Protein AF-A0A1E5QTH3-F1 (afdb_monomer_lite)

Structure (mmCIF, N/CA/C/O backbone):
data_AF-A0A1E5QTH3-F1
#
_entry.id   AF-A0A1E5QTH3-F1
#
loop_
_atom_site.group_PDB
_atom_site.id
_atom_site.type_symbol
_atom_site.label_atom_id
_atom_site.label_alt_id
_atom_site.label_comp_id
_atom_site.label_asym_id
_atom_site.label_entity_id
_atom_site.label_seq_id
_atom_site.pdbx_PDB_ins_code
_atom_site.Cartn_x
_atom_site.Cartn_y
_atom_site.Cartn_z
_atom_site.occupancy
_atom_site.B_iso_or_equiv
_atom_site.auth_seq_id
_atom_site.auth_comp_id
_atom_site.auth_asym_id
_atom_site.auth_atom_id
_atom_site.pdbx_PDB_model_num
ATOM 1 N N . MET A 1 1 ? -31.406 -38.837 65.470 1.00 31.28 1 MET A N 1
ATOM 2 C CA . MET A 1 1 ? -32.585 -37.960 65.345 1.00 31.28 1 MET A CA 1
ATOM 3 C C . MET A 1 1 ? -33.799 -38.792 65.700 1.00 31.28 1 MET A C 1
ATOM 5 O O . MET A 1 1 ? -34.184 -39.660 64.931 1.00 31.28 1 MET A O 1
ATOM 9 N N . THR A 1 2 ? -34.312 -38.630 66.911 1.00 27.44 2 THR A N 1
ATOM 10 C CA . THR A 1 2 ? -35.551 -39.267 67.354 1.00 27.44 2 THR A CA 1
ATOM 11 C C . THR A 1 2 ? -36.710 -38.405 66.863 1.00 27.44 2 THR A C 1
ATOM 13 O O . THR A 1 2 ? -36.859 -37.267 67.297 1.00 27.44 2 THR A O 1
ATOM 16 N N . ASN A 1 3 ? -37.480 -38.938 65.912 1.00 33.25 3 ASN A N 1
ATOM 17 C CA . ASN A 1 3 ? -38.768 -38.402 65.479 1.00 33.25 3 ASN A CA 1
ATOM 18 C C . ASN A 1 3 ? -39.695 -38.320 66.700 1.00 33.25 3 ASN A C 1
ATOM 20 O O . ASN A 1 3 ? -40.272 -39.334 67.092 1.00 33.25 3 ASN A O 1
ATOM 24 N N . LEU A 1 4 ? -39.849 -37.136 67.300 1.00 34.53 4 LEU A N 1
ATOM 25 C CA . LEU A 1 4 ? -41.013 -36.879 68.140 1.00 34.53 4 LEU A CA 1
ATOM 26 C C . LEU A 1 4 ? -42.199 -36.684 67.201 1.00 34.53 4 LEU A C 1
ATOM 28 O O . LEU A 1 4 ? -42.437 -35.611 66.653 1.00 34.53 4 LEU A O 1
ATOM 32 N N . SER A 1 5 ? -42.895 -37.798 66.990 1.00 36.53 5 SER A N 1
ATOM 33 C CA . SER A 1 5 ? -44.302 -37.847 66.623 1.00 36.53 5 SER A CA 1
ATOM 34 C C . SER A 1 5 ? -45.043 -36.668 67.250 1.00 36.53 5 SER A C 1
ATOM 36 O O . SER A 1 5 ? -44.881 -36.418 68.444 1.00 36.53 5 SER A O 1
ATOM 38 N N . MET A 1 6 ? -45.879 -35.979 66.465 1.00 50.25 6 MET A N 1
ATOM 39 C CA . MET A 1 6 ? -46.991 -35.212 67.017 1.00 50.25 6 MET A CA 1
ATOM 40 C C . MET A 1 6 ? -47.708 -36.136 68.000 1.00 50.25 6 MET A C 1
ATOM 42 O O . MET A 1 6 ? -48.485 -36.992 67.575 1.00 50.25 6 MET A O 1
ATOM 46 N N . GLU A 1 7 ? -47.453 -36.009 69.298 1.00 51.16 7 GLU A N 1
ATOM 47 C CA . GLU A 1 7 ? -48.316 -36.605 70.307 1.00 51.16 7 GLU A CA 1
ATOM 48 C C . GLU A 1 7 ? -49.602 -35.781 70.290 1.00 51.16 7 GLU A C 1
ATOM 50 O O . GLU A 1 7 ? -49.878 -34.940 71.142 1.00 51.16 7 GLU A O 1
ATOM 55 N N . LYS A 1 8 ? -50.383 -35.972 69.221 1.00 65.50 8 LYS A N 1
ATOM 56 C CA . LYS A 1 8 ? -51.795 -35.647 69.219 1.00 65.50 8 LYS A CA 1
ATOM 57 C C . LYS A 1 8 ? -52.348 -36.437 70.385 1.00 65.50 8 LYS A C 1
ATOM 59 O O . LYS A 1 8 ? -52.282 -37.663 70.372 1.00 65.50 8 LYS A O 1
ATOM 64 N N . PHE A 1 9 ? -52.830 -35.714 71.387 1.00 78.25 9 PHE A N 1
ATOM 65 C CA . PHE A 1 9 ? -53.532 -36.310 72.505 1.00 78.25 9 PHE A CA 1
ATOM 66 C C . PHE A 1 9 ? -54.542 -37.325 71.959 1.00 78.25 9 PHE A C 1
ATOM 68 O O . PHE A 1 9 ? -55.343 -36.989 71.078 1.00 78.25 9 PHE A O 1
ATOM 75 N N . ASP A 1 10 ? -54.446 -38.573 72.411 1.00 84.62 10 ASP A N 1
ATOM 76 C CA . ASP A 1 10 ? -55.298 -39.638 71.904 1.00 84.62 10 ASP A CA 1
ATOM 77 C C . ASP A 1 10 ? -56.702 -39.510 72.501 1.00 84.62 10 ASP A C 1
ATOM 79 O O . ASP A 1 10 ? -57.019 -40.033 73.567 1.00 84.62 10 ASP A O 1
ATOM 83 N N . TYR A 1 11 ? -57.561 -38.787 71.785 1.00 87.00 11 TYR A N 1
ATOM 84 C CA . TYR A 1 11 ? -58.962 -38.611 72.157 1.00 87.00 11 TYR A CA 1
ATOM 85 C C . TYR A 1 11 ? -59.784 -39.903 72.040 1.00 87.00 11 TYR A C 1
ATOM 87 O O . TYR A 1 11 ? -60.920 -39.910 72.502 1.00 87.00 11 TYR A O 1
ATOM 95 N N . SER A 1 12 ? -59.265 -40.969 71.409 1.00 85.94 12 SER A N 1
ATOM 96 C CA . SER A 1 12 ? -59.998 -42.235 71.255 1.00 85.94 12 SER A CA 1
ATOM 97 C C . SER A 1 12 ? -60.068 -43.050 72.549 1.00 85.94 12 SER A C 1
ATOM 99 O O . SER A 1 12 ? -60.956 -43.885 72.698 1.00 85.94 12 SER A O 1
ATOM 101 N N . ALA A 1 13 ? -59.185 -42.756 73.509 1.00 86.81 13 ALA A N 1
ATOM 102 C CA . ALA A 1 13 ? -59.174 -43.360 74.837 1.00 86.81 13 ALA A CA 1
ATOM 103 C C . ALA A 1 13 ? -60.203 -42.745 75.810 1.00 86.81 13 ALA A C 1
ATOM 105 O O . ALA A 1 13 ? -60.344 -43.222 76.936 1.00 86.81 13 ALA A O 1
ATOM 106 N N . LEU A 1 14 ? -60.904 -41.682 75.402 1.00 89.06 14 LEU A N 1
ATOM 107 C CA . LEU A 1 14 ? -61.924 -40.998 76.197 1.00 89.06 14 LEU A CA 1
ATOM 108 C C . LEU A 1 14 ? -63.331 -41.388 75.729 1.00 89.06 14 LEU A C 1
ATOM 110 O O . LEU A 1 14 ? -63.544 -41.702 74.557 1.00 89.06 14 LEU A O 1
ATOM 114 N N . ASP A 1 15 ? -64.321 -41.306 76.620 1.00 93.31 15 ASP A N 1
ATOM 115 C CA . ASP A 1 15 ? -65.718 -41.378 76.195 1.00 93.31 15 ASP A CA 1
ATOM 116 C C . ASP A 1 15 ? -66.067 -40.186 75.284 1.00 93.31 15 ASP A C 1
ATOM 118 O O . ASP A 1 15 ? -65.434 -39.127 75.327 1.00 93.31 15 ASP A O 1
ATOM 122 N N . THR A 1 16 ? -67.091 -40.347 74.445 1.00 87.44 16 THR A N 1
ATOM 123 C CA . THR A 1 16 ? -67.456 -39.355 73.423 1.00 87.44 16 THR A CA 1
ATOM 124 C C . THR A 1 16 ? -67.743 -37.967 74.005 1.00 87.44 16 THR A C 1
ATOM 126 O O . THR A 1 16 ? -67.386 -36.968 73.379 1.00 87.44 16 THR A O 1
ATOM 129 N N . SER A 1 17 ? -68.339 -37.890 75.201 1.00 91.25 17 SER A N 1
ATOM 130 C CA . SER A 1 17 ? -68.656 -36.615 75.852 1.00 91.25 17 SER A CA 1
ATOM 131 C C . SER A 1 17 ? -67.378 -35.907 76.303 1.00 91.25 17 SER A C 1
ATOM 133 O O . SER A 1 17 ? -67.181 -34.729 76.001 1.00 91.25 17 SER A O 1
ATOM 135 N N . THR A 1 18 ? -66.471 -36.630 76.964 1.00 90.12 18 THR A N 1
ATOM 136 C CA . THR A 1 18 ? -65.185 -36.082 77.422 1.00 90.12 18 THR A CA 1
ATOM 137 C C . THR A 1 18 ? -64.271 -35.722 76.249 1.00 90.12 18 THR A C 1
ATOM 139 O O . THR A 1 18 ? -63.614 -34.680 76.269 1.00 90.12 18 THR A O 1
ATOM 142 N N . ALA A 1 19 ? -64.264 -36.527 75.183 1.00 87.81 19 ALA A N 1
ATOM 143 C CA . ALA A 1 19 ? -63.504 -36.242 73.969 1.00 87.81 19 ALA A CA 1
ATOM 144 C C . ALA A 1 19 ? -63.993 -34.971 73.250 1.00 87.81 19 ALA A C 1
ATOM 146 O O . ALA A 1 19 ? -63.160 -34.194 72.777 1.00 87.81 19 ALA A O 1
ATOM 147 N N . SER A 1 20 ? -65.313 -34.744 73.165 1.00 87.19 20 SER A N 1
ATOM 148 C CA . SER A 1 20 ? -65.871 -33.516 72.570 1.00 87.19 20 SER A CA 1
ATOM 149 C C . SER A 1 20 ? -65.505 -32.292 73.404 1.00 87.19 20 SER A C 1
ATOM 151 O O . SER A 1 20 ? -64.921 -31.347 72.876 1.00 87.19 20 SER A O 1
ATOM 153 N N . LEU A 1 21 ? -65.726 -32.361 74.722 1.00 91.69 21 LEU A N 1
ATOM 154 C CA . LEU A 1 21 ? -65.398 -31.282 75.654 1.00 91.69 21 LEU A CA 1
ATOM 155 C C . LEU A 1 21 ? -63.915 -30.899 75.594 1.00 91.69 21 LEU A C 1
ATOM 157 O O . LEU A 1 21 ? -63.582 -29.716 75.534 1.00 91.69 21 LEU A O 1
ATOM 161 N N . ALA A 1 22 ? -63.016 -31.885 75.591 1.00 87.00 22 ALA A N 1
ATOM 162 C CA . ALA A 1 22 ? -61.579 -31.645 75.527 1.00 87.00 22 ALA A CA 1
ATOM 163 C C . ALA A 1 22 ? -61.157 -30.997 74.195 1.00 87.00 22 ALA A C 1
ATOM 165 O O . ALA A 1 22 ? -60.318 -30.097 74.197 1.00 87.00 22 ALA A O 1
ATOM 166 N N . LYS A 1 23 ? -61.756 -31.400 73.063 1.00 85.19 23 LYS A N 1
ATOM 167 C CA . LYS A 1 23 ? -61.490 -30.784 71.749 1.00 85.19 23 LYS A CA 1
ATOM 168 C C . LYS A 1 23 ? -62.007 -29.350 71.671 1.00 85.19 23 LYS A C 1
ATOM 170 O O . LYS A 1 23 ? -61.266 -28.476 71.226 1.00 85.19 23 LYS A O 1
ATOM 175 N N . GLU A 1 24 ? -63.239 -29.106 72.110 1.00 87.00 24 GLU A N 1
ATOM 176 C CA . GLU A 1 24 ? -63.838 -27.765 72.141 1.00 87.00 24 GLU A CA 1
ATOM 177 C C . GLU A 1 24 ? -63.041 -26.833 73.059 1.00 87.00 24 GLU A C 1
ATOM 179 O O . GLU A 1 24 ? -62.643 -25.747 72.639 1.00 87.00 24 GLU A O 1
ATOM 184 N N . SER A 1 25 ? -62.683 -27.311 74.254 1.00 86.75 25 SER A N 1
ATOM 185 C CA . SER A 1 25 ? -61.840 -26.567 75.196 1.00 86.75 25 SER A CA 1
ATOM 186 C C . SER A 1 25 ? -60.460 -26.272 74.607 1.00 86.75 25 SER A C 1
ATOM 188 O O . SER A 1 25 ? -59.949 -25.169 74.764 1.00 86.75 25 SER A O 1
ATOM 190 N N . ALA A 1 26 ? -59.844 -27.216 73.889 1.00 83.50 26 ALA A N 1
ATOM 191 C CA . ALA A 1 26 ? -58.550 -26.992 73.247 1.00 83.50 26 ALA A CA 1
ATOM 192 C C . ALA A 1 26 ? -58.620 -25.936 72.129 1.00 83.50 26 ALA A C 1
ATOM 194 O O . ALA A 1 26 ? -57.677 -25.160 71.967 1.00 83.50 26 ALA A O 1
ATOM 195 N N . ILE A 1 27 ? -59.716 -25.886 71.365 1.00 83.94 27 ILE A N 1
ATOM 196 C CA . ILE A 1 27 ? -59.953 -24.832 70.366 1.00 83.94 27 ILE A CA 1
ATOM 197 C C . ILE A 1 27 ? -60.116 -23.481 71.066 1.00 83.94 27 ILE A C 1
ATOM 199 O O . ILE A 1 27 ? -59.467 -22.510 70.677 1.00 83.94 27 ILE A O 1
ATOM 203 N N . GLU A 1 28 ? -60.930 -23.425 72.120 1.00 86.62 28 GLU A N 1
ATOM 204 C CA . GLU A 1 28 ? -61.186 -22.193 72.863 1.00 86.62 28 GLU A CA 1
ATOM 205 C C . GLU A 1 28 ? -59.917 -21.651 73.536 1.00 86.62 28 GLU A C 1
ATOM 207 O O . GLU A 1 28 ? -59.620 -20.460 73.443 1.00 86.62 28 GLU A O 1
ATOM 212 N N . ILE A 1 29 ? -59.122 -22.523 74.162 1.00 84.31 29 ILE A N 1
ATOM 213 C CA . ILE A 1 29 ? -57.848 -22.154 74.790 1.00 84.31 29 ILE A CA 1
ATOM 214 C C . ILE A 1 29 ? -56.885 -21.584 73.742 1.00 84.31 29 ILE A C 1
ATOM 216 O O . ILE A 1 29 ? -56.314 -20.522 73.973 1.00 84.31 29 ILE A O 1
ATOM 220 N N . LYS A 1 30 ? -56.764 -22.207 72.563 1.00 79.56 30 LYS A N 1
ATOM 221 C CA . LYS A 1 30 ? -55.919 -21.688 71.471 1.00 79.56 30 LYS A CA 1
ATOM 222 C C . LYS A 1 30 ? -56.407 -20.346 70.930 1.00 79.56 30 LYS A C 1
ATOM 224 O O . LYS A 1 30 ? -55.594 -19.472 70.640 1.00 79.56 30 LYS A O 1
ATOM 229 N N . ALA A 1 31 ? -57.721 -20.159 70.809 1.00 82.50 31 ALA A N 1
ATOM 230 C CA . ALA A 1 31 ? -58.296 -18.879 70.402 1.00 82.50 31 ALA A CA 1
ATOM 231 C C . ALA A 1 31 ? -57.985 -17.777 71.428 1.00 82.50 31 ALA A C 1
ATOM 233 O O . ALA A 1 31 ? -57.596 -16.673 71.054 1.00 82.50 31 ALA A O 1
ATOM 234 N N . ARG A 1 32 ? -58.073 -18.093 72.727 1.00 84.69 32 ARG A N 1
ATOM 235 C CA . ARG A 1 32 ? -57.692 -17.176 73.811 1.00 84.69 32 ARG A CA 1
ATOM 236 C C . ARG A 1 32 ? -56.193 -16.872 73.800 1.00 84.69 32 ARG A C 1
ATOM 238 O O . ARG A 1 32 ? -55.822 -15.719 73.973 1.00 84.69 32 ARG A O 1
ATOM 245 N N . GLU A 1 33 ? -55.333 -17.859 73.550 1.00 81.25 33 GLU A N 1
ATOM 246 C CA . GLU A 1 33 ? -53.888 -17.639 73.391 1.00 81.25 33 GLU A CA 1
ATOM 247 C C . GLU A 1 33 ? -53.565 -16.713 72.216 1.00 81.25 33 GLU A C 1
ATOM 249 O O . GLU A 1 33 ? -52.688 -15.856 72.338 1.00 81.25 33 GLU A O 1
ATOM 254 N N . LYS A 1 34 ? -54.299 -16.848 71.105 1.00 82.75 34 LYS A N 1
ATOM 255 C CA . LYS A 1 34 ? -54.180 -15.948 69.957 1.00 82.75 34 LYS A CA 1
ATOM 256 C C . LYS A 1 34 ? -54.582 -14.517 70.319 1.00 82.75 34 LYS A C 1
ATOM 258 O O . LYS A 1 34 ? -53.812 -13.580 70.111 1.00 82.75 34 LYS A O 1
ATOM 263 N N . ALA A 1 35 ? -55.732 -14.378 70.973 1.00 85.19 35 ALA A N 1
ATOM 264 C CA . ALA A 1 35 ? -56.240 -13.090 71.420 1.00 85.19 35 ALA A CA 1
ATOM 265 C C . ALA A 1 35 ? -55.264 -12.368 72.367 1.00 85.19 35 ALA A C 1
ATOM 267 O O . ALA A 1 35 ? -55.241 -11.144 72.397 1.00 85.19 35 ALA A O 1
ATOM 268 N N . ILE A 1 36 ? -54.431 -13.081 73.139 1.00 87.56 36 ILE A N 1
ATOM 269 C CA . ILE A 1 36 ? -53.435 -12.441 74.016 1.00 87.56 36 ILE A CA 1
ATOM 270 C C . ILE A 1 36 ? -52.452 -11.586 73.211 1.00 87.56 36 ILE A C 1
ATOM 272 O O . ILE A 1 36 ? -52.224 -10.432 73.570 1.00 87.56 36 ILE A O 1
ATOM 276 N N . TRP A 1 37 ? -51.851 -12.123 72.147 1.00 85.94 37 TRP A N 1
ATOM 277 C CA . TRP A 1 37 ? -50.864 -11.359 71.383 1.00 85.94 37 TRP A CA 1
ATOM 278 C C . TRP A 1 37 ? -51.519 -10.324 70.462 1.00 85.94 37 TRP A C 1
ATOM 280 O O . TRP A 1 37 ? -50.952 -9.244 70.300 1.00 85.94 37 TRP A O 1
ATOM 290 N N . GLU A 1 38 ? -52.722 -10.596 69.940 1.00 87.75 38 GLU A N 1
ATOM 291 C CA . GLU A 1 38 ? -53.527 -9.616 69.190 1.00 87.75 38 GLU A CA 1
ATOM 292 C C . GLU A 1 38 ? -53.844 -8.400 70.077 1.00 87.75 38 GLU A C 1
ATOM 294 O O . GLU A 1 38 ? -53.524 -7.271 69.713 1.00 87.75 38 GLU A O 1
ATOM 299 N N . ASN A 1 39 ? -54.311 -8.628 71.310 1.00 91.88 39 ASN A N 1
ATOM 300 C CA . ASN A 1 39 ? -54.551 -7.562 72.287 1.00 91.88 39 ASN A CA 1
ATOM 301 C C . ASN A 1 39 ? -53.275 -6.778 72.630 1.00 91.88 39 ASN A C 1
ATOM 303 O O . ASN A 1 39 ? -53.324 -5.568 72.825 1.00 91.88 39 ASN A O 1
ATOM 307 N N . ILE A 1 40 ? -52.112 -7.435 72.714 1.00 92.44 40 ILE A N 1
ATOM 308 C CA . ILE A 1 40 ? -50.836 -6.737 72.948 1.00 92.44 40 ILE A CA 1
ATOM 309 C C . ILE A 1 40 ? -50.523 -5.773 71.791 1.00 92.44 40 ILE A C 1
ATOM 311 O O . ILE A 1 40 ? -50.064 -4.655 72.039 1.00 92.44 40 ILE A O 1
ATOM 315 N N . ILE A 1 41 ? -50.778 -6.179 70.545 1.00 90.75 41 ILE A N 1
ATOM 316 C CA . ILE A 1 41 ? -50.608 -5.319 69.365 1.00 90.75 41 ILE A CA 1
ATOM 317 C C . ILE A 1 41 ? -51.616 -4.164 69.399 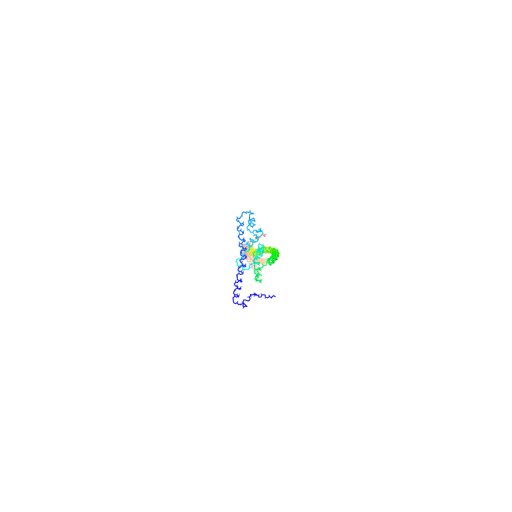1.00 90.75 41 ILE A C 1
ATOM 319 O O . ILE A 1 41 ? -51.214 -3.010 69.269 1.00 90.75 41 ILE A O 1
ATOM 323 N N . GLU A 1 42 ? -52.893 -4.442 69.667 1.00 93.19 42 GLU A N 1
ATOM 324 C CA . GLU A 1 42 ? -53.953 -3.425 69.741 1.00 93.19 42 GLU A CA 1
ATOM 325 C C . GLU A 1 42 ? -53.715 -2.389 70.847 1.00 93.19 42 GLU A C 1
ATOM 327 O O . GLU A 1 42 ? -53.884 -1.185 70.628 1.00 93.19 42 GLU A O 1
ATOM 332 N N . ILE A 1 43 ? -53.247 -2.827 72.022 1.00 94.69 43 ILE A N 1
ATOM 333 C CA . ILE A 1 43 ? -52.799 -1.929 73.093 1.00 94.69 43 ILE A CA 1
ATOM 334 C C . ILE A 1 43 ? -51.658 -1.052 72.573 1.00 94.69 43 ILE A C 1
ATOM 336 O O . ILE A 1 43 ? -51.666 0.159 72.778 1.00 94.69 43 ILE A O 1
ATOM 340 N N . GLY A 1 44 ? -50.681 -1.635 71.873 1.00 95.06 44 GLY A N 1
ATOM 341 C CA . GLY A 1 44 ? -49.583 -0.889 71.261 1.00 95.06 44 GLY A CA 1
ATOM 342 C C . GLY A 1 44 ? -50.053 0.171 70.261 1.00 95.06 44 GLY A C 1
ATOM 343 O O . GLY A 1 44 ? -49.569 1.301 70.325 1.00 95.06 44 GLY A O 1
ATOM 344 N N . ASN A 1 45 ? -51.025 -0.150 69.408 1.00 94.56 45 ASN A N 1
ATOM 345 C CA . ASN A 1 45 ? -51.628 0.786 68.455 1.00 94.56 45 ASN A CA 1
ATOM 346 C C . ASN A 1 45 ? -52.379 1.922 69.145 1.00 94.56 45 ASN A C 1
ATOM 348 O O . ASN A 1 45 ? -52.111 3.090 68.869 1.00 94.56 45 ASN A O 1
ATOM 352 N N . SER A 1 46 ? -53.217 1.599 70.128 1.00 95.94 46 SER A N 1
ATOM 353 C CA . SER A 1 46 ? -53.930 2.601 70.930 1.00 95.94 46 SER A CA 1
ATOM 354 C C . SER A 1 46 ? -52.950 3.547 71.637 1.00 95.94 46 SER A C 1
ATOM 356 O O . SER A 1 46 ? -53.137 4.763 71.679 1.00 95.94 46 SER A O 1
ATOM 358 N N . LEU A 1 47 ? -51.840 3.005 72.154 1.00 95.69 47 LEU A N 1
ATOM 359 C CA . LEU A 1 47 ? -50.771 3.801 72.754 1.00 95.69 47 LEU A CA 1
ATOM 360 C C . LEU A 1 47 ? -50.062 4.698 71.730 1.00 95.69 47 LEU A C 1
ATOM 362 O O . LEU A 1 47 ? -49.672 5.809 72.087 1.00 95.69 47 LEU A O 1
ATOM 366 N N . ILE A 1 48 ? -49.877 4.248 70.484 1.00 95.19 48 ILE A N 1
ATOM 367 C CA . ILE A 1 48 ? -49.318 5.065 69.393 1.00 95.19 48 ILE A CA 1
ATOM 368 C C . ILE A 1 48 ? -50.257 6.230 69.071 1.00 95.19 48 ILE A C 1
ATOM 370 O O . ILE A 1 48 ? -49.796 7.369 69.007 1.00 95.19 48 ILE A O 1
ATOM 374 N N . GLU A 1 49 ? -51.553 5.965 68.919 1.00 96.00 49 GLU A N 1
ATOM 375 C CA . GLU A 1 49 ? -52.567 6.980 68.618 1.00 96.00 49 GLU A CA 1
ATOM 376 C C . GLU A 1 49 ? -52.626 8.059 69.702 1.00 96.00 49 GLU A C 1
ATOM 378 O O . GLU A 1 49 ? -52.466 9.246 69.408 1.00 96.00 49 GLU A O 1
ATOM 383 N N . VAL A 1 50 ? -52.752 7.659 70.972 1.00 95.31 50 VAL A N 1
ATOM 384 C CA . VAL A 1 50 ? -52.798 8.610 72.092 1.00 95.31 50 VAL A CA 1
ATOM 385 C C . VAL A 1 50 ? -51.481 9.373 72.229 1.00 95.31 50 VAL A C 1
ATOM 387 O O . VAL A 1 50 ? -51.486 10.584 72.453 1.00 95.31 50 VAL A O 1
ATOM 390 N N . LYS A 1 51 ? -50.332 8.708 72.046 1.00 94.38 51 LYS A N 1
ATOM 391 C CA . LYS A 1 51 ? -49.022 9.376 72.072 1.00 94.38 51 LYS A CA 1
ATOM 392 C C . LYS A 1 51 ? -48.904 10.464 71.007 1.00 94.38 51 LYS A C 1
ATOM 394 O O . LYS A 1 51 ? -48.264 11.478 71.271 1.00 94.38 51 LYS A O 1
ATOM 399 N N . ASN A 1 52 ? -49.488 10.247 69.831 1.00 94.12 52 ASN A N 1
ATOM 400 C CA . ASN A 1 52 ? -49.477 11.211 68.734 1.00 94.12 52 ASN A CA 1
ATOM 401 C C . ASN A 1 52 ? -50.469 12.366 68.957 1.00 94.12 52 ASN A C 1
ATOM 403 O O . ASN A 1 52 ? -50.228 13.467 68.469 1.00 94.12 52 ASN A O 1
ATOM 407 N N . ALA A 1 53 ? -51.561 12.131 69.691 1.00 94.69 53 ALA A N 1
ATOM 408 C CA . ALA A 1 53 ? -52.569 13.146 70.005 1.00 94.69 53 ALA A CA 1
ATOM 409 C C . ALA A 1 53 ? -52.170 14.075 71.169 1.00 94.69 53 ALA A C 1
ATOM 411 O O . ALA A 1 53 ? -52.646 15.207 71.256 1.00 94.69 53 ALA A O 1
ATOM 412 N N . LEU A 1 54 ? -51.313 13.608 72.079 1.00 94.06 54 LEU A N 1
ATOM 413 C CA . LEU A 1 54 ? -50.901 14.361 73.263 1.00 94.06 54 LEU A CA 1
ATOM 414 C C . LEU A 1 54 ? -49.732 15.332 72.986 1.00 94.06 54 LEU A C 1
ATOM 416 O O . LEU A 1 54 ? -48.813 14.998 72.235 1.00 94.06 54 LEU A O 1
ATOM 420 N N . PRO A 1 55 ? -49.685 16.510 73.648 1.00 91.69 55 PRO A N 1
ATOM 421 C CA . PRO A 1 55 ? -48.540 17.417 73.571 1.00 91.69 55 PRO A CA 1
ATOM 422 C C . PRO A 1 55 ? -47.229 16.759 74.017 1.00 91.69 55 PRO A C 1
ATOM 424 O O . PRO A 1 55 ? -47.207 15.897 74.906 1.00 91.69 55 PRO A O 1
ATOM 427 N N . TYR A 1 56 ? -46.111 17.214 73.447 1.00 86.12 56 TYR A N 1
ATOM 428 C CA . TYR A 1 56 ? -44.785 16.676 73.753 1.00 86.12 56 TYR A CA 1
ATOM 429 C C . TYR A 1 56 ? -44.501 16.657 75.266 1.00 86.12 56 TYR A C 1
ATOM 431 O O . TYR A 1 56 ? -44.767 17.619 75.982 1.00 86.12 56 TYR A O 1
ATOM 439 N N . GLY A 1 57 ? -43.968 15.537 75.762 1.00 87.19 57 GLY A N 1
ATOM 440 C CA . GLY A 1 57 ? -43.620 15.351 77.176 1.00 87.19 57 GLY A CA 1
ATOM 441 C C . GLY A 1 57 ? -44.776 14.948 78.102 1.00 87.19 57 GLY A C 1
ATOM 442 O O . GLY A 1 57 ? -44.511 14.491 79.210 1.00 87.19 57 GLY A O 1
ATOM 443 N N . THR A 1 58 ? -46.039 15.028 77.666 1.00 93.31 58 THR A N 1
ATOM 444 C CA . THR A 1 58 ? -47.197 14.707 78.532 1.00 93.31 58 THR A CA 1
ATOM 445 C C . THR A 1 58 ? -47.578 13.223 78.544 1.00 93.31 58 THR A C 1
ATOM 447 O O . THR A 1 58 ? -48.162 12.744 79.516 1.00 93.31 58 THR A O 1
ATOM 450 N N . PHE A 1 59 ? -47.182 12.466 77.514 1.00 93.81 59 PHE A N 1
ATOM 451 C CA . PHE A 1 59 ? -47.506 11.041 77.373 1.00 93.81 59 PHE A CA 1
ATOM 452 C C . PHE A 1 59 ? -47.035 10.190 78.562 1.00 93.81 59 PHE A C 1
ATOM 454 O O . PHE A 1 59 ? -47.755 9.316 79.029 1.00 93.81 59 PHE A O 1
ATOM 461 N N . GLU A 1 60 ? -45.839 10.450 79.091 1.00 91.81 60 GLU A N 1
ATOM 462 C CA . GLU A 1 60 ? -45.303 9.678 80.219 1.00 91.81 60 GLU A CA 1
ATOM 463 C C . GLU A 1 60 ? -46.111 9.890 81.508 1.00 91.81 60 GLU A C 1
ATOM 465 O O . GLU A 1 60 ? -46.410 8.926 82.217 1.00 91.81 60 GLU A O 1
ATOM 470 N N . SER A 1 61 ? -46.525 11.132 81.771 1.00 92.75 61 SER A N 1
ATOM 471 C CA . SER A 1 61 ? -47.405 11.469 82.893 1.00 92.75 61 SER A CA 1
ATOM 472 C C . SER A 1 61 ? -48.776 10.806 82.750 1.00 92.75 61 SER A C 1
ATOM 474 O O . SER A 1 61 ? -49.293 10.267 83.727 1.00 92.75 61 SER A O 1
ATOM 476 N N . TRP A 1 62 ? -49.328 10.784 81.533 1.00 95.31 62 TRP A N 1
ATOM 477 C CA . TRP A 1 62 ? -50.602 10.129 81.230 1.00 95.31 62 TRP A CA 1
ATOM 478 C C . TRP A 1 62 ? -50.545 8.613 81.472 1.00 95.31 62 TRP A C 1
ATOM 480 O O . TRP A 1 62 ? -51.363 8.077 82.215 1.00 95.31 62 TRP A O 1
ATOM 490 N N . ILE A 1 63 ? -49.514 7.929 80.962 1.00 95.62 63 ILE A N 1
ATOM 491 C CA . ILE A 1 63 ? -49.326 6.482 81.172 1.00 95.62 63 ILE A CA 1
ATOM 492 C C . ILE A 1 63 ? -49.232 6.121 82.658 1.00 95.62 63 ILE A C 1
ATOM 494 O O . ILE A 1 63 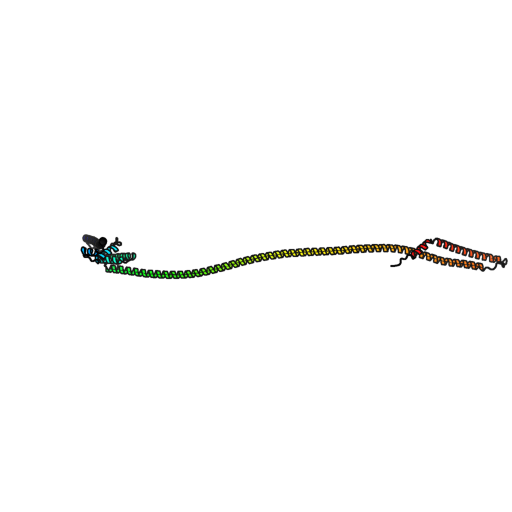? -49.802 5.120 83.102 1.00 95.62 63 ILE A O 1
ATOM 498 N N . LYS A 1 64 ? -48.507 6.933 83.435 1.00 92.62 64 LYS A N 1
ATOM 499 C CA . LYS A 1 64 ? -48.346 6.714 84.874 1.00 92.62 64 LYS A CA 1
ATOM 500 C C . LYS A 1 64 ? -49.655 6.943 85.639 1.00 92.62 64 LYS A C 1
ATOM 502 O O . LYS A 1 64 ? -49.898 6.227 86.608 1.00 92.62 64 LYS A O 1
ATOM 507 N N . SER A 1 65 ? -50.467 7.911 85.207 1.00 94.56 65 SER A N 1
ATOM 508 C CA . SER A 1 65 ? -51.785 8.216 85.780 1.00 94.56 65 SER A CA 1
ATOM 509 C C . SER A 1 65 ? -52.785 7.085 85.536 1.00 94.56 65 SER A C 1
ATOM 511 O O . SER A 1 65 ? -53.314 6.523 86.491 1.00 94.56 65 SER A O 1
ATOM 513 N N . GLU A 1 66 ? -52.989 6.712 84.270 1.00 95.50 66 GLU A N 1
ATOM 514 C CA . GLU A 1 66 ? -54.072 5.802 83.871 1.00 95.50 66 GLU A CA 1
ATOM 515 C C . GLU A 1 66 ? -53.764 4.334 84.184 1.00 95.50 66 GLU A C 1
ATOM 517 O O . GLU A 1 66 ? -54.602 3.605 84.710 1.00 95.50 66 GLU A O 1
ATOM 522 N N . PHE A 1 67 ? -52.538 3.888 83.895 1.00 93.12 67 PHE A N 1
ATOM 523 C CA . PHE A 1 67 ? -52.196 2.460 83.926 1.00 93.12 67 PHE A CA 1
ATOM 524 C C . PHE A 1 67 ? -51.205 2.094 85.030 1.00 93.12 67 PHE A C 1
ATOM 526 O O . PHE A 1 67 ? -50.924 0.914 85.243 1.00 93.12 67 PHE A O 1
ATOM 533 N N . LYS A 1 68 ? -50.633 3.092 85.723 1.00 92.94 68 LYS A N 1
ATOM 534 C CA . LYS A 1 68 ? -49.518 2.915 86.676 1.00 92.94 68 LYS A CA 1
ATOM 535 C C . LYS A 1 68 ? -48.313 2.197 86.054 1.00 92.94 68 LYS A C 1
ATOM 537 O O . LYS A 1 68 ? -47.519 1.564 86.751 1.00 92.94 68 LYS A O 1
ATOM 542 N N . TRP A 1 69 ? -48.169 2.285 84.735 1.00 93.94 69 TRP A N 1
ATOM 543 C CA . TRP A 1 69 ? -47.071 1.675 84.000 1.00 93.94 69 TRP A CA 1
ATOM 544 C C . TRP A 1 69 ? -45.853 2.587 83.971 1.00 93.94 69 TRP A C 1
ATOM 546 O O . TRP A 1 69 ? -45.943 3.812 84.050 1.00 93.94 69 TRP A O 1
ATOM 556 N N . SER A 1 70 ? -44.686 1.970 83.806 1.00 91.31 70 SER A N 1
ATOM 557 C CA . SER A 1 70 ? -43.488 2.713 83.439 1.00 91.31 70 SER A CA 1
ATOM 558 C C . SER A 1 70 ? -43.536 3.095 81.956 1.00 91.31 70 SER A C 1
ATOM 560 O O . SER A 1 70 ? -44.128 2.386 81.133 1.00 91.31 70 SER A O 1
ATOM 562 N N . LYS A 1 71 ? -42.816 4.157 81.583 1.00 90.69 71 LYS A N 1
ATOM 563 C CA . LYS A 1 71 ? -42.544 4.490 80.176 1.00 90.69 71 LYS A CA 1
ATOM 564 C C . LYS A 1 71 ? -41.979 3.298 79.398 1.00 90.69 71 LYS A C 1
ATOM 566 O O . LYS A 1 71 ? -42.321 3.104 78.233 1.00 90.69 71 LYS A O 1
ATOM 571 N N . MET A 1 72 ? -41.122 2.503 80.044 1.00 92.00 72 MET A N 1
ATOM 572 C CA . MET A 1 72 ? -40.520 1.308 79.455 1.00 92.00 72 MET A CA 1
ATOM 573 C C . MET A 1 72 ? -41.597 0.299 79.051 1.00 92.00 72 MET A C 1
ATOM 575 O O . MET A 1 72 ? -41.595 -0.163 77.917 1.00 92.00 72 MET A O 1
ATOM 579 N N . THR A 1 73 ? -42.555 0.017 79.937 1.00 93.56 73 THR A N 1
ATOM 580 C CA . THR A 1 73 ? -43.670 -0.902 79.669 1.00 93.56 73 THR A CA 1
ATOM 581 C C . THR A 1 73 ? -44.492 -0.443 78.463 1.00 93.56 73 THR A C 1
ATOM 583 O O . THR A 1 73 ? -44.657 -1.214 77.521 1.00 93.56 73 THR A O 1
ATOM 586 N N . ALA A 1 74 ? -44.921 0.825 78.427 1.00 94.00 74 ALA A N 1
ATOM 587 C CA . ALA A 1 74 ? -45.648 1.378 77.278 1.00 94.00 74 ALA A CA 1
ATOM 588 C C . ALA A 1 74 ? -44.821 1.328 75.979 1.00 94.00 74 ALA A C 1
ATOM 590 O O . ALA A 1 74 ? -45.343 1.031 74.908 1.00 94.00 74 ALA A O 1
ATOM 591 N N . SER A 1 75 ? -43.508 1.555 76.070 1.00 93.38 75 SER A N 1
ATOM 592 C CA . SER A 1 75 ? -42.608 1.476 74.914 1.00 93.38 75 SER A CA 1
ATOM 593 C C . SER A 1 75 ? -42.484 0.054 74.359 1.00 93.38 75 SER A C 1
ATOM 595 O O . SER A 1 75 ? -42.336 -0.093 73.147 1.00 93.38 75 SER A O 1
ATOM 597 N N . LYS A 1 76 ? -42.579 -0.990 75.199 1.00 94.88 76 LYS A N 1
ATOM 598 C CA . LYS A 1 76 ? -42.592 -2.387 74.733 1.00 94.88 76 LYS A CA 1
ATOM 599 C C . LYS A 1 76 ? -43.822 -2.678 73.877 1.00 94.88 76 LYS A C 1
ATOM 601 O O . LYS A 1 76 ? -43.655 -3.173 72.768 1.00 94.88 76 LYS A O 1
ATOM 606 N N . TYR A 1 77 ? -45.015 -2.303 74.347 1.00 94.88 77 TYR A N 1
ATOM 607 C CA . TYR A 1 77 ? -46.264 -2.438 73.583 1.00 94.88 77 TYR A CA 1
ATOM 608 C C . TYR A 1 77 ? -46.194 -1.702 72.239 1.00 94.88 77 TYR A C 1
ATOM 610 O O . TYR A 1 77 ? -46.443 -2.294 71.194 1.00 94.88 77 TYR A O 1
ATOM 618 N N . ILE A 1 78 ? -45.756 -0.437 72.249 1.00 94.31 78 ILE A N 1
ATOM 619 C CA . ILE A 1 78 ? -45.585 0.364 71.026 1.00 94.31 78 ILE A CA 1
ATOM 620 C C . ILE A 1 78 ? -44.609 -0.303 70.046 1.00 94.31 78 ILE A C 1
ATOM 622 O O . ILE A 1 78 ? -44.852 -0.316 68.842 1.00 94.31 78 ILE A O 1
ATOM 626 N N . LYS A 1 79 ? -43.483 -0.837 70.536 1.00 93.00 79 LYS A N 1
ATOM 627 C CA . LYS A 1 79 ? -42.486 -1.489 69.677 1.00 93.00 79 LYS A CA 1
ATOM 628 C C . LYS A 1 79 ? -43.017 -2.786 69.068 1.00 93.00 79 LYS A C 1
ATOM 630 O O . LYS A 1 79 ? -42.751 -3.049 67.902 1.00 93.00 79 LYS A O 1
ATOM 635 N N . VAL A 1 80 ? -43.765 -3.571 69.844 1.00 92.44 80 VAL A N 1
ATOM 636 C CA . VAL A 1 80 ? -44.422 -4.791 69.359 1.00 92.44 80 VAL A CA 1
ATOM 637 C C . VAL A 1 80 ? -45.385 -4.464 68.226 1.00 92.44 80 VAL A C 1
ATOM 639 O O . VAL A 1 80 ? -45.253 -5.055 67.160 1.00 92.44 80 VAL A O 1
ATOM 642 N N . ALA A 1 81 ? -46.267 -3.481 68.411 1.00 91.81 81 ALA A N 1
ATOM 643 C CA . ALA A 1 81 ? -47.190 -3.064 67.362 1.00 91.81 81 ALA A CA 1
ATOM 644 C C . ALA A 1 81 ? -46.449 -2.644 66.083 1.00 91.81 81 ALA A C 1
ATOM 646 O O . ALA A 1 81 ? -46.685 -3.204 65.021 1.00 91.81 81 ALA A O 1
ATOM 647 N N . LYS A 1 82 ? -45.446 -1.765 66.192 1.00 90.75 82 LYS A N 1
ATOM 648 C CA . LYS A 1 82 ? -44.706 -1.268 65.019 1.00 90.75 82 LYS A CA 1
ATOM 649 C C . LYS A 1 82 ? -43.984 -2.344 64.207 1.00 90.75 82 LYS A C 1
ATOM 651 O O . LYS A 1 82 ? -43.950 -2.253 62.986 1.00 90.75 82 LYS A O 1
ATOM 656 N N . GLU A 1 83 ? -43.344 -3.301 64.873 1.00 88.50 83 GLU A N 1
ATOM 657 C CA . GLU A 1 83 ? -42.427 -4.241 64.210 1.00 88.50 83 GLU A CA 1
ATOM 658 C C . GLU A 1 83 ? -43.096 -5.570 63.830 1.00 88.50 83 GLU A C 1
ATOM 660 O O . GLU A 1 83 ? -42.631 -6.243 62.910 1.00 88.50 83 GLU A O 1
ATOM 665 N N . ILE A 1 84 ? -44.165 -5.967 64.533 1.00 84.19 84 ILE A N 1
ATOM 666 C CA . ILE A 1 84 ? -44.828 -7.270 64.355 1.00 84.19 84 ILE A CA 1
ATOM 667 C C . ILE A 1 84 ? -46.109 -7.138 63.523 1.00 84.19 84 ILE A C 1
ATOM 669 O O . ILE A 1 84 ? -46.339 -7.959 62.638 1.00 84.19 84 ILE A O 1
ATOM 673 N N . GLU A 1 85 ? -46.920 -6.099 63.733 1.00 77.81 85 GLU A N 1
ATOM 674 C CA . GLU A 1 85 ? -48.199 -5.925 63.024 1.00 77.81 85 GLU A CA 1
ATOM 675 C C . GLU A 1 85 ? -48.083 -5.965 61.486 1.00 77.81 85 GLU A C 1
ATOM 677 O O . GLU A 1 85 ? -48.872 -6.674 60.856 1.00 77.81 85 GLU A O 1
ATOM 682 N N . PRO A 1 86 ? -47.100 -5.301 60.839 1.00 65.44 86 PRO A N 1
ATOM 683 C CA . PRO A 1 86 ? -47.046 -5.260 59.377 1.00 65.44 86 PRO A CA 1
ATOM 684 C C . PRO A 1 86 ? -46.701 -6.610 58.733 1.00 65.44 86 PRO A C 1
ATOM 686 O O . PRO A 1 86 ? -46.875 -6.766 57.528 1.00 65.44 86 PRO A O 1
ATOM 689 N N . LYS A 1 87 ? -46.174 -7.566 59.509 1.00 66.12 87 LYS A N 1
ATOM 690 C CA . LYS A 1 87 ? -45.480 -8.759 58.996 1.00 66.12 87 LYS A CA 1
ATOM 691 C C . LYS A 1 87 ? -46.145 -10.079 59.375 1.00 66.12 87 LYS A C 1
ATOM 693 O O . LYS A 1 87 ? -45.689 -11.126 58.933 1.00 66.12 87 LYS A O 1
ATOM 698 N N . VAL A 1 88 ? -47.189 -10.046 60.210 1.00 64.81 88 VAL A N 1
ATOM 699 C CA . VAL A 1 88 ? -47.725 -11.254 60.860 1.00 64.81 88 VAL A CA 1
ATOM 700 C C . VAL A 1 88 ? -49.241 -11.418 60.692 1.00 64.81 88 VAL A C 1
ATOM 702 O O . VAL A 1 88 ? -49.865 -12.199 61.400 1.00 64.81 88 VAL A O 1
ATOM 705 N N . LYS A 1 89 ? -49.852 -10.745 59.705 1.00 57.25 89 LYS A N 1
ATOM 706 C CA . LYS A 1 89 ? -51.299 -10.864 59.427 1.00 57.25 89 LYS A CA 1
ATOM 707 C C . LYS A 1 89 ? -51.791 -12.311 59.254 1.00 57.25 89 LYS A C 1
ATOM 709 O O . LYS A 1 89 ? -52.943 -12.575 59.582 1.00 57.25 89 LYS A O 1
ATOM 714 N N . ASP A 1 90 ? -50.909 -13.229 58.849 1.00 57.69 90 ASP A N 1
ATOM 715 C CA . ASP A 1 90 ? -51.252 -14.627 58.565 1.00 57.69 90 ASP A CA 1
ATOM 716 C C . ASP A 1 90 ? -50.558 -15.672 59.469 1.00 57.69 90 ASP A C 1
ATOM 718 O O . ASP A 1 90 ? -50.845 -16.863 59.337 1.00 57.69 90 ASP A O 1
ATOM 722 N N . SER A 1 91 ? -49.670 -15.290 60.405 1.00 60.66 91 SER A N 1
ATOM 723 C CA . SER A 1 91 ? -49.010 -16.298 61.262 1.00 60.66 91 SER A CA 1
ATOM 724 C C . SER A 1 91 ? -49.899 -16.689 62.439 1.00 60.66 91 SER A C 1
ATOM 726 O O . SER A 1 91 ? -50.389 -15.855 63.201 1.00 60.66 91 SER A O 1
ATOM 728 N N . LEU A 1 92 ? -50.082 -17.995 62.613 1.00 57.50 92 LEU A N 1
ATOM 729 C CA . LEU A 1 92 ? -50.973 -18.568 63.622 1.00 57.50 92 LEU A CA 1
ATOM 730 C C . LEU A 1 92 ? -50.296 -18.760 64.990 1.00 57.50 92 LEU A C 1
ATOM 732 O O . LEU A 1 92 ? -50.979 -19.107 65.953 1.00 57.50 92 LEU A O 1
ATOM 736 N N . LEU A 1 93 ? -48.973 -18.568 65.093 1.00 69.56 93 LEU A N 1
ATOM 737 C CA . LEU A 1 93 ? -48.180 -19.038 66.236 1.00 69.56 93 LEU A CA 1
ATOM 738 C C . LEU A 1 93 ? -47.128 -18.020 66.692 1.00 69.56 93 LEU A C 1
ATOM 740 O O . LEU A 1 93 ? -45.922 -18.227 66.552 1.00 69.56 93 LEU A O 1
ATOM 744 N N . LEU A 1 94 ? -47.597 -16.928 67.295 1.00 78.00 94 LEU A N 1
ATOM 745 C CA . LEU A 1 94 ? -46.741 -15.963 67.977 1.00 78.00 94 LEU A CA 1
ATOM 746 C C . LEU A 1 94 ? -46.566 -16.277 69.474 1.00 78.00 94 LEU A C 1
ATOM 748 O O . LEU A 1 94 ? -47.414 -16.928 70.090 1.00 78.00 94 LEU A O 1
ATOM 752 N N . PRO A 1 95 ? -45.479 -15.786 70.099 1.00 81.62 95 PRO A N 1
ATOM 753 C CA . PRO A 1 95 ? -45.329 -15.838 71.546 1.00 81.62 95 PRO A CA 1
ATOM 754 C C . PRO A 1 95 ? -46.491 -15.139 72.267 1.00 81.62 95 PRO A C 1
ATOM 756 O O . PRO A 1 95 ? -46.870 -14.026 71.921 1.00 81.62 95 PRO A O 1
ATOM 759 N N . ASN A 1 96 ? -47.008 -15.751 73.330 1.00 82.06 96 ASN A N 1
ATOM 760 C CA . ASN A 1 96 ? -48.163 -15.260 74.094 1.00 82.06 96 ASN A CA 1
ATOM 761 C C . ASN A 1 96 ? -47.782 -14.375 75.301 1.00 82.06 96 ASN A C 1
ATOM 763 O O . ASN A 1 96 ? -48.565 -14.216 76.233 1.00 82.06 96 ASN A O 1
ATOM 767 N N . SER A 1 97 ? -46.570 -13.809 75.323 1.00 87.81 97 SER A N 1
ATOM 768 C CA . SER A 1 97 ? -46.119 -12.912 76.396 1.00 87.81 97 SER A CA 1
ATOM 769 C C . SER A 1 97 ? -45.495 -11.638 75.840 1.00 87.81 97 SER A C 1
ATOM 771 O O . SER A 1 97 ? -44.752 -11.676 74.856 1.00 87.81 97 SER A O 1
ATOM 773 N N . LEU A 1 98 ? -45.748 -10.514 76.519 1.00 88.94 98 LEU A N 1
ATOM 774 C CA . LEU A 1 98 ? -45.225 -9.198 76.139 1.00 88.94 98 LEU A CA 1
ATOM 775 C C . LEU A 1 98 ? -43.698 -9.193 76.011 1.00 88.94 98 LEU A C 1
ATOM 777 O O . LEU A 1 98 ? -43.174 -8.619 75.065 1.00 88.94 98 LEU A O 1
ATOM 781 N N . GLU A 1 99 ? -42.978 -9.840 76.931 1.00 90.44 99 GLU A N 1
ATOM 782 C CA . GLU A 1 99 ? -41.508 -9.877 76.904 1.00 90.44 99 GLU A CA 1
ATOM 783 C C . GLU A 1 99 ? -40.968 -10.653 75.699 1.00 90.44 99 GLU A C 1
ATOM 785 O O . GLU A 1 99 ? -40.027 -10.213 75.039 1.00 90.44 99 GLU A O 1
ATOM 790 N N . SER A 1 100 ? -41.607 -11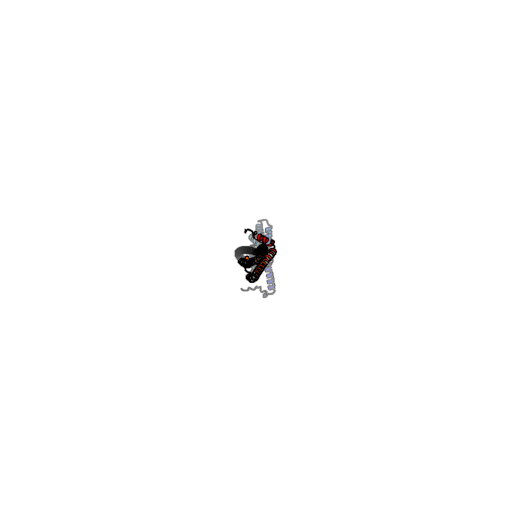.771 75.353 1.00 89.00 100 SER A N 1
ATOM 791 C CA . SER A 1 100 ? -41.201 -12.597 74.214 1.00 89.00 100 SER A CA 1
ATOM 792 C C . SER A 1 100 ? -41.517 -11.907 72.882 1.00 89.00 100 SER A C 1
ATOM 794 O O . SER A 1 100 ? -40.668 -11.878 71.990 1.00 89.00 100 SER A O 1
ATOM 796 N N . LEU A 1 101 ? -42.685 -11.264 72.768 1.00 89.25 101 LEU A N 1
ATOM 797 C CA . LEU A 1 101 ? -43.038 -10.433 71.611 1.00 89.25 101 LEU A CA 1
ATOM 798 C C . LEU A 1 101 ? -42.117 -9.221 71.486 1.00 89.25 101 LEU A C 1
ATOM 800 O O . LEU A 1 101 ? -41.622 -8.925 70.404 1.00 89.25 101 LEU A O 1
ATOM 804 N N . TYR A 1 102 ? -41.821 -8.540 72.592 1.00 91.62 102 TYR A N 1
ATOM 805 C CA . TYR A 1 102 ? -40.886 -7.420 72.594 1.00 91.62 102 TYR A CA 1
ATOM 806 C C . TYR A 1 102 ? -39.480 -7.850 72.167 1.00 91.62 102 TYR A 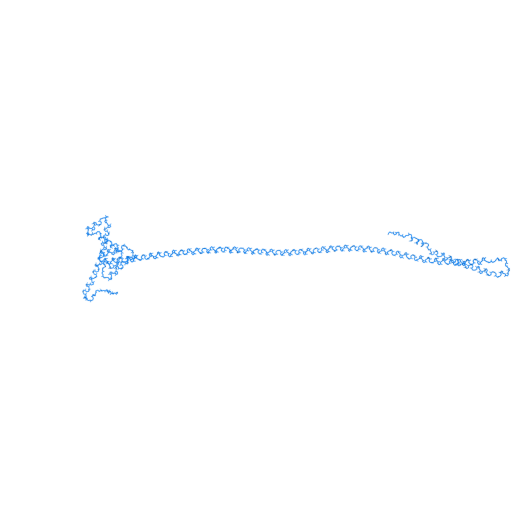C 1
ATOM 808 O O . TYR A 1 102 ? -38.793 -7.110 71.453 1.00 91.62 102 TYR A O 1
ATOM 816 N N . ARG A 1 103 ? -39.038 -9.045 72.575 1.00 90.69 103 ARG A N 1
ATOM 817 C CA . ARG A 1 103 ? -37.757 -9.607 72.143 1.00 90.69 103 ARG A CA 1
ATOM 818 C C . ARG A 1 103 ? -37.741 -9.876 70.646 1.00 90.69 103 ARG A C 1
ATOM 820 O O . ARG A 1 103 ? -36.764 -9.501 70.000 1.00 90.69 103 ARG A O 1
ATOM 827 N N . LEU A 1 104 ? -38.812 -10.460 70.112 1.00 89.50 104 LEU A N 1
ATOM 828 C CA . LEU A 1 104 ? -38.979 -10.690 68.679 1.00 89.50 104 LEU A CA 1
ATOM 829 C C . LEU A 1 104 ? -38.950 -9.363 67.911 1.00 89.50 104 LEU A C 1
ATOM 831 O O . LEU A 1 104 ? -38.084 -9.171 67.065 1.00 89.50 104 LEU A O 1
ATOM 835 N N . ALA A 1 105 ? -39.789 -8.402 68.302 1.00 90.31 105 ALA A N 1
ATOM 836 C CA . ALA A 1 105 ? -39.826 -7.053 67.736 1.00 90.31 105 ALA A CA 1
ATOM 837 C C . ALA A 1 105 ? -38.454 -6.361 67.778 1.00 90.31 105 ALA A C 1
ATOM 839 O O . ALA A 1 105 ? -38.028 -5.706 66.831 1.00 90.31 105 ALA A O 1
ATOM 840 N N . SER A 1 106 ? -37.715 -6.529 68.876 1.00 89.69 106 SER A N 1
ATOM 841 C CA . SER A 1 106 ? -36.367 -5.974 69.013 1.00 89.69 106 SER A CA 1
ATOM 842 C C . SER A 1 106 ? -35.339 -6.635 68.104 1.00 89.69 106 SER A C 1
ATOM 844 O O . SER A 1 106 ? -34.397 -5.957 67.702 1.00 89.69 106 SER A O 1
ATOM 846 N N . GLY A 1 107 ? -35.508 -7.921 67.798 1.00 86.06 107 GLY A N 1
ATOM 847 C CA . GLY A 1 107 ? -34.705 -8.614 66.799 1.00 86.06 107 GLY A CA 1
ATOM 848 C C . GLY A 1 107 ? -34.994 -8.130 65.384 1.00 86.06 107 GLY A C 1
ATOM 849 O O . GLY A 1 107 ? -34.060 -7.902 64.631 1.00 86.06 107 GLY A O 1
ATOM 850 N N . LEU A 1 108 ? -36.267 -7.894 65.060 1.00 86.56 108 LEU A N 1
ATOM 851 C CA . LEU A 1 108 ? -36.690 -7.468 63.724 1.00 86.56 108 LEU A CA 1
ATOM 852 C C . LEU A 1 108 ? -36.275 -6.028 63.392 1.00 86.56 108 LEU A C 1
ATOM 854 O O . LEU A 1 108 ? -35.858 -5.757 62.273 1.00 86.56 108 LEU A O 1
ATOM 858 N N . SER A 1 109 ? -36.336 -5.118 64.365 1.00 85.00 109 SER A N 1
ATOM 859 C CA . SER A 1 109 ? -36.079 -3.680 64.172 1.00 85.00 109 SER A CA 1
ATOM 860 C C . SER A 1 109 ? -34.672 -3.351 63.633 1.00 85.00 109 SER A C 1
ATOM 862 O O . SER A 1 109 ? -34.491 -2.362 62.931 1.00 85.00 109 SER A O 1
ATOM 864 N N . ASN A 1 110 ? -33.671 -4.191 63.925 1.00 76.06 110 ASN A N 1
ATOM 865 C CA . ASN A 1 110 ? -32.259 -3.961 63.577 1.00 76.06 110 ASN A CA 1
ATOM 866 C C . ASN A 1 110 ? -31.740 -4.889 62.465 1.00 76.06 110 ASN A C 1
ATOM 868 O O . ASN A 1 110 ? -30.532 -5.123 62.376 1.00 76.06 110 ASN A O 1
ATOM 872 N N . SER A 1 111 ? -32.645 -5.459 61.677 1.00 83.69 111 SER A N 1
ATOM 873 C CA . SER A 1 111 ? -32.336 -6.426 60.627 1.00 83.69 111 SER A CA 1
ATOM 874 C C . SER A 1 111 ? -32.813 -5.916 59.270 1.00 83.69 111 SER A C 1
ATOM 876 O O . SER A 1 111 ? -33.711 -5.079 59.198 1.00 83.69 111 SER A O 1
ATOM 878 N N . ASP A 1 112 ? -32.208 -6.397 58.190 1.00 86.12 112 ASP A N 1
ATOM 879 C CA . ASP A 1 112 ? -32.709 -6.237 56.826 1.00 86.12 112 ASP A CA 1
ATOM 880 C C . ASP A 1 112 ? -33.903 -7.180 56.574 1.00 86.12 112 ASP A C 1
ATOM 882 O O . ASP A 1 112 ? -34.274 -7.983 57.433 1.00 86.12 112 ASP A O 1
ATOM 886 N N . GLU A 1 113 ? -34.555 -7.053 55.421 1.00 83.81 113 GLU A N 1
ATOM 887 C CA . GLU A 1 113 ? -35.805 -7.767 55.154 1.00 83.81 113 GLU A CA 1
ATOM 888 C C . GLU A 1 113 ? -35.618 -9.293 55.054 1.00 83.81 113 GLU A C 1
ATOM 890 O O . GLU A 1 113 ? -36.451 -10.025 55.590 1.00 83.81 113 GLU A O 1
ATOM 895 N N . GLU A 1 114 ? -34.496 -9.771 54.500 1.00 84.75 114 GLU A N 1
ATOM 896 C CA . GLU A 1 114 ? -34.177 -11.205 54.412 1.00 84.75 114 GLU A CA 1
ATOM 897 C C . GLU A 1 114 ? -33.947 -11.786 55.814 1.00 84.75 114 GLU A C 1
ATOM 899 O O . GLU A 1 114 ? -34.546 -12.795 56.196 1.00 84.75 114 GLU A O 1
ATOM 904 N N . THR A 1 115 ? -33.146 -11.105 56.639 1.00 86.69 115 THR A N 1
ATOM 905 C CA . THR A 1 115 ? -32.907 -11.524 58.028 1.00 86.69 115 THR A CA 1
ATOM 906 C C . THR A 1 115 ? -34.198 -11.528 58.854 1.00 86.69 115 THR A C 1
ATOM 908 O O . THR A 1 115 ? -34.408 -12.425 59.675 1.00 86.69 115 THR A O 1
ATOM 911 N N . LYS A 1 116 ? -35.098 -10.556 58.647 1.00 86.38 116 LYS A N 1
ATOM 912 C CA . LYS A 1 116 ? -36.404 -10.518 59.330 1.00 86.38 116 LYS A CA 1
ATOM 913 C C . LYS A 1 116 ? -37.263 -11.730 58.977 1.00 86.38 116 LYS A C 1
ATOM 915 O O . LYS A 1 116 ? -37.840 -12.333 59.882 1.00 86.38 116 LYS A O 1
ATOM 920 N N . GLU A 1 117 ? -37.337 -12.094 57.701 1.00 85.06 117 GLU A N 1
ATOM 921 C CA . GLU A 1 117 ? -38.098 -13.257 57.239 1.00 85.06 117 GLU A CA 1
ATOM 922 C C . GLU A 1 117 ? -37.524 -14.563 57.804 1.00 85.06 117 GLU A C 1
ATOM 924 O O . GLU A 1 117 ? -38.266 -15.392 58.334 1.00 85.06 117 GLU A O 1
ATOM 929 N N . GLN A 1 118 ? -36.196 -14.708 57.812 1.00 86.31 118 GLN A N 1
ATOM 930 C CA . GLN A 1 118 ? -35.529 -15.864 58.418 1.00 86.31 118 GLN A CA 1
ATOM 931 C C . GLN A 1 118 ? -35.798 -15.966 59.926 1.00 86.31 118 GLN A C 1
ATOM 933 O O . GLN A 1 118 ? -36.054 -17.062 60.432 1.00 86.31 118 GLN A O 1
ATOM 938 N N . ILE A 1 119 ? -35.781 -14.842 60.656 1.00 88.06 119 ILE A N 1
ATOM 939 C CA . ILE A 1 119 ? -36.123 -14.811 62.086 1.00 88.06 119 ILE A CA 1
ATOM 940 C C . ILE A 1 119 ? -37.571 -15.257 62.299 1.00 88.06 119 ILE A C 1
ATOM 942 O O . ILE A 1 119 ? -37.810 -16.110 63.155 1.00 88.06 119 ILE A O 1
ATOM 946 N N . LEU A 1 120 ? -38.523 -14.714 61.533 1.00 86.56 120 LEU A N 1
ATOM 947 C CA . LEU A 1 120 ? -39.943 -15.061 61.644 1.00 86.56 120 LEU A CA 1
ATOM 948 C C . LEU A 1 120 ? -40.188 -16.539 61.321 1.00 86.56 120 LEU A C 1
ATOM 950 O O . LEU A 1 120 ? -40.764 -17.248 62.144 1.00 86.56 120 LEU A O 1
ATOM 954 N N . SER A 1 121 ? -39.661 -17.026 60.196 1.00 86.25 121 SER A N 1
ATOM 955 C CA . SER A 1 121 ? -39.764 -18.428 59.779 1.00 86.25 121 SER A CA 1
ATOM 956 C C . SER A 1 121 ? -39.177 -19.379 60.826 1.00 86.25 121 SER A C 1
ATOM 958 O O . SER A 1 121 ? -39.793 -20.383 61.188 1.00 86.25 121 SER A O 1
ATOM 960 N N . LYS A 1 122 ? -38.011 -19.042 61.395 1.00 86.25 122 LYS A N 1
ATOM 961 C CA . LYS A 1 122 ? -37.360 -19.882 62.408 1.00 86.25 122 LYS A CA 1
ATOM 962 C C . LYS A 1 122 ? -38.086 -19.866 63.751 1.00 86.25 122 LYS A C 1
ATOM 964 O O . LYS A 1 122 ? -38.095 -20.877 64.456 1.00 86.25 122 LYS A O 1
ATOM 969 N N . VAL A 1 123 ? -38.669 -18.729 64.123 1.00 85.94 123 VAL A N 1
ATOM 970 C CA . VAL A 1 123 ? -39.522 -18.606 65.311 1.00 85.94 123 VAL A CA 1
ATOM 971 C C . VAL A 1 123 ? -40.790 -19.429 65.128 1.00 85.94 123 VAL A C 1
ATOM 973 O O . VAL A 1 123 ? -41.137 -20.186 66.032 1.00 85.94 123 VAL A O 1
ATOM 976 N N . GLU A 1 124 ? -41.435 -19.361 63.967 1.00 84.00 124 GLU A N 1
ATOM 977 C CA . GLU A 1 124 ? -42.628 -20.148 63.658 1.00 84.00 124 GLU A CA 1
ATOM 978 C C . GLU A 1 124 ? -42.329 -21.653 63.658 1.00 84.00 124 GLU A C 1
ATOM 980 O O . GLU A 1 124 ? -42.984 -22.404 64.383 1.00 84.00 124 GLU A O 1
ATOM 985 N N . SER A 1 125 ? -41.281 -22.094 62.954 1.00 84.12 125 SER A N 1
ATOM 986 C CA . SER A 1 125 ? -40.908 -23.513 62.885 1.00 84.12 125 SER A CA 1
ATOM 987 C C . SER A 1 125 ? -40.586 -24.079 64.271 1.00 84.12 125 SER A C 1
ATOM 989 O O . SER A 1 125 ? -41.072 -25.142 64.649 1.00 84.12 125 SER A O 1
ATOM 991 N N . LYS A 1 126 ? -39.815 -23.342 65.083 1.00 83.62 126 LYS A N 1
ATOM 992 C CA . LYS A 1 126 ? -39.445 -23.781 66.435 1.00 83.62 126 LYS A CA 1
ATOM 993 C C . LYS A 1 126 ? -40.640 -23.738 67.394 1.00 83.62 126 LYS A C 1
ATOM 995 O O . LYS A 1 126 ? -40.706 -24.546 68.317 1.00 83.62 126 LYS A O 1
ATOM 1000 N N . THR A 1 127 ? -41.596 -22.831 67.182 1.00 82.12 127 THR A N 1
ATOM 1001 C CA . THR A 1 127 ? -42.862 -22.805 67.936 1.00 82.12 127 THR A CA 1
ATOM 1002 C C . THR A 1 127 ? -43.723 -24.024 67.597 1.00 82.12 127 THR A C 1
ATOM 1004 O O . THR A 1 127 ? -44.258 -24.659 68.506 1.00 82.12 127 THR A O 1
ATOM 1007 N N . GLN A 1 128 ? -43.796 -24.405 66.316 1.00 79.00 128 GLN A N 1
ATOM 1008 C CA . GLN A 1 128 ? -44.487 -25.616 65.859 1.00 79.00 128 GLN A CA 1
ATOM 1009 C C . GLN A 1 128 ? -43.845 -26.892 66.420 1.00 79.00 128 GLN A C 1
ATOM 1011 O O . GLN A 1 128 ? -44.550 -27.728 66.979 1.00 79.00 128 GLN A O 1
ATOM 1016 N N . GLU A 1 129 ? -42.515 -27.017 66.345 1.00 80.44 129 GLU A N 1
ATOM 1017 C CA . GLU A 1 129 ? -41.762 -28.160 66.889 1.00 80.44 129 GLU A CA 1
ATOM 1018 C C . GLU A 1 129 ? -41.975 -28.336 68.399 1.00 80.44 129 GLU A C 1
ATOM 1020 O O . GLU A 1 129 ? -42.102 -29.453 68.897 1.00 80.44 129 GLU A O 1
ATOM 1025 N N . LYS A 1 130 ? -42.009 -27.227 69.146 1.00 80.06 130 LYS A N 1
ATOM 1026 C CA . LYS A 1 130 ? -42.133 -27.245 70.609 1.00 80.06 130 LYS A CA 1
ATOM 1027 C C . LYS A 1 130 ? -43.579 -27.421 71.087 1.00 80.06 130 LYS A C 1
ATOM 1029 O O . LYS A 1 130 ? -43.790 -27.747 72.255 1.00 80.06 130 LYS A O 1
ATOM 1034 N N . GLY A 1 131 ? -44.563 -27.136 70.231 1.00 71.75 131 GLY A N 1
ATOM 1035 C CA . GLY A 1 131 ? -45.994 -27.187 70.554 1.00 71.75 131 GLY A CA 1
ATOM 1036 C C . GLY A 1 131 ? -46.457 -26.167 71.603 1.00 71.75 131 GLY A C 1
ATOM 1037 O O . GLY A 1 131 ? -47.585 -26.255 72.081 1.00 71.75 131 GLY A O 1
ATOM 1038 N N . LYS A 1 132 ? -45.599 -25.214 71.987 1.00 77.25 132 LYS A N 1
ATOM 1039 C CA . LYS A 1 132 ? -45.895 -24.129 72.932 1.00 77.25 132 LYS A CA 1
ATOM 1040 C C . LYS A 1 132 ? -45.128 -22.868 72.558 1.00 77.25 132 LYS A C 1
ATOM 1042 O O . LYS A 1 132 ? -44.061 -22.956 71.948 1.00 77.25 132 LYS A O 1
ATOM 1047 N N . ALA A 1 133 ? -45.638 -21.716 72.993 1.00 79.38 133 ALA A N 1
ATOM 1048 C CA . ALA A 1 133 ? -45.001 -20.420 72.782 1.00 79.38 133 ALA A CA 1
ATOM 1049 C C . ALA A 1 133 ? -43.520 -20.422 73.216 1.00 79.38 133 ALA A C 1
ATOM 1051 O O . ALA A 1 133 ? -43.146 -20.971 74.263 1.00 79.38 133 ALA A O 1
ATOM 1052 N N . LEU A 1 134 ? -42.667 -19.805 72.395 1.00 84.31 134 LEU A N 1
ATOM 1053 C CA . LEU A 1 134 ? -41.253 -19.639 72.713 1.00 84.31 134 LEU A CA 1
ATOM 1054 C C . LEU A 1 134 ? -41.056 -18.620 73.832 1.00 84.31 134 LEU A C 1
ATOM 1056 O O . LEU A 1 134 ? -41.765 -17.622 73.939 1.00 84.31 134 LEU A O 1
ATOM 1060 N N . THR A 1 135 ? -40.046 -18.885 74.652 1.00 86.69 135 THR A N 1
ATOM 1061 C CA . THR A 1 135 ? -39.600 -17.984 75.713 1.00 86.69 135 THR A CA 1
ATOM 1062 C C . THR A 1 135 ? -38.697 -16.887 75.155 1.00 86.69 135 THR A C 1
ATOM 1064 O O . THR A 1 135 ? -38.049 -17.052 74.119 1.00 86.69 135 THR A O 1
ATOM 1067 N N . GLU A 1 136 ? -38.568 -15.788 75.899 1.00 87.06 136 GLU A N 1
ATOM 1068 C CA . GLU A 1 136 ? -37.667 -14.678 75.569 1.00 87.06 136 GLU A CA 1
ATOM 1069 C C . GLU A 1 136 ? -36.230 -15.147 75.271 1.00 87.06 136 GLU A C 1
ATOM 1071 O O . GLU A 1 136 ? -35.598 -14.691 74.315 1.00 87.06 136 GLU A O 1
ATOM 1076 N N . LYS A 1 137 ? -35.717 -16.100 76.064 1.00 87.19 137 LYS A N 1
ATOM 1077 C CA . LYS A 1 137 ? -34.363 -16.646 75.906 1.00 87.19 137 LYS A CA 1
ATOM 1078 C C . LYS A 1 137 ? -34.196 -17.373 74.570 1.00 87.19 137 LYS A C 1
ATOM 1080 O O . LYS A 1 137 ? -33.198 -17.171 73.888 1.00 87.19 137 LYS A O 1
ATOM 1085 N N . GLU A 1 138 ? -35.184 -18.166 74.170 1.00 86.88 138 GLU A N 1
ATOM 1086 C CA . GLU A 1 138 ? -35.134 -18.916 72.911 1.00 86.88 138 GLU A CA 1
ATOM 1087 C C . GLU A 1 138 ? -35.215 -17.994 71.695 1.00 86.88 138 GLU A C 1
ATOM 1089 O O . GLU A 1 138 ? -34.500 -18.211 70.720 1.00 86.88 138 GLU A O 1
ATOM 1094 N N . ILE A 1 139 ? -36.046 -16.951 71.762 1.00 87.06 139 ILE A N 1
ATOM 1095 C CA . ILE A 1 139 ? -36.138 -15.937 70.705 1.00 87.06 139 ILE A CA 1
ATOM 1096 C C . ILE A 1 139 ? -34.814 -15.177 70.603 1.00 87.06 139 ILE A C 1
ATOM 1098 O O . ILE A 1 139 ? -34.292 -14.986 69.509 1.00 87.06 139 ILE A O 1
ATOM 1102 N N . LYS A 1 140 ? -34.213 -14.810 71.743 1.00 88.62 140 LYS A N 1
ATOM 1103 C CA . LYS A 1 140 ? -32.892 -14.175 71.791 1.00 88.62 140 LYS A CA 1
ATOM 1104 C C . LYS A 1 140 ? -31.813 -15.020 71.114 1.00 88.62 140 LYS A C 1
ATOM 1106 O O . LYS A 1 140 ? -31.009 -14.462 70.372 1.00 88.62 140 LYS A O 1
ATOM 1111 N N . GLU A 1 141 ? -31.787 -16.323 71.376 1.00 89.75 141 GLU A N 1
ATOM 1112 C CA . GLU A 1 141 ? -30.831 -17.252 70.765 1.00 89.75 141 GLU A CA 1
ATOM 1113 C C . GLU A 1 141 ? -31.029 -17.360 69.247 1.00 89.75 141 GLU A C 1
ATOM 1115 O O . GLU A 1 141 ? -30.049 -17.311 68.506 1.00 89.75 141 GLU A O 1
ATOM 1120 N N . ILE A 1 142 ? -32.280 -17.443 68.776 1.00 88.50 142 ILE A N 1
ATOM 1121 C CA . ILE A 1 142 ? -32.601 -17.494 67.340 1.00 88.50 142 ILE A CA 1
ATOM 1122 C C . ILE A 1 142 ? -32.131 -16.219 66.638 1.00 88.50 142 ILE A C 1
ATOM 1124 O O . ILE A 1 142 ? -31.388 -16.296 65.663 1.00 88.50 142 ILE A O 1
ATOM 1128 N N . THR A 1 143 ? -32.514 -15.050 67.158 1.00 87.94 143 THR A N 1
ATOM 1129 C CA . THR A 1 143 ? -32.133 -13.760 66.574 1.00 87.94 143 THR A CA 1
ATOM 1130 C C . THR A 1 143 ? -30.616 -13.575 66.550 1.00 87.94 143 THR A C 1
ATOM 1132 O O . THR A 1 143 ? -30.075 -13.130 65.543 1.00 87.94 143 THR A O 1
ATOM 1135 N N . ALA A 1 144 ? -29.919 -13.913 67.640 1.00 88.56 144 ALA A N 1
ATOM 1136 C CA . ALA A 1 144 ? -28.467 -13.763 67.713 1.00 88.56 144 ALA A CA 1
ATOM 1137 C C . ALA A 1 144 ? -27.747 -14.671 66.708 1.00 88.56 144 ALA A C 1
ATOM 1139 O O . ALA A 1 144 ? -26.814 -14.223 66.046 1.00 88.56 144 ALA A O 1
ATOM 1140 N N . LYS A 1 145 ? -28.205 -15.921 66.565 1.00 89.94 145 LYS A N 1
ATOM 1141 C CA . LYS A 1 145 ? -27.620 -16.879 65.628 1.00 89.94 145 LYS A CA 1
ATOM 1142 C C . LYS A 1 145 ? -27.776 -16.419 64.178 1.00 89.94 145 LYS A C 1
ATOM 1144 O O . LYS A 1 145 ? -26.769 -16.297 63.489 1.00 89.94 145 LYS A O 1
ATOM 1149 N N . ILE A 1 146 ? -29.001 -16.107 63.750 1.00 90.19 146 ILE A N 1
ATOM 1150 C CA . ILE A 1 146 ? -29.274 -15.686 62.364 1.00 90.19 146 ILE A CA 1
ATOM 1151 C C . ILE A 1 146 ? -28.480 -14.423 62.029 1.00 90.19 146 ILE A C 1
ATOM 1153 O O . ILE A 1 146 ? -27.839 -14.351 60.987 1.00 90.19 146 ILE A O 1
ATOM 1157 N N . LYS A 1 147 ? -28.440 -13.454 62.951 1.00 87.81 147 LYS A N 1
ATOM 1158 C CA . LYS A 1 147 ? -27.657 -12.234 62.755 1.00 87.81 147 LYS A CA 1
ATOM 1159 C C . LYS A 1 147 ? -26.162 -12.525 62.580 1.00 87.81 147 LYS A C 1
ATOM 1161 O O . LYS A 1 147 ? -25.554 -11.989 61.663 1.00 87.81 147 LYS A O 1
ATOM 1166 N N . SER A 1 148 ? -25.585 -13.398 63.409 1.00 88.38 148 SER A N 1
ATOM 1167 C CA . SER A 1 148 ? -24.171 -13.773 63.274 1.00 88.38 148 SER A CA 1
ATOM 1168 C C . SER A 1 148 ? -23.868 -14.515 61.967 1.00 88.38 148 SER A C 1
ATOM 1170 O O . SER A 1 148 ? -22.811 -14.312 61.378 1.00 88.38 148 SER A O 1
ATOM 1172 N N . GLU A 1 149 ? -24.799 -15.347 61.486 1.00 88.75 149 GLU A N 1
ATOM 1173 C CA . GLU A 1 149 ? -24.668 -16.055 60.206 1.00 88.75 149 GLU A CA 1
ATOM 1174 C C . GLU A 1 149 ? -24.736 -15.079 59.024 1.00 88.75 149 GLU A C 1
ATOM 1176 O O . GLU A 1 149 ? -23.946 -15.190 58.087 1.00 88.75 149 GLU A O 1
ATOM 1181 N N . TYR A 1 150 ? -25.630 -14.091 59.090 1.00 85.44 150 TYR A N 1
ATOM 1182 C CA . TYR A 1 150 ? -25.752 -13.045 58.079 1.00 85.44 150 TYR A CA 1
ATOM 1183 C C . TYR A 1 150 ? -24.505 -12.148 58.022 1.00 85.44 150 TYR A C 1
ATOM 1185 O O . TYR A 1 150 ? -23.954 -11.925 56.946 1.00 85.44 150 TYR A O 1
ATOM 1193 N N . GLU A 1 151 ? -23.995 -11.709 59.177 1.00 87.19 151 GLU A N 1
ATOM 1194 C CA . GLU A 1 151 ? -22.753 -10.925 59.274 1.00 87.19 151 GLU A CA 1
ATOM 1195 C C . GLU A 1 151 ? -21.542 -11.704 58.732 1.00 87.19 151 GLU A C 1
ATOM 1197 O O . GLU A 1 151 ? -20.741 -11.159 57.971 1.00 87.19 151 GLU A O 1
ATOM 1202 N N . ALA A 1 152 ? -21.434 -13.000 59.048 1.00 87.69 152 ALA A N 1
ATOM 1203 C CA . ALA A 1 152 ? -20.382 -13.854 58.499 1.00 87.69 152 ALA A CA 1
ATOM 1204 C C . ALA A 1 152 ? -20.494 -14.001 56.972 1.00 87.69 152 ALA A C 1
ATOM 1206 O O . ALA A 1 152 ? -19.484 -13.969 56.269 1.00 87.69 152 ALA A O 1
ATOM 1207 N N . ARG A 1 153 ? -21.718 -14.132 56.444 1.00 88.81 153 ARG A N 1
ATOM 1208 C CA . ARG A 1 153 ? -21.963 -14.227 55.000 1.00 88.81 153 ARG A CA 1
ATOM 1209 C C . ARG A 1 153 ? -21.584 -12.941 54.270 1.00 88.81 153 ARG A C 1
ATOM 1211 O O . ARG A 1 153 ? -20.967 -13.036 53.213 1.00 88.81 153 ARG A O 1
ATOM 1218 N N . ILE A 1 154 ? -21.904 -11.771 54.829 1.00 87.19 154 ILE A N 1
ATOM 1219 C CA . ILE A 1 154 ? -21.490 -10.475 54.269 1.00 87.19 154 ILE A CA 1
ATOM 1220 C C . ILE A 1 154 ? -19.968 -10.399 54.182 1.00 87.19 154 ILE A C 1
ATOM 1222 O O . ILE A 1 154 ? -19.446 -10.143 53.104 1.00 87.19 154 ILE A O 1
ATOM 1226 N N . SER A 1 155 ? -19.257 -10.708 55.268 1.00 90.00 155 SER A N 1
ATOM 1227 C CA . SER A 1 155 ? -17.791 -10.638 55.281 1.00 90.00 155 SER A CA 1
ATOM 1228 C C . SER A 1 155 ? -17.144 -11.557 54.233 1.00 90.00 155 SER A C 1
ATOM 1230 O O . SER A 1 155 ? -16.168 -11.174 53.590 1.00 90.00 155 SER A O 1
ATOM 1232 N N . ILE A 1 156 ? -17.705 -12.753 54.009 1.00 90.31 156 ILE A N 1
ATOM 1233 C CA . ILE A 1 156 ? -17.242 -13.659 52.946 1.00 90.31 156 ILE A CA 1
ATOM 1234 C C . ILE A 1 156 ? -17.489 -13.053 51.560 1.00 90.31 156 ILE A C 1
ATOM 1236 O O . ILE A 1 156 ? -16.603 -13.105 50.708 1.00 90.31 156 ILE A O 1
ATOM 1240 N N . LEU A 1 157 ? -18.680 -12.495 51.325 1.00 89.69 157 LEU A N 1
ATOM 1241 C CA . LEU A 1 157 ? -19.039 -11.888 50.041 1.00 89.69 157 LEU A CA 1
ATOM 1242 C C . LEU A 1 157 ? -18.182 -10.656 49.732 1.00 89.69 157 LEU A C 1
ATOM 1244 O O . LEU A 1 157 ? -17.746 -10.499 48.595 1.00 89.69 157 LEU A O 1
ATOM 1248 N N . GLU A 1 158 ? -17.896 -9.822 50.732 1.00 89.25 158 GLU A N 1
ATOM 1249 C CA . GLU A 1 158 ? -16.991 -8.675 50.603 1.00 89.25 158 GLU A CA 1
ATOM 1250 C C . GLU A 1 158 ? -15.579 -9.128 50.211 1.00 89.25 158 GLU A C 1
ATOM 1252 O O . GLU A 1 158 ? -15.014 -8.604 49.253 1.00 89.25 158 GLU A O 1
ATOM 1257 N N . GLY A 1 159 ? -15.045 -10.171 50.859 1.00 89.25 159 GLY A N 1
ATOM 1258 C CA . GLY A 1 159 ? -13.743 -10.736 50.489 1.00 89.25 159 GLY A CA 1
ATOM 1259 C C . GLY A 1 159 ? -13.714 -11.334 49.075 1.00 89.25 159 GLY A C 1
ATOM 1260 O O . GLY A 1 159 ? -12.726 -11.188 48.356 1.00 89.25 159 GLY A O 1
ATOM 1261 N N . GLN A 1 160 ? -14.802 -11.979 48.638 1.00 89.88 160 GLN A N 1
ATOM 1262 C CA . GLN A 1 160 ? -14.926 -12.488 47.265 1.00 89.88 160 GLN A CA 1
ATOM 1263 C C . GLN A 1 160 ? -14.986 -11.358 46.233 1.00 89.88 160 GLN A C 1
ATOM 12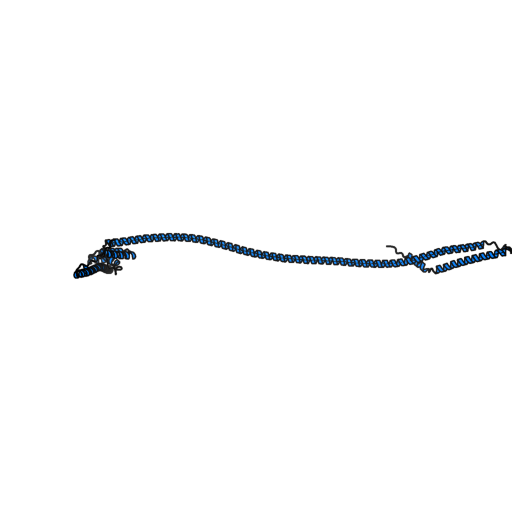65 O O . GLN A 1 160 ? -14.404 -11.485 45.151 1.00 89.88 160 GLN A O 1
ATOM 1270 N N . LEU A 1 161 ? -15.680 -10.264 46.552 1.00 89.69 161 LEU A N 1
ATOM 1271 C CA . LEU A 1 161 ? -15.770 -9.093 45.688 1.00 89.69 161 LEU A CA 1
ATOM 1272 C C . LEU A 1 161 ? -14.391 -8.447 45.510 1.00 89.69 161 LEU A C 1
ATOM 1274 O O . LEU A 1 161 ? -13.963 -8.262 44.374 1.00 89.69 161 LEU A O 1
ATOM 1278 N N . GLU A 1 162 ? -13.668 -8.214 46.607 1.00 89.19 162 GLU A N 1
ATOM 1279 C CA . GLU A 1 162 ? -12.316 -7.640 46.583 1.00 89.19 162 GLU A CA 1
ATOM 1280 C C . GLU A 1 162 ? -11.345 -8.511 45.768 1.00 89.19 162 GLU A C 1
ATOM 1282 O O . GLU A 1 162 ? -10.605 -8.016 44.917 1.00 89.19 162 GLU A O 1
ATOM 1287 N N . GLN A 1 163 ? -11.395 -9.836 45.945 1.00 85.88 163 GLN A N 1
ATOM 1288 C CA . GLN A 1 163 ? -10.580 -10.751 45.146 1.00 85.88 163 GLN A CA 1
ATOM 1289 C C . GLN A 1 163 ? -10.924 -10.674 43.648 1.00 85.88 163 GLN A C 1
ATOM 1291 O O . GLN A 1 163 ? -10.028 -10.691 42.802 1.00 85.88 163 GLN A O 1
ATOM 1296 N N . THR A 1 164 ? -12.210 -10.556 43.312 1.00 88.94 164 THR A N 1
ATOM 1297 C CA . THR A 1 164 ? -12.665 -10.439 41.920 1.00 88.94 164 THR A CA 1
ATOM 1298 C C . THR A 1 164 ? -12.201 -9.123 41.288 1.00 88.94 164 THR A C 1
ATOM 1300 O O . THR A 1 164 ? -11.776 -9.121 40.131 1.00 88.94 164 THR A O 1
ATOM 1303 N N . GLU A 1 165 ? -12.226 -8.019 42.038 1.00 89.25 165 GLU A N 1
ATOM 1304 C CA . GLU A 1 165 ? -11.708 -6.720 41.593 1.00 89.25 165 GLU A CA 1
ATOM 1305 C C . GLU A 1 165 ? -10.203 -6.792 41.300 1.00 89.25 165 GLU A C 1
ATOM 1307 O O . GLU A 1 165 ? -9.781 -6.446 40.194 1.00 89.25 165 GLU A O 1
ATOM 1312 N N . ILE A 1 166 ? -9.407 -7.367 42.209 1.00 89.81 166 ILE A N 1
ATOM 1313 C CA . ILE A 1 166 ? -7.958 -7.561 42.016 1.00 89.81 166 ILE A CA 1
ATOM 1314 C C . ILE A 1 166 ? -7.667 -8.417 40.772 1.00 89.81 166 ILE A C 1
ATOM 1316 O O . ILE A 1 166 ? -6.773 -8.105 39.976 1.00 89.81 166 ILE A O 1
ATOM 1320 N N . GLU A 1 167 ? -8.413 -9.508 40.578 1.00 89.62 167 GLU A N 1
ATOM 1321 C CA . GLU A 1 167 ? -8.274 -10.354 39.390 1.00 89.62 167 GLU A CA 1
ATOM 1322 C C . GLU A 1 167 ? -8.633 -9.599 38.104 1.00 89.62 167 GLU A C 1
ATOM 1324 O O . GLU A 1 167 ? -7.968 -9.775 37.076 1.00 89.62 167 GLU A O 1
ATOM 1329 N N . SER A 1 168 ? -9.655 -8.742 38.151 1.00 89.25 168 SER A N 1
ATOM 1330 C CA . SER A 1 168 ? -10.072 -7.925 37.013 1.00 89.25 168 SER A CA 1
ATOM 1331 C C . SER A 1 168 ? -9.023 -6.872 36.633 1.00 89.25 168 SER A C 1
ATOM 1333 O O . SER A 1 168 ? -8.670 -6.776 35.455 1.00 89.25 168 SER A O 1
ATOM 1335 N N . ASP A 1 169 ? -8.420 -6.189 37.609 1.00 90.06 169 ASP A N 1
ATOM 1336 C CA . ASP A 1 169 ? -7.353 -5.202 37.396 1.00 90.06 169 ASP A CA 1
ATOM 1337 C C . ASP A 1 169 ? -6.075 -5.846 36.849 1.00 90.06 169 ASP A C 1
ATOM 1339 O O . ASP A 1 169 ? -5.405 -5.314 35.952 1.00 90.06 169 ASP A O 1
ATOM 1343 N N . SER A 1 170 ? -5.749 -7.044 37.340 1.00 91.12 170 SER A N 1
ATOM 1344 C CA . SER A 1 170 ? -4.644 -7.847 36.817 1.00 91.12 170 SER A CA 1
ATOM 1345 C C . SER A 1 170 ? -4.866 -8.201 35.342 1.00 91.12 170 SER A C 1
ATOM 1347 O O . SER A 1 170 ? -3.967 -8.013 34.513 1.00 91.12 170 SER A O 1
ATOM 1349 N N . ARG A 1 171 ? -6.081 -8.638 34.973 1.00 92.19 171 ARG A N 1
ATOM 1350 C CA . ARG A 1 171 ? -6.448 -8.906 33.571 1.00 92.19 171 ARG A CA 1
ATOM 1351 C C . ARG A 1 171 ? -6.398 -7.643 32.716 1.00 92.19 171 ARG A C 1
ATOM 1353 O O . ARG A 1 171 ? -5.862 -7.701 31.611 1.00 92.19 171 ARG A O 1
ATOM 1360 N N . LEU A 1 172 ? -6.884 -6.507 33.219 1.00 91.94 172 LEU A N 1
ATOM 1361 C CA . LEU A 1 172 ? -6.826 -5.223 32.516 1.00 91.94 172 LEU A CA 1
ATOM 1362 C C . LEU A 1 172 ? -5.371 -4.827 32.221 1.00 91.94 172 LEU A C 1
ATOM 1364 O O . LEU A 1 172 ? -5.026 -4.479 31.094 1.00 91.94 172 LEU A O 1
ATOM 1368 N N . THR A 1 173 ? -4.487 -4.985 33.207 1.00 91.50 173 THR A N 1
ATOM 1369 C CA . THR A 1 173 ? -3.050 -4.717 33.058 1.00 91.50 173 THR A CA 1
ATOM 1370 C C . THR A 1 173 ? -2.405 -5.622 32.004 1.00 91.50 173 THR A C 1
ATOM 1372 O O . THR A 1 173 ? -1.557 -5.177 31.226 1.00 91.50 173 THR A O 1
ATOM 1375 N N . GLN A 1 174 ? -2.789 -6.901 31.953 1.00 90.50 174 GLN A N 1
ATOM 1376 C CA . GLN A 1 174 ? -2.320 -7.823 30.916 1.00 90.50 174 GLN A CA 1
ATOM 1377 C C . GLN A 1 174 ? -2.839 -7.431 29.526 1.00 90.50 174 GLN A C 1
ATOM 1379 O O . GLN A 1 174 ? -2.060 -7.445 28.574 1.00 90.50 174 GLN A O 1
ATOM 1384 N N . LEU A 1 175 ? -4.108 -7.032 29.408 1.00 92.44 175 LEU A N 1
ATOM 1385 C CA . LEU A 1 175 ? -4.700 -6.579 28.147 1.00 92.44 175 LEU A CA 1
ATOM 1386 C C . LEU A 1 175 ? -4.003 -5.329 27.604 1.00 92.44 175 LEU A C 1
ATOM 1388 O O . LEU A 1 175 ? -3.610 -5.328 26.441 1.00 92.44 175 LEU A O 1
ATOM 1392 N N . VAL A 1 176 ? -3.745 -4.326 28.448 1.00 93.25 176 VAL A N 1
ATOM 1393 C CA . VAL A 1 176 ? -3.008 -3.111 28.052 1.00 93.25 176 VAL A CA 1
ATOM 1394 C C . VAL A 1 176 ? -1.603 -3.452 27.538 1.00 93.25 176 VAL A C 1
ATOM 1396 O O . VAL A 1 176 ? -1.143 -2.899 26.537 1.00 93.25 176 VAL A O 1
ATOM 1399 N N . LYS A 1 177 ? -0.912 -4.413 28.172 1.00 92.62 177 LYS A N 1
ATOM 1400 C CA . LYS A 1 177 ? 0.387 -4.900 27.675 1.00 92.62 177 LYS A CA 1
ATOM 1401 C C . LYS A 1 177 ? 0.250 -5.531 26.290 1.00 92.62 177 LYS A C 1
ATOM 1403 O O . LYS A 1 177 ? 1.010 -5.174 25.392 1.00 92.62 177 LYS A O 1
ATOM 1408 N N . VAL A 1 178 ? -0.714 -6.429 26.094 1.00 92.56 178 VAL A N 1
ATOM 1409 C CA . VAL A 1 178 ? -0.968 -7.059 24.787 1.00 92.56 178 VAL A CA 1
ATOM 1410 C C . VAL A 1 178 ? -1.285 -6.011 23.718 1.00 92.56 178 VAL A C 1
ATOM 1412 O O . VAL A 1 178 ? -0.662 -6.032 22.658 1.00 92.56 178 VAL A O 1
ATOM 1415 N N . GLU A 1 179 ? -2.163 -5.054 24.008 1.00 92.94 179 GLU A N 1
ATOM 1416 C CA . GLU A 1 179 ? -2.528 -3.967 23.094 1.00 92.94 179 GLU A CA 1
ATOM 1417 C C . GLU A 1 179 ? -1.301 -3.153 22.667 1.00 92.94 179 GLU A C 1
ATOM 1419 O O . GLU A 1 179 ? -1.071 -2.956 21.475 1.00 92.94 179 GLU A O 1
ATOM 1424 N N . SER A 1 180 ? -0.431 -2.783 23.613 1.00 90.81 180 SER A N 1
ATOM 1425 C CA . SER A 1 180 ? 0.807 -2.062 23.293 1.00 90.81 180 SER A CA 1
ATOM 1426 C C . SER A 1 180 ? 1.746 -2.863 22.378 1.00 90.81 180 SER A C 1
ATOM 1428 O O . SER A 1 180 ? 2.357 -2.303 21.467 1.00 90.81 180 SER A O 1
ATOM 1430 N N . THR A 1 181 ? 1.829 -4.188 22.564 1.00 92.62 181 THR A N 1
ATOM 1431 C CA . THR A 1 181 ? 2.648 -5.050 21.698 1.00 92.62 181 THR A CA 1
ATOM 1432 C C . THR A 1 181 ? 2.049 -5.225 20.306 1.00 92.62 181 THR A C 1
ATOM 1434 O O . THR A 1 181 ? 2.802 -5.342 19.339 1.00 92.62 181 THR A O 1
ATOM 1437 N N . LEU A 1 182 ? 0.718 -5.242 20.190 1.00 92.88 182 LEU A N 1
ATOM 1438 C CA . LEU A 1 182 ? 0.025 -5.298 18.904 1.00 92.88 182 LEU A CA 1
ATOM 1439 C C . LEU A 1 182 ? 0.213 -3.994 18.137 1.00 92.88 182 LEU A C 1
ATOM 1441 O O . LEU A 1 182 ? 0.651 -4.043 16.992 1.00 92.88 182 LEU A O 1
ATOM 1445 N N . ARG A 1 183 ? 0.033 -2.850 18.801 1.00 93.75 183 ARG A N 1
ATOM 1446 C CA . ARG A 1 183 ? 0.270 -1.532 18.207 1.00 93.75 183 ARG A CA 1
ATOM 1447 C C . ARG A 1 183 ? 1.692 -1.390 17.658 1.00 93.75 183 ARG A C 1
ATOM 1449 O O . ARG A 1 183 ? 1.880 -0.964 16.526 1.00 93.75 183 ARG A O 1
ATOM 1456 N N . PHE A 1 184 ? 2.706 -1.824 18.414 1.00 92.94 184 PHE A N 1
ATOM 1457 C CA . PHE A 1 184 ? 4.093 -1.798 17.930 1.00 92.94 184 PHE A CA 1
ATOM 1458 C C . PHE A 1 184 ? 4.314 -2.704 16.704 1.00 92.94 184 PHE A C 1
ATOM 1460 O O . PHE A 1 184 ? 5.111 -2.390 15.818 1.00 92.94 184 PHE A O 1
ATOM 1467 N N . LYS A 1 185 ? 3.622 -3.850 16.633 1.00 92.69 185 LYS A N 1
ATOM 1468 C CA . LYS A 1 185 ? 3.667 -4.719 15.449 1.00 92.69 185 LYS A CA 1
ATOM 1469 C C . LYS A 1 185 ? 2.985 -4.065 14.249 1.00 92.69 185 LYS A C 1
ATOM 1471 O O . LYS A 1 185 ? 3.543 -4.147 13.161 1.00 92.69 185 LYS A O 1
ATOM 1476 N N . GLU A 1 186 ? 1.834 -3.427 14.438 1.00 92.38 186 GLU A N 1
ATOM 1477 C CA . GLU A 1 186 ? 1.115 -2.699 13.385 1.00 92.38 186 GLU A CA 1
ATOM 1478 C C . GLU A 1 186 ? 1.976 -1.581 12.792 1.00 92.38 186 GLU A C 1
ATOM 1480 O O . GLU A 1 186 ? 2.208 -1.584 11.586 1.00 92.38 186 GLU A O 1
ATOM 1485 N N . GLU A 1 187 ? 2.573 -0.726 13.629 1.00 92.75 187 GLU A N 1
ATOM 1486 C CA . GLU A 1 187 ? 3.486 0.340 13.182 1.00 92.75 187 GLU A CA 1
ATOM 1487 C C . GLU A 1 187 ? 4.670 -0.226 12.369 1.00 92.75 187 GLU A C 1
ATOM 1489 O O . GLU A 1 187 ? 5.087 0.332 11.349 1.00 92.75 187 GLU A O 1
ATOM 1494 N N . ARG A 1 188 ? 5.197 -1.394 12.766 1.00 92.81 188 ARG A N 1
ATOM 1495 C CA . ARG A 1 188 ? 6.264 -2.081 12.021 1.00 92.81 188 ARG A CA 1
ATOM 1496 C C . ARG A 1 188 ? 5.785 -2.631 10.673 1.00 92.81 188 ARG A C 1
ATOM 1498 O O . ARG A 1 188 ? 6.547 -2.574 9.706 1.00 92.81 188 ARG A O 1
ATOM 1505 N N . TYR A 1 189 ? 4.572 -3.176 10.600 1.00 92.31 189 TYR A N 1
ATOM 1506 C CA . TYR A 1 189 ? 3.984 -3.647 9.343 1.00 92.31 189 TYR A CA 1
ATOM 1507 C C . TYR A 1 189 ? 3.705 -2.488 8.383 1.00 92.31 189 TYR A C 1
ATOM 1509 O O . TYR A 1 189 ? 3.994 -2.605 7.193 1.00 92.31 189 TYR A O 1
ATOM 1517 N N . GLU A 1 190 ? 3.222 -1.352 8.884 1.00 93.31 190 GLU A N 1
ATOM 1518 C CA . GLU A 1 190 ? 3.014 -0.143 8.082 1.00 93.31 190 GLU A CA 1
ATOM 1519 C C . GLU A 1 190 ? 4.328 0.371 7.480 1.00 93.31 190 GLU A C 1
ATOM 1521 O O . GLU A 1 190 ? 4.402 0.601 6.270 1.00 93.31 190 GLU A O 1
ATOM 1526 N N . ALA A 1 191 ? 5.400 0.443 8.277 1.00 92.00 191 ALA A N 1
ATOM 1527 C CA . ALA A 1 191 ? 6.724 0.833 7.788 1.00 92.00 191 ALA A CA 1
ATOM 1528 C C . ALA A 1 191 ? 7.277 -0.136 6.721 1.00 92.00 191 ALA A C 1
ATOM 1530 O O . ALA A 1 191 ? 7.882 0.287 5.728 1.00 92.00 191 ALA A O 1
ATOM 1531 N N . GLN A 1 192 ? 7.053 -1.446 6.889 1.00 91.94 192 GLN A N 1
ATOM 1532 C CA . GLN A 1 192 ? 7.429 -2.447 5.884 1.00 91.94 192 GLN A CA 1
ATOM 1533 C C . GLN A 1 192 ? 6.640 -2.275 4.586 1.00 91.94 192 GLN A C 1
ATOM 1535 O O . GLN A 1 192 ? 7.235 -2.289 3.510 1.00 91.94 192 GLN A O 1
ATOM 1540 N N . ASN A 1 193 ? 5.329 -2.058 4.675 1.00 92.31 193 ASN A N 1
ATOM 1541 C CA . ASN A 1 193 ? 4.476 -1.837 3.509 1.00 92.31 193 ASN A CA 1
ATOM 1542 C C . ASN A 1 193 ? 4.867 -0.565 2.749 1.00 92.31 193 ASN A C 1
ATOM 1544 O O . ASN A 1 193 ? 4.896 -0.570 1.520 1.00 92.31 193 ASN A O 1
ATOM 1548 N N . GLN A 1 194 ? 5.237 0.503 3.458 1.00 93.50 194 GLN A N 1
ATOM 1549 C CA . GLN A 1 194 ? 5.751 1.719 2.829 1.00 93.50 194 GLN A CA 1
ATOM 1550 C C . GLN A 1 194 ? 7.065 1.459 2.079 1.00 93.50 194 GLN A C 1
ATOM 1552 O O . GLN A 1 194 ? 7.213 1.882 0.935 1.00 93.50 194 GLN A O 1
ATOM 1557 N N . THR A 1 195 ? 7.978 0.687 2.673 1.00 92.50 195 THR A N 1
ATOM 1558 C CA . THR A 1 195 ? 9.237 0.291 2.017 1.00 92.50 195 THR A CA 1
ATOM 1559 C C . THR A 1 195 ? 8.982 -0.558 0.766 1.00 92.50 195 THR A C 1
ATOM 1561 O O . THR A 1 195 ? 9.636 -0.365 -0.257 1.00 92.50 195 THR A O 1
ATOM 1564 N N . ILE A 1 196 ? 8.027 -1.493 0.823 1.00 93.81 196 ILE A N 1
ATOM 1565 C CA . ILE A 1 196 ? 7.627 -2.310 -0.333 1.00 93.81 196 ILE A CA 1
ATOM 1566 C C . ILE A 1 196 ? 7.103 -1.415 -1.456 1.00 93.81 196 ILE A C 1
ATOM 1568 O O . ILE A 1 196 ? 7.569 -1.539 -2.587 1.00 93.81 196 ILE A O 1
ATOM 1572 N N . LYS A 1 197 ? 6.222 -0.464 -1.135 1.00 95.06 197 LYS A N 1
ATOM 1573 C CA . LYS A 1 197 ? 5.688 0.494 -2.105 1.00 95.06 197 LYS A CA 1
ATOM 1574 C C . LYS A 1 197 ? 6.796 1.314 -2.776 1.00 95.06 197 LYS A C 1
ATOM 1576 O O . LYS A 1 197 ? 6.831 1.418 -3.995 1.00 95.06 197 LYS A O 1
ATOM 1581 N N . GLU A 1 198 ? 7.759 1.822 -2.005 1.00 93.50 198 GLU A N 1
ATOM 1582 C CA . GLU A 1 198 ? 8.915 2.541 -2.562 1.00 93.50 198 GLU A CA 1
ATOM 1583 C C . GLU A 1 198 ? 9.773 1.665 -3.490 1.00 93.50 198 GLU A C 1
ATOM 1585 O O . GLU A 1 198 ? 10.340 2.155 -4.471 1.00 93.50 198 GLU A O 1
ATOM 1590 N N . MET A 1 199 ? 9.907 0.369 -3.190 1.00 92.25 199 MET A N 1
ATOM 1591 C CA . MET A 1 199 ? 10.608 -0.572 -4.067 1.00 92.25 199 MET A CA 1
ATOM 1592 C C . MET A 1 199 ? 9.824 -0.857 -5.350 1.00 92.25 199 MET A C 1
ATOM 1594 O O . MET A 1 199 ? 10.441 -0.975 -6.408 1.00 92.25 199 MET A O 1
ATOM 1598 N N . GLU A 1 200 ? 8.496 -0.948 -5.283 1.00 91.88 200 GLU A N 1
ATOM 1599 C CA . GLU A 1 200 ? 7.630 -1.106 -6.456 1.00 91.88 200 GLU A CA 1
ATOM 1600 C C . GLU A 1 200 ? 7.707 0.115 -7.377 1.00 91.88 200 GLU A C 1
ATOM 1602 O O . GLU A 1 200 ? 7.937 -0.049 -8.576 1.00 91.88 200 GLU A O 1
ATOM 1607 N N . ASP A 1 201 ? 7.649 1.325 -6.818 1.00 94.00 201 ASP A N 1
ATOM 1608 C CA . ASP A 1 201 ? 7.801 2.573 -7.575 1.00 94.00 201 ASP A CA 1
ATOM 1609 C C . ASP A 1 201 ? 9.180 2.645 -8.259 1.00 94.00 201 ASP A C 1
ATOM 1611 O O . ASP A 1 201 ? 9.292 2.970 -9.445 1.00 94.00 201 ASP A O 1
ATOM 1615 N N . LYS A 1 202 ? 10.255 2.265 -7.549 1.00 94.38 202 LYS A N 1
ATOM 1616 C CA . LYS A 1 202 ? 11.611 2.180 -8.126 1.00 94.38 202 LYS A CA 1
ATOM 1617 C C . LYS A 1 202 ? 11.714 1.121 -9.220 1.00 94.38 202 LYS A C 1
ATOM 1619 O O . LYS A 1 202 ? 12.401 1.344 -10.216 1.00 94.38 202 LYS A O 1
ATOM 1624 N N . LYS A 1 203 ? 11.060 -0.028 -9.045 1.00 94.50 203 LYS A N 1
ATOM 1625 C CA . LYS A 1 203 ? 11.026 -1.097 -10.048 1.00 94.50 203 LYS A CA 1
ATOM 1626 C C . LYS A 1 203 ? 10.313 -0.628 -11.314 1.00 94.50 203 LYS A C 1
ATOM 1628 O O . LYS A 1 203 ? 10.813 -0.891 -12.404 1.00 94.50 203 LYS A O 1
ATOM 1633 N N . GLN A 1 204 ? 9.200 0.091 -11.173 1.00 93.50 204 GLN A N 1
ATOM 1634 C CA . GLN A 1 204 ? 8.483 0.667 -12.306 1.00 93.50 204 GLN A CA 1
ATOM 1635 C C . GLN A 1 204 ? 9.347 1.695 -13.043 1.00 93.50 204 GLN A C 1
ATOM 1637 O O . GLN A 1 204 ? 9.501 1.603 -14.257 1.00 93.50 204 GLN A O 1
ATOM 1642 N N . LEU A 1 205 ? 10.011 2.593 -12.308 1.00 95.25 205 LEU A N 1
ATOM 1643 C CA . LEU A 1 205 ? 10.941 3.563 -12.891 1.00 95.25 205 LEU A CA 1
ATOM 1644 C C . LEU A 1 205 ? 12.085 2.884 -13.662 1.00 95.25 205 LEU A C 1
ATOM 1646 O O . LEU A 1 205 ? 12.479 3.346 -14.733 1.00 95.25 205 LEU A O 1
ATOM 1650 N N . PHE A 1 206 ? 12.630 1.788 -13.126 1.00 93.81 206 PHE A N 1
ATOM 1651 C CA . PHE A 1 206 ? 13.679 1.023 -13.799 1.00 93.81 206 PHE A CA 1
ATOM 1652 C C . PHE A 1 206 ? 13.167 0.381 -15.093 1.00 93.81 206 PHE A C 1
ATOM 1654 O O . PHE A 1 206 ? 13.849 0.443 -16.113 1.00 93.81 206 PHE A O 1
ATOM 1661 N N . PHE A 1 207 ? 11.955 -0.178 -15.067 1.00 94.44 207 PHE A N 1
ATOM 1662 C CA . PHE A 1 207 ? 11.312 -0.762 -16.243 1.00 94.44 207 PHE A CA 1
ATOM 1663 C C . PHE A 1 207 ? 11.070 0.282 -17.343 1.00 94.44 207 PHE A C 1
ATOM 1665 O O . PHE A 1 207 ? 11.404 0.047 -18.504 1.00 94.44 207 PHE A O 1
ATOM 1672 N N . ASP A 1 208 ? 10.576 1.468 -16.978 1.00 93.69 208 ASP A N 1
ATOM 1673 C CA . ASP A 1 208 ? 10.365 2.570 -17.922 1.00 93.69 208 ASP A CA 1
ATOM 1674 C C . ASP A 1 208 ? 11.696 3.032 -18.544 1.00 93.69 208 ASP A C 1
ATOM 1676 O O . ASP A 1 208 ? 11.778 3.284 -19.749 1.00 93.69 208 ASP A O 1
ATOM 1680 N N . LYS A 1 209 ? 12.774 3.074 -17.746 1.00 94.81 209 LYS A N 1
ATOM 1681 C CA . LYS A 1 209 ? 14.120 3.410 -18.232 1.00 94.81 209 LYS A CA 1
ATOM 1682 C C . LYS A 1 209 ? 14.678 2.351 -19.182 1.00 94.81 209 LYS A C 1
ATOM 1684 O O . LYS A 1 209 ? 15.327 2.692 -20.170 1.00 94.81 209 LYS A O 1
ATOM 1689 N N . GLU A 1 210 ? 14.439 1.076 -18.899 1.00 93.19 210 GLU A N 1
ATOM 1690 C CA . GLU A 1 210 ? 14.844 -0.029 -19.768 1.00 93.19 210 GLU A CA 1
ATOM 1691 C C . GLU A 1 210 ? 14.114 0.028 -21.118 1.00 93.19 210 GLU A C 1
ATOM 1693 O O . GLU A 1 210 ? 14.739 -0.149 -22.168 1.00 93.19 210 GLU A O 1
ATOM 1698 N N . LEU A 1 211 ? 12.823 0.376 -21.106 1.00 95.19 211 LEU A N 1
ATOM 1699 C CA . LEU A 1 211 ? 12.034 0.596 -22.317 1.00 95.19 211 LEU A CA 1
ATOM 1700 C C . LEU A 1 211 ? 12.555 1.788 -23.138 1.00 95.19 211 LEU A C 1
ATOM 1702 O O . LEU A 1 211 ? 12.715 1.665 -24.354 1.00 95.19 211 LEU A O 1
ATOM 1706 N N . GLU A 1 212 ? 12.873 2.912 -22.488 1.00 94.75 212 GLU A N 1
ATOM 1707 C CA . GLU A 1 212 ? 13.473 4.089 -23.135 1.00 94.75 212 GLU A CA 1
ATOM 1708 C C . GLU A 1 212 ? 14.819 3.735 -23.796 1.00 94.75 212 GLU A C 1
ATOM 1710 O O . GLU A 1 212 ? 15.063 4.067 -24.957 1.00 94.75 212 GLU A O 1
ATOM 1715 N N . LEU A 1 213 ? 15.682 2.991 -23.095 1.00 94.31 213 LEU A N 1
ATOM 1716 C CA . LEU A 1 213 ? 16.967 2.536 -23.634 1.00 94.31 213 LEU A CA 1
ATOM 1717 C C . LEU A 1 213 ? 16.796 1.576 -24.818 1.00 94.31 213 LEU A C 1
ATOM 1719 O O . LEU A 1 213 ? 17.580 1.626 -25.769 1.00 94.31 213 LEU A O 1
ATOM 1723 N N . ALA A 1 214 ? 15.786 0.703 -24.787 1.00 93.56 214 ALA A N 1
ATOM 1724 C CA . ALA A 1 214 ? 15.472 -0.180 -25.905 1.00 93.56 214 ALA A CA 1
ATOM 1725 C C . ALA A 1 214 ? 15.023 0.612 -27.146 1.00 93.56 214 ALA A C 1
ATOM 1727 O O . ALA A 1 214 ? 15.463 0.309 -28.258 1.00 93.56 214 ALA A O 1
ATOM 1728 N N . GLN A 1 215 ? 14.211 1.659 -26.961 1.00 93.62 215 GLN A N 1
ATOM 1729 C CA . GLN A 1 215 ? 13.801 2.564 -28.040 1.00 93.62 215 GLN A CA 1
ATOM 1730 C C . GLN A 1 215 ? 14.997 3.323 -28.623 1.00 93.62 215 GLN A C 1
ATOM 1732 O O . GLN A 1 215 ? 15.200 3.290 -29.835 1.00 93.62 215 GLN A O 1
ATOM 1737 N N . GLN A 1 216 ? 15.853 3.904 -27.777 1.00 93.12 216 GLN A N 1
ATOM 1738 C CA . GLN A 1 216 ? 17.068 4.596 -28.226 1.00 93.12 216 GLN A CA 1
ATOM 1739 C C . GLN A 1 216 ? 18.010 3.670 -29.005 1.00 93.12 216 GLN A C 1
ATOM 1741 O O . GLN A 1 216 ? 18.556 4.060 -30.035 1.00 93.12 216 GLN A O 1
ATOM 1746 N N . LYS A 1 217 ? 18.190 2.419 -28.559 1.00 92.81 217 LYS A N 1
ATOM 1747 C CA . LYS A 1 217 ? 18.989 1.426 -29.298 1.00 92.81 217 LYS A CA 1
ATOM 1748 C C . LYS A 1 217 ? 18.406 1.126 -30.674 1.00 92.81 217 LYS A C 1
ATOM 1750 O O . LYS A 1 217 ? 19.168 0.989 -31.627 1.00 92.81 217 LYS A O 1
ATOM 1755 N N . LYS A 1 218 ? 17.079 1.027 -30.778 1.00 93.56 218 LYS A N 1
ATOM 1756 C CA . LYS A 1 218 ? 16.402 0.832 -32.061 1.00 93.56 218 LYS A CA 1
ATOM 1757 C C . LYS A 1 218 ? 16.634 2.027 -32.989 1.00 93.56 218 LYS A C 1
ATOM 1759 O O . LYS A 1 218 ? 17.072 1.821 -34.113 1.00 93.56 218 LYS A O 1
ATOM 1764 N N . GLU A 1 219 ? 16.441 3.252 -32.500 1.00 93.56 219 GLU A N 1
ATOM 1765 C CA . GLU A 1 219 ? 16.691 4.477 -33.276 1.00 93.56 219 GLU A CA 1
ATOM 1766 C C . GLU A 1 219 ? 18.147 4.590 -33.744 1.00 93.56 219 GLU A C 1
ATOM 1768 O O . GLU A 1 219 ? 18.409 4.992 -34.876 1.00 93.56 219 GLU A O 1
ATOM 1773 N N . LEU A 1 220 ? 19.110 4.218 -32.895 1.00 92.38 220 LEU A N 1
ATOM 1774 C CA . LEU A 1 220 ? 20.521 4.163 -33.278 1.00 92.38 220 LEU A CA 1
ATOM 1775 C C . LEU A 1 220 ? 20.780 3.104 -34.356 1.00 92.38 220 LEU A C 1
ATOM 1777 O O . LEU A 1 220 ? 21.558 3.362 -35.271 1.00 92.38 220 LEU A O 1
ATOM 1781 N N . GLY A 1 221 ? 20.118 1.947 -34.275 1.00 91.44 221 GLY A N 1
ATOM 1782 C CA . GLY A 1 221 ? 20.158 0.924 -35.319 1.00 91.44 221 GLY A CA 1
ATOM 1783 C C . GLY A 1 221 ? 19.612 1.436 -36.654 1.00 91.44 221 GLY A C 1
ATOM 1784 O O . GLY A 1 221 ? 20.277 1.296 -37.678 1.00 91.44 221 GLY A O 1
ATOM 1785 N N . ASP A 1 222 ? 18.457 2.103 -36.635 1.00 92.00 222 ASP A N 1
ATOM 1786 C CA . ASP A 1 222 ? 17.838 2.687 -37.831 1.00 92.00 222 ASP A CA 1
ATOM 1787 C C . ASP A 1 222 ? 18.737 3.778 -38.450 1.00 92.00 222 ASP A C 1
ATOM 1789 O O . ASP A 1 222 ? 18.966 3.791 -39.662 1.00 92.00 222 ASP A O 1
ATOM 1793 N N . ARG A 1 223 ? 19.339 4.643 -37.618 1.00 91.50 223 ARG A N 1
ATOM 1794 C CA . ARG A 1 223 ? 20.319 5.653 -38.063 1.00 91.50 223 ARG A CA 1
ATOM 1795 C C . ARG A 1 223 ? 21.585 5.034 -38.648 1.00 91.50 223 ARG A C 1
ATOM 1797 O O . ARG A 1 223 ? 22.126 5.572 -39.610 1.00 91.50 223 ARG A O 1
ATOM 1804 N N . GLN A 1 224 ? 22.072 3.928 -38.085 1.00 91.06 224 GLN A N 1
ATOM 1805 C CA . GLN A 1 224 ? 23.237 3.226 -38.625 1.00 91.06 224 GLN A CA 1
ATOM 1806 C C . GLN A 1 224 ? 22.950 2.714 -40.042 1.00 91.06 224 GLN A C 1
ATOM 1808 O O . GLN A 1 224 ? 23.753 2.940 -40.944 1.00 91.06 224 GLN A O 1
ATOM 1813 N N . VAL A 1 225 ? 21.775 2.114 -40.262 1.00 91.88 225 VAL A N 1
ATOM 1814 C CA . VAL A 1 225 ? 21.339 1.657 -41.593 1.00 91.88 225 VAL A CA 1
ATOM 1815 C C . VAL A 1 225 ? 21.229 2.826 -42.580 1.00 91.88 225 VAL A C 1
ATOM 1817 O O . VAL A 1 225 ? 21.644 2.704 -43.736 1.00 91.88 225 VAL A O 1
ATOM 1820 N N . GLU A 1 226 ? 20.707 3.975 -42.144 1.00 93.31 226 GLU A N 1
ATOM 1821 C CA . GLU A 1 226 ? 20.645 5.188 -42.969 1.00 93.31 226 GLU A CA 1
ATOM 1822 C C . GLU A 1 226 ? 22.047 5.681 -43.366 1.00 93.31 226 GLU A C 1
ATOM 1824 O O . GLU A 1 226 ? 22.300 5.943 -44.545 1.00 93.31 226 GLU A O 1
ATOM 1829 N N . ILE A 1 227 ? 22.978 5.748 -42.408 1.00 90.56 227 ILE A N 1
ATOM 1830 C CA . ILE A 1 227 ? 24.373 6.135 -42.654 1.00 90.56 227 ILE A CA 1
ATOM 1831 C C . ILE A 1 227 ? 25.036 5.176 -43.648 1.00 90.56 227 ILE A C 1
ATOM 1833 O O . ILE A 1 227 ? 25.643 5.640 -44.614 1.00 90.56 227 ILE A O 1
ATOM 1837 N N . ASP A 1 228 ? 24.883 3.863 -43.472 1.00 91.06 228 ASP A N 1
ATOM 1838 C CA . ASP A 1 228 ? 25.468 2.860 -44.370 1.00 91.06 228 ASP A CA 1
ATOM 1839 C C . ASP A 1 228 ? 24.909 2.990 -45.797 1.00 91.06 228 ASP A C 1
ATOM 1841 O O . ASP A 1 228 ? 25.652 2.934 -46.781 1.00 91.06 228 ASP A O 1
ATOM 1845 N N . THR A 1 229 ? 23.609 3.274 -45.921 1.00 92.44 229 THR A N 1
ATOM 1846 C CA . THR A 1 229 ? 22.954 3.536 -47.212 1.00 92.44 229 THR A CA 1
ATOM 1847 C C . THR A 1 229 ? 23.508 4.799 -47.883 1.00 92.44 229 THR A C 1
ATOM 1849 O O . THR A 1 229 ? 23.741 4.821 -49.096 1.00 92.44 229 THR A O 1
ATOM 1852 N N . LEU A 1 230 ? 23.751 5.865 -47.112 1.00 91.88 230 LEU A N 1
ATOM 1853 C CA . LEU A 1 230 ? 24.357 7.099 -47.617 1.00 91.88 230 LEU A CA 1
ATOM 1854 C C . LEU A 1 230 ? 25.820 6.898 -48.031 1.00 91.88 230 LEU A C 1
ATOM 1856 O O . LEU A 1 230 ? 26.239 7.457 -49.048 1.00 91.88 230 LEU A O 1
ATOM 1860 N N . ILE A 1 231 ? 26.583 6.095 -47.283 1.00 90.44 231 ILE A N 1
ATOM 1861 C CA . ILE A 1 231 ? 27.961 5.724 -47.627 1.00 90.44 231 ILE A CA 1
ATOM 1862 C C . ILE A 1 231 ? 27.984 4.971 -48.960 1.00 90.44 231 ILE A C 1
ATOM 1864 O O . ILE A 1 231 ? 28.734 5.369 -49.851 1.00 90.44 231 ILE A O 1
ATOM 1868 N N . ASP A 1 232 ? 27.133 3.955 -49.142 1.00 91.38 232 ASP A N 1
ATOM 1869 C CA . ASP A 1 232 ? 27.040 3.197 -50.399 1.00 91.38 232 ASP A CA 1
ATOM 1870 C C . ASP A 1 232 ? 26.647 4.099 -51.580 1.00 91.38 232 ASP A C 1
ATOM 1872 O O . ASP A 1 232 ? 27.285 4.086 -52.636 1.00 91.38 232 ASP A O 1
ATOM 1876 N N . LYS A 1 233 ? 25.652 4.975 -51.387 1.00 92.06 233 LYS A N 1
ATOM 1877 C CA . LYS A 1 233 ? 25.244 5.947 -52.411 1.00 92.06 233 LYS A CA 1
ATOM 1878 C C . LYS A 1 233 ? 26.386 6.894 -52.789 1.00 92.06 233 LYS A C 1
ATOM 1880 O O . LYS A 1 233 ? 26.590 7.159 -53.974 1.00 92.06 233 LYS A O 1
ATOM 1885 N N . LYS A 1 234 ? 27.140 7.398 -51.807 1.00 92.56 234 LYS A N 1
ATOM 1886 C CA . LYS A 1 234 ? 28.282 8.291 -52.047 1.00 92.56 234 LYS A CA 1
ATOM 1887 C C . LYS A 1 234 ? 29.442 7.561 -52.723 1.00 92.56 234 LYS A C 1
ATOM 1889 O O . LYS A 1 234 ? 30.049 8.127 -53.626 1.00 92.56 234 LYS A O 1
ATOM 1894 N N . ALA A 1 235 ? 29.721 6.317 -52.337 1.00 89.56 235 ALA A N 1
ATOM 1895 C CA . ALA A 1 235 ? 30.736 5.485 -52.975 1.00 89.56 235 ALA A CA 1
ATOM 1896 C C . ALA A 1 235 ? 30.403 5.231 -54.453 1.00 89.56 235 ALA A C 1
ATOM 1898 O O . ALA A 1 235 ? 31.260 5.419 -55.314 1.00 89.56 235 ALA A O 1
ATOM 1899 N N . LYS A 1 236 ? 29.141 4.902 -54.763 1.00 92.12 236 LYS A N 1
ATOM 1900 C CA . LYS A 1 236 ? 28.653 4.754 -56.144 1.00 92.12 236 LYS A CA 1
ATOM 1901 C C . LYS A 1 236 ? 28.793 6.043 -56.950 1.00 92.12 236 LYS A C 1
ATOM 1903 O O . LYS A 1 236 ? 29.230 5.993 -58.094 1.00 92.12 236 LYS A O 1
ATOM 1908 N N . LEU A 1 237 ? 28.454 7.186 -56.355 1.00 91.44 237 LEU A N 1
ATOM 1909 C CA . LEU A 1 237 ? 28.569 8.486 -57.017 1.00 91.44 237 LEU A CA 1
ATOM 1910 C C . LEU A 1 237 ? 30.033 8.844 -57.311 1.00 91.44 237 LEU A C 1
ATOM 1912 O O . LEU A 1 237 ? 30.342 9.216 -58.435 1.00 91.44 237 LEU A O 1
ATOM 1916 N N . LEU A 1 238 ? 30.942 8.654 -56.350 1.00 89.75 238 LEU A N 1
ATOM 1917 C CA . LEU A 1 238 ? 32.378 8.879 -56.556 1.00 89.75 238 LEU A CA 1
ATOM 1918 C C . LEU A 1 238 ? 32.973 7.933 -57.608 1.00 89.75 238 LEU A C 1
ATOM 1920 O O . LEU A 1 238 ? 33.773 8.364 -58.434 1.00 89.75 238 LEU A O 1
ATOM 1924 N N . ALA A 1 239 ? 32.569 6.659 -57.609 1.00 87.94 239 ALA A N 1
ATOM 1925 C CA . ALA A 1 239 ? 32.986 5.706 -58.635 1.00 87.94 239 ALA A CA 1
ATOM 1926 C C . ALA A 1 239 ? 32.497 6.133 -60.027 1.00 87.94 239 ALA A C 1
ATOM 1928 O O . ALA A 1 239 ? 33.254 6.062 -60.992 1.00 87.94 239 ALA A O 1
ATOM 1929 N N . GLN A 1 240 ? 31.257 6.618 -60.124 1.00 88.44 240 GLN A N 1
ATOM 1930 C CA . GLN A 1 240 ? 30.695 7.129 -61.371 1.00 88.44 240 GLN A CA 1
ATOM 1931 C C . GLN A 1 240 ? 31.441 8.378 -61.859 1.00 88.44 240 GLN A C 1
ATOM 1933 O O . GLN A 1 240 ? 31.817 8.437 -63.026 1.00 88.44 240 GLN A O 1
ATOM 1938 N N . GLU A 1 241 ? 31.724 9.333 -60.970 1.00 89.94 241 GLU A N 1
ATOM 1939 C CA . GLU A 1 241 ? 32.519 10.520 -61.303 1.00 89.94 241 GLU A CA 1
ATOM 1940 C C . GLU A 1 241 ? 33.913 10.153 -61.826 1.00 89.94 241 GLU A C 1
ATOM 1942 O O . GLU A 1 241 ? 34.376 10.745 -62.799 1.00 89.94 241 GLU A O 1
ATOM 1947 N N . GLU A 1 242 ? 34.586 9.175 -61.215 1.00 90.25 242 GLU A N 1
ATOM 1948 C CA . GLU A 1 242 ? 35.916 8.741 -61.655 1.00 90.25 242 GLU A CA 1
ATOM 1949 C C . GLU A 1 242 ? 35.864 8.015 -63.008 1.00 90.25 242 GLU A C 1
ATOM 1951 O O . GLU A 1 242 ? 36.697 8.269 -63.880 1.00 90.25 242 GLU A O 1
ATOM 1956 N N . ILE A 1 243 ? 34.843 7.178 -63.232 1.00 89.81 243 ILE A N 1
ATOM 1957 C CA . ILE A 1 243 ? 34.577 6.570 -64.544 1.00 89.81 243 ILE A CA 1
ATOM 1958 C C . ILE A 1 243 ? 34.377 7.656 -65.606 1.00 89.81 243 ILE A C 1
ATOM 1960 O O . ILE A 1 243 ? 34.924 7.548 -66.704 1.00 89.81 243 ILE A O 1
ATOM 1964 N N . ASP A 1 244 ? 33.608 8.699 -65.301 1.00 89.69 244 ASP A N 1
ATOM 1965 C CA . ASP A 1 244 ? 33.310 9.764 -66.257 1.00 89.69 244 ASP A CA 1
ATOM 1966 C C . ASP A 1 244 ? 34.535 10.649 -66.535 1.00 89.69 244 ASP A C 1
ATOM 1968 O O . ASP A 1 244 ? 34.778 11.009 -67.691 1.00 89.69 244 ASP A O 1
ATOM 1972 N N . ARG A 1 245 ? 35.378 10.916 -65.527 1.00 89.50 245 ARG A N 1
ATOM 1973 C CA . ARG A 1 245 ? 36.687 11.570 -65.721 1.00 89.50 245 ARG A CA 1
ATOM 1974 C C . ARG A 1 245 ? 37.600 10.751 -66.624 1.00 89.50 245 ARG A C 1
ATOM 1976 O O . ARG A 1 245 ? 38.199 11.303 -67.547 1.00 89.50 245 ARG A O 1
ATOM 1983 N N . GLU A 1 246 ? 37.702 9.446 -66.387 1.00 88.19 246 GLU A N 1
ATOM 1984 C CA . GLU A 1 246 ? 38.579 8.585 -67.177 1.00 88.19 246 GLU A CA 1
ATOM 1985 C C . GLU A 1 246 ? 38.066 8.429 -68.614 1.00 88.19 246 GLU A C 1
ATOM 1987 O O . GLU A 1 246 ? 38.854 8.503 -69.55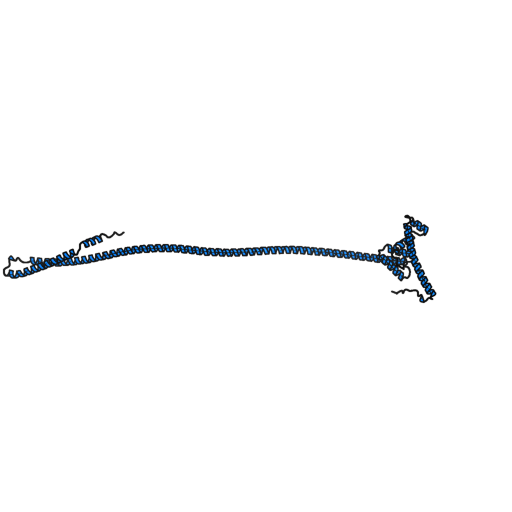6 1.00 88.19 246 GLU A O 1
ATOM 1992 N N . LYS A 1 247 ? 36.744 8.333 -68.815 1.00 88.69 247 LYS A N 1
ATOM 1993 C CA . LYS A 1 247 ? 36.133 8.401 -70.152 1.00 88.69 247 LYS A CA 1
ATOM 1994 C C . LYS A 1 247 ? 36.479 9.702 -70.871 1.00 88.69 247 LYS A C 1
ATOM 1996 O O . LYS A 1 247 ? 36.870 9.653 -72.033 1.00 88.69 247 LYS A O 1
ATOM 2001 N N . ALA A 1 248 ? 36.378 10.850 -70.198 1.00 88.44 248 ALA A N 1
ATOM 2002 C CA . ALA A 1 248 ? 36.740 12.139 -70.789 1.00 88.44 248 ALA A CA 1
ATOM 2003 C C . ALA A 1 248 ? 38.232 12.199 -71.166 1.00 88.44 248 ALA A C 1
ATOM 2005 O O . ALA A 1 248 ? 38.583 12.689 -72.240 1.00 88.44 248 ALA A O 1
ATOM 2006 N N . ARG A 1 249 ? 39.113 11.642 -70.324 1.00 90.25 249 ARG A N 1
ATOM 2007 C CA . ARG A 1 249 ? 40.553 11.532 -70.604 1.00 90.25 249 ARG A CA 1
ATOM 2008 C C . ARG A 1 249 ? 40.836 10.653 -71.822 1.00 90.25 249 ARG A C 1
ATOM 2010 O O . ARG A 1 249 ? 41.665 11.016 -72.655 1.00 90.25 249 ARG A O 1
ATOM 2017 N N . LEU A 1 250 ? 40.172 9.501 -71.920 1.00 88.06 250 LEU A N 1
ATOM 2018 C CA . LEU A 1 250 ? 40.311 8.584 -73.052 1.00 88.06 250 LEU A CA 1
ATOM 2019 C C . LEU A 1 250 ? 39.786 9.203 -74.347 1.00 88.06 250 LEU A C 1
ATOM 2021 O O . LEU A 1 250 ? 40.475 9.119 -75.357 1.00 88.06 250 LEU A O 1
ATOM 2025 N N . LEU A 1 251 ? 38.645 9.895 -74.301 1.00 88.88 251 LEU A N 1
ATOM 2026 C CA . LEU A 1 251 ? 38.097 10.613 -75.452 1.00 88.88 251 LEU A CA 1
ATOM 2027 C C . LEU A 1 251 ? 39.059 11.705 -75.949 1.00 88.88 251 LEU A C 1
ATOM 2029 O O . LEU A 1 251 ? 39.272 11.844 -77.149 1.00 88.88 251 LEU A O 1
ATOM 2033 N N . GLY A 1 252 ? 39.696 12.446 -75.037 1.00 87.31 252 GLY A N 1
ATOM 2034 C CA . GLY A 1 252 ? 40.727 13.423 -75.403 1.00 87.31 252 GLY A CA 1
ATOM 2035 C C . GLY A 1 252 ? 41.938 12.783 -76.095 1.00 87.31 252 GLY A C 1
ATOM 2036 O O . GLY A 1 252 ? 42.420 13.303 -77.099 1.00 87.31 252 GLY A O 1
ATOM 2037 N N . LYS A 1 253 ? 42.398 11.621 -75.609 1.00 88.38 253 LYS A N 1
ATOM 2038 C CA . LYS A 1 253 ? 43.479 10.854 -76.257 1.00 88.38 253 LYS A CA 1
ATOM 2039 C C . LYS A 1 253 ? 43.074 10.304 -77.622 1.00 88.38 253 LYS A C 1
ATOM 2041 O O . LYS A 1 253 ? 43.901 10.275 -78.526 1.00 88.38 253 LYS A O 1
ATOM 2046 N N . GLU A 1 254 ? 41.832 9.851 -77.766 1.00 87.19 254 GLU A N 1
ATOM 2047 C CA . GLU A 1 254 ? 41.287 9.380 -79.040 1.00 87.19 254 GLU A CA 1
ATOM 2048 C C . GLU A 1 254 ? 41.320 10.502 -80.084 1.00 87.19 254 GLU A C 1
ATOM 2050 O O . GLU A 1 254 ? 41.883 10.310 -81.158 1.00 87.19 254 GLU A O 1
ATOM 2055 N N . GLN A 1 255 ? 40.858 11.703 -79.725 1.00 87.56 255 GLN A N 1
ATOM 2056 C CA . GLN A 1 255 ? 40.928 12.886 -80.593 1.00 87.56 255 GLN A CA 1
ATOM 2057 C C . GLN A 1 255 ? 42.370 13.270 -80.962 1.00 87.56 255 GLN A C 1
ATOM 2059 O O . GLN A 1 255 ? 42.651 13.616 -82.110 1.00 87.56 255 GLN A O 1
ATOM 2064 N N . GLU A 1 256 ? 43.306 13.197 -80.011 1.00 88.94 256 GLU A N 1
ATOM 2065 C CA . GLU A 1 256 ? 44.725 13.464 -80.275 1.00 88.94 256 GLU A CA 1
ATOM 2066 C C . GLU A 1 256 ? 45.326 12.440 -81.252 1.00 88.94 256 GLU A C 1
ATOM 2068 O O . GLU A 1 256 ? 46.042 12.811 -82.186 1.00 88.94 256 GLU A O 1
ATOM 2073 N N . LEU A 1 257 ? 45.008 11.154 -81.076 1.00 89.38 257 LEU A N 1
ATOM 2074 C CA . LEU A 1 257 ? 45.437 10.089 -81.982 1.00 89.38 257 LEU A CA 1
ATOM 2075 C C . LEU A 1 257 ? 44.830 10.250 -83.378 1.00 89.38 257 LEU A C 1
ATOM 2077 O O . LEU A 1 257 ? 45.540 10.068 -84.366 1.00 89.38 257 LEU A O 1
ATOM 2081 N N . GLU A 1 258 ? 43.554 10.622 -83.488 1.00 88.62 258 GLU A N 1
ATOM 2082 C CA . GLU A 1 258 ? 42.919 10.922 -84.776 1.00 88.62 258 GLU A CA 1
ATOM 2083 C C . GLU A 1 258 ? 43.631 12.067 -85.507 1.00 88.62 258 GLU A C 1
ATOM 2085 O O . GLU A 1 258 ? 43.887 11.977 -86.713 1.00 88.62 258 GLU A O 1
ATOM 2090 N N . GLU A 1 259 ? 44.021 13.117 -84.782 1.00 89.44 259 GLU A N 1
ATOM 2091 C CA . GLU A 1 259 ? 44.767 14.241 -85.343 1.00 89.44 259 GLU A CA 1
ATOM 2092 C C . GLU A 1 259 ? 46.174 13.823 -85.799 1.00 89.44 259 GLU A C 1
ATOM 2094 O O . GLU A 1 259 ? 46.616 14.198 -86.891 1.00 89.44 259 GLU A O 1
ATOM 2099 N N . GLN A 1 260 ? 46.863 12.983 -85.019 1.00 87.31 260 GLN A N 1
ATOM 2100 C CA . GLN A 1 260 ? 48.148 12.403 -85.420 1.00 87.31 260 GLN A CA 1
ATOM 2101 C C . GLN A 1 260 ? 48.006 11.544 -86.681 1.00 87.31 260 GLN A C 1
ATOM 2103 O O . GLN A 1 260 ? 48.762 11.731 -87.635 1.00 87.31 260 GLN A O 1
ATOM 2108 N N . ILE A 1 261 ? 47.000 10.665 -86.740 1.00 88.12 261 ILE A N 1
ATOM 2109 C CA . ILE A 1 261 ? 46.700 9.847 -87.923 1.00 88.12 261 ILE A CA 1
ATOM 2110 C C . ILE A 1 261 ? 46.444 10.745 -89.138 1.00 88.12 261 ILE A C 1
ATOM 2112 O O . ILE A 1 261 ? 46.965 10.480 -90.227 1.00 88.12 261 ILE A O 1
ATOM 2116 N N . ARG A 1 262 ? 45.675 11.827 -88.970 1.00 87.81 262 ARG A N 1
ATOM 2117 C CA . ARG A 1 262 ? 45.406 12.805 -90.031 1.00 87.81 262 ARG A CA 1
ATOM 2118 C C . ARG A 1 262 ? 46.696 13.445 -90.539 1.00 87.81 262 ARG A C 1
ATOM 2120 O O . ARG A 1 262 ? 46.897 13.518 -91.754 1.00 87.81 262 ARG A O 1
ATOM 2127 N N . LYS A 1 263 ? 47.582 13.860 -89.631 1.00 87.25 263 LYS A N 1
ATOM 2128 C CA . LYS A 1 263 ? 48.884 14.445 -89.967 1.00 87.25 263 LYS A CA 1
ATOM 2129 C C . LYS A 1 263 ? 49.767 13.457 -90.730 1.00 87.25 263 LYS A C 1
ATOM 2131 O O . LYS A 1 263 ? 50.206 13.772 -91.834 1.00 87.25 263 LYS A O 1
ATOM 2136 N N . THR A 1 264 ? 49.936 12.238 -90.222 1.00 87.00 264 THR A N 1
ATOM 2137 C CA . THR A 1 264 ? 50.734 11.195 -90.887 1.00 87.00 264 THR A CA 1
ATOM 2138 C C . THR A 1 264 ? 50.160 10.823 -92.255 1.00 87.00 264 THR A C 1
ATOM 2140 O O . THR A 1 264 ? 50.902 10.576 -93.203 1.00 87.00 264 THR A O 1
ATOM 2143 N N . LYS A 1 265 ? 48.831 10.826 -92.416 1.00 87.44 265 LYS A N 1
ATOM 2144 C CA . LYS A 1 265 ? 48.186 10.593 -93.716 1.00 87.44 265 LYS A CA 1
ATOM 2145 C C . LYS A 1 265 ? 48.511 11.696 -94.728 1.00 87.44 265 LYS A C 1
ATOM 2147 O O . LYS A 1 265 ? 48.695 11.392 -95.909 1.00 87.44 265 LYS A O 1
ATOM 2152 N N . ASN A 1 266 ? 48.596 12.950 -94.283 1.00 86.00 266 ASN A N 1
ATOM 2153 C CA . ASN A 1 266 ? 49.014 14.070 -95.127 1.00 86.00 266 ASN A CA 1
ATOM 2154 C C . ASN A 1 266 ? 50.496 13.958 -95.510 1.00 86.00 266 ASN A C 1
ATOM 2156 O O . ASN A 1 266 ? 50.810 14.032 -96.696 1.00 86.00 266 ASN A O 1
ATOM 2160 N N . GLU A 1 267 ? 51.376 13.670 -94.548 1.00 85.69 267 GLU A N 1
ATOM 2161 C CA . GLU A 1 267 ? 52.808 13.429 -94.792 1.00 85.69 267 GLU A CA 1
ATOM 2162 C C . GLU A 1 267 ? 53.020 12.272 -95.786 1.00 85.69 267 GLU A C 1
ATOM 2164 O O . GLU A 1 267 ? 53.798 12.379 -96.733 1.00 85.69 267 GLU A O 1
ATOM 2169 N N . LEU A 1 268 ? 52.257 11.181 -95.653 1.00 85.50 268 LEU A N 1
ATOM 2170 C CA . LEU A 1 268 ? 52.298 10.057 -96.591 1.00 85.50 268 LEU A CA 1
ATOM 2171 C C . LEU A 1 268 ? 51.852 10.462 -98.004 1.00 85.50 268 LEU A C 1
ATOM 2173 O O . LEU A 1 268 ? 52.388 9.958 -98.995 1.00 85.50 268 LEU A O 1
ATOM 2177 N N . LYS A 1 269 ? 50.858 11.348 -98.122 1.00 85.50 269 LYS A N 1
ATOM 2178 C CA . LYS A 1 269 ? 50.393 11.868 -99.415 1.00 85.50 269 LYS A CA 1
ATOM 2179 C C . LYS A 1 269 ? 51.475 12.722 -100.083 1.00 85.50 269 LYS A C 1
ATOM 2181 O O . LYS A 1 269 ? 51.686 12.572 -101.285 1.00 85.50 269 LYS A O 1
ATOM 2186 N N . GLU A 1 270 ? 52.176 13.556 -99.319 1.00 84.19 270 GLU A N 1
ATOM 2187 C CA . GLU A 1 270 ? 53.318 14.336 -99.811 1.00 84.19 270 GLU A CA 1
ATOM 2188 C C . GLU A 1 270 ? 54.484 13.439 -100.234 1.00 84.19 270 GLU A C 1
ATOM 2190 O O . GLU A 1 270 ? 54.987 13.575 -101.347 1.00 84.19 270 GLU A O 1
ATOM 2195 N N . ALA A 1 271 ? 54.846 12.448 -99.416 1.00 79.31 271 ALA A N 1
ATOM 2196 C CA . ALA A 1 271 ? 55.895 11.487 -99.750 1.00 79.31 271 ALA A CA 1
ATOM 2197 C C . ALA A 1 271 ? 55.581 10.706 -101.040 1.00 79.31 271 ALA A C 1
ATOM 2199 O O . ALA A 1 271 ? 56.461 10.489 -101.872 1.00 79.31 271 ALA A O 1
ATOM 2200 N N . LYS A 1 272 ? 54.313 10.320 -101.254 1.00 82.69 272 LYS A N 1
ATOM 2201 C CA . LYS A 1 272 ? 53.873 9.688 -102.510 1.00 82.69 272 LYS A CA 1
ATOM 2202 C C . LYS A 1 272 ? 54.010 10.616 -103.717 1.00 82.69 272 LYS A C 1
ATOM 2204 O O . LYS A 1 272 ? 54.374 10.138 -104.788 1.00 82.69 272 LYS A O 1
ATOM 2209 N N . LYS A 1 273 ? 53.737 11.915 -103.555 1.00 83.62 273 LYS A N 1
ATOM 2210 C CA . LYS A 1 273 ? 53.915 12.913 -104.619 1.00 83.62 273 LYS A CA 1
ATOM 2211 C C . LYS A 1 273 ? 55.394 13.051 -104.997 1.00 83.62 273 LYS A C 1
ATOM 2213 O O . LYS A 1 273 ? 55.725 12.889 -106.166 1.00 83.62 273 LYS A O 1
ATOM 2218 N N . LEU A 1 274 ? 56.266 13.238 -104.003 1.00 79.81 274 LEU A N 1
ATOM 2219 C CA . LEU A 1 274 ? 57.720 13.331 -104.197 1.00 79.81 274 LEU A CA 1
ATOM 2220 C C . LEU A 1 274 ? 58.297 12.073 -104.857 1.00 79.81 274 LEU A C 1
ATOM 2222 O O . LEU A 1 274 ? 59.157 12.158 -105.727 1.00 79.81 274 LEU A O 1
ATOM 2226 N N . ARG A 1 275 ? 57.795 10.889 -104.487 1.00 77.62 275 ARG A N 1
ATOM 2227 C CA . ARG A 1 275 ? 58.189 9.635 -105.137 1.00 77.62 275 ARG A CA 1
ATOM 2228 C C . ARG A 1 275 ? 57.818 9.608 -106.625 1.00 77.62 275 ARG A C 1
ATOM 2230 O O . ARG A 1 275 ? 58.628 9.159 -107.427 1.00 77.62 275 ARG A O 1
ATOM 2237 N N . GLY A 1 276 ? 56.626 10.082 -106.995 1.00 75.25 276 GLY A N 1
ATOM 2238 C CA . GLY A 1 276 ? 56.214 10.166 -108.401 1.00 75.25 276 GLY A CA 1
ATOM 2239 C C . GLY A 1 276 ? 57.071 11.141 -109.219 1.00 75.25 276 GLY A C 1
ATOM 2240 O O . GLY A 1 276 ? 57.404 10.858 -110.370 1.00 75.25 276 GLY A O 1
ATOM 2241 N N . GLU A 1 277 ? 57.482 12.256 -108.611 1.00 77.38 277 GLU A N 1
ATOM 2242 C CA . GLU A 1 277 ? 58.430 13.207 -109.210 1.00 77.38 277 GLU A CA 1
ATOM 2243 C C . GLU A 1 277 ? 59.798 12.534 -109.441 1.00 77.38 277 GLU A C 1
ATOM 2245 O O . GLU A 1 277 ? 60.284 12.502 -110.572 1.00 77.38 277 GLU A O 1
ATOM 2250 N N . ALA A 1 278 ? 60.346 11.851 -108.430 1.00 73.12 278 ALA A N 1
ATOM 2251 C CA . ALA A 1 278 ? 61.623 11.139 -108.541 1.00 73.12 278 ALA A CA 1
ATOM 2252 C C . ALA A 1 278 ? 61.615 9.996 -109.581 1.00 73.12 278 ALA A C 1
ATOM 2254 O O . ALA A 1 278 ? 62.605 9.783 -110.283 1.00 73.12 278 ALA A O 1
ATOM 2255 N N . GLU A 1 279 ? 60.507 9.256 -109.717 1.00 76.19 279 GLU A N 1
ATOM 2256 C CA . GLU A 1 279 ? 60.352 8.224 -110.756 1.00 76.19 279 GLU A CA 1
ATOM 2257 C C . GLU A 1 279 ? 60.363 8.837 -112.173 1.00 76.19 279 GLU A C 1
ATOM 2259 O O . GLU A 1 279 ? 60.913 8.243 -113.107 1.00 76.19 279 GLU A O 1
ATOM 2264 N N . THR A 1 280 ? 59.829 10.053 -112.327 1.00 75.31 280 THR A N 1
ATOM 2265 C CA . THR A 1 280 ? 59.851 10.803 -113.594 1.00 75.31 280 THR A CA 1
ATOM 2266 C C . THR A 1 280 ? 61.268 11.258 -113.946 1.00 75.31 280 THR A C 1
ATOM 2268 O O . THR A 1 280 ? 61.699 11.116 -115.096 1.00 75.31 280 THR A O 1
ATOM 2271 N N . ASP A 1 281 ? 62.025 11.737 -112.961 1.00 73.25 281 ASP A N 1
ATOM 2272 C CA . ASP A 1 281 ? 63.414 12.164 -113.150 1.00 73.25 281 ASP A CA 1
ATOM 2273 C C . ASP A 1 281 ? 64.336 10.984 -113.479 1.00 73.25 281 ASP A C 1
ATOM 2275 O O . ASP A 1 281 ? 65.142 11.063 -114.410 1.00 73.25 281 ASP A O 1
ATOM 2279 N N . ALA A 1 282 ? 64.155 9.837 -112.815 1.00 72.69 282 ALA A N 1
ATOM 2280 C CA . ALA A 1 282 ? 64.891 8.611 -113.126 1.00 72.69 282 ALA A CA 1
ATOM 2281 C C . ALA A 1 282 ? 64.671 8.150 -114.582 1.00 72.69 282 ALA A C 1
ATOM 2283 O O . ALA A 1 282 ? 65.607 7.701 -115.252 1.00 72.69 282 ALA A O 1
ATOM 2284 N N . TYR A 1 283 ? 63.447 8.297 -115.105 1.00 75.00 283 TYR A N 1
ATOM 2285 C CA . TYR A 1 283 ? 63.138 7.998 -116.505 1.00 75.00 283 TYR A CA 1
ATOM 2286 C C . TYR A 1 283 ? 63.870 8.938 -117.480 1.00 75.00 283 TYR A C 1
ATOM 2288 O O . TYR A 1 283 ? 64.420 8.474 -118.485 1.00 75.00 283 TYR A O 1
ATOM 2296 N N . ARG A 1 284 ? 63.931 10.244 -117.176 1.00 74.38 284 ARG A N 1
ATOM 2297 C CA . ARG A 1 284 ? 64.662 11.242 -117.984 1.00 74.38 284 ARG A CA 1
ATOM 2298 C C . ARG A 1 284 ? 66.162 10.944 -118.026 1.00 74.38 284 ARG A C 1
ATOM 2300 O O . ARG A 1 284 ? 66.742 10.895 -119.112 1.00 74.38 284 ARG A O 1
ATOM 2307 N N . LEU A 1 285 ? 66.759 10.650 -116.872 1.00 73.69 285 LEU A N 1
ATOM 2308 C CA . LEU A 1 285 ? 68.179 10.303 -116.740 1.00 73.69 285 LEU A CA 1
ATOM 2309 C C . LEU A 1 285 ? 68.550 9.062 -117.559 1.00 73.69 285 LEU A C 1
ATOM 2311 O O . LEU A 1 285 ? 69.542 9.064 -118.286 1.00 73.69 285 LEU A O 1
ATOM 2315 N N . LYS A 1 286 ? 67.713 8.020 -117.530 1.00 75.88 286 LYS A N 1
ATOM 2316 C CA . LYS A 1 286 ? 67.928 6.808 -118.335 1.00 75.88 286 LYS A CA 1
ATOM 2317 C C . LYS A 1 286 ? 67.957 7.100 -119.841 1.00 75.88 286 LYS A C 1
ATOM 2319 O O . LYS A 1 286 ? 68.759 6.517 -120.568 1.00 75.88 286 LYS A O 1
ATOM 2324 N N . LYS A 1 287 ? 67.100 8.009 -120.318 1.00 73.44 287 LYS A N 1
ATOM 2325 C CA . LYS A 1 287 ? 67.063 8.423 -121.729 1.00 73.44 287 LYS A CA 1
ATOM 2326 C C . LYS A 1 287 ? 68.331 9.187 -122.129 1.00 73.44 287 LYS A C 1
ATOM 2328 O O . LYS A 1 287 ? 68.852 8.949 -123.215 1.00 73.44 287 LYS A O 1
ATOM 2333 N N . PHE A 1 288 ? 68.840 10.041 -121.241 1.00 73.19 288 PHE A N 1
ATOM 2334 C CA . PHE A 1 288 ? 70.095 10.770 -121.440 1.00 73.19 288 PHE A CA 1
ATOM 2335 C C . PHE A 1 288 ? 71.314 9.835 -121.503 1.00 73.19 288 PHE A C 1
ATOM 2337 O O . PHE A 1 288 ? 72.124 9.944 -122.419 1.00 73.19 288 PHE A O 1
ATOM 2344 N N . VAL A 1 289 ? 71.408 8.853 -120.600 1.00 71.06 289 VAL A N 1
ATOM 2345 C CA . VAL A 1 289 ? 72.506 7.866 -120.600 1.00 71.06 289 VAL A CA 1
ATOM 2346 C C . VAL A 1 289 ? 72.540 7.053 -121.899 1.00 71.06 289 VAL A C 1
ATOM 2348 O O . VAL A 1 289 ? 73.600 6.899 -122.502 1.00 71.06 289 VAL A O 1
ATOM 2351 N N . ASN A 1 290 ? 71.384 6.589 -122.383 1.00 71.50 290 ASN A N 1
ATOM 2352 C CA . ASN A 1 290 ? 71.305 5.875 -123.663 1.00 71.50 290 ASN A CA 1
ATOM 2353 C C . ASN A 1 290 ? 71.761 6.741 -124.847 1.00 71.50 290 ASN A C 1
ATOM 2355 O O . ASN A 1 290 ? 72.353 6.233 -125.797 1.00 71.50 290 ASN A O 1
ATOM 2359 N N . TRP A 1 291 ? 71.474 8.042 -124.796 1.00 75.38 291 TRP A N 1
ATOM 2360 C CA . TRP A 1 291 ? 71.908 8.988 -125.816 1.00 75.38 291 TRP A CA 1
ATOM 2361 C C . TRP A 1 291 ? 73.429 9.194 -125.804 1.00 75.38 291 TRP A C 1
ATOM 2363 O O . TRP A 1 291 ? 74.050 9.129 -126.863 1.00 75.38 291 TRP A O 1
ATOM 2373 N N . MET A 1 292 ? 74.040 9.353 -124.625 1.00 72.00 292 MET A N 1
ATOM 2374 C CA . MET A 1 292 ? 75.499 9.457 -124.489 1.00 72.00 292 MET A CA 1
ATOM 2375 C C . MET A 1 292 ? 76.218 8.228 -125.062 1.00 72.00 292 MET A C 1
ATOM 2377 O O . MET A 1 292 ? 77.199 8.381 -125.786 1.00 72.00 292 MET A O 1
ATOM 2381 N N . GLY A 1 293 ? 75.684 7.024 -124.829 1.00 70.69 293 GLY A N 1
ATOM 2382 C CA . GLY A 1 293 ? 76.241 5.794 -125.401 1.00 70.69 293 GLY A CA 1
ATOM 2383 C C . GLY A 1 293 ? 76.235 5.774 -126.936 1.00 70.69 293 GLY A C 1
ATOM 2384 O O . GLY A 1 293 ? 77.199 5.323 -127.548 1.00 70.69 293 GLY A O 1
ATOM 2385 N N . ALA A 1 294 ? 75.195 6.320 -127.578 1.00 70.81 294 ALA A N 1
ATOM 2386 C CA . ALA A 1 294 ? 75.139 6.433 -129.040 1.00 70.81 294 ALA A CA 1
ATOM 2387 C C . ALA A 1 294 ? 76.162 7.440 -129.603 1.00 70.81 294 ALA A C 1
ATOM 2389 O O . ALA A 1 294 ? 76.624 7.294 -130.737 1.00 70.81 294 ALA A O 1
ATOM 2390 N N . LEU A 1 295 ? 76.517 8.459 -128.816 1.00 71.62 295 LEU A N 1
ATOM 2391 C CA . LEU A 1 295 ? 77.501 9.480 -129.176 1.00 71.62 295 LEU A CA 1
ATOM 2392 C C . LEU A 1 295 ? 78.936 8.935 -129.091 1.00 71.62 295 LEU A C 1
ATOM 2394 O O . LEU A 1 295 ? 79.789 9.265 -129.915 1.00 71.62 295 LEU A O 1
ATOM 2398 N N . GLU A 1 296 ? 79.185 8.029 -128.150 1.00 72.06 296 GLU A N 1
ATOM 2399 C CA . GLU A 1 296 ? 80.455 7.314 -128.025 1.00 72.06 296 GLU A CA 1
ATOM 2400 C C . GLU A 1 296 ? 80.710 6.412 -129.245 1.00 72.06 296 GLU A C 1
ATOM 2402 O O . GLU A 1 296 ? 81.723 6.576 -129.928 1.00 72.06 296 GLU A O 1
ATOM 2407 N N . THR A 1 297 ? 79.728 5.585 -129.635 1.00 69.25 297 THR A N 1
ATOM 2408 C CA . THR A 1 297 ? 79.829 4.727 -130.840 1.00 69.25 297 THR A CA 1
ATOM 2409 C C . THR A 1 297 ? 79.996 5.543 -132.125 1.00 69.25 297 THR A C 1
ATOM 2411 O O . THR A 1 297 ? 80.606 5.108 -133.102 1.00 69.25 297 THR A O 1
ATOM 2414 N N . PHE A 1 298 ? 79.430 6.749 -132.147 1.00 70.12 298 PHE A N 1
ATOM 2415 C CA . PHE A 1 298 ? 79.577 7.689 -133.249 1.00 70.12 298 PHE A CA 1
ATOM 2416 C C . PHE A 1 298 ? 81.020 8.198 -133.402 1.00 70.12 298 PHE A C 1
ATOM 2418 O O . PHE A 1 298 ? 81.526 8.297 -134.523 1.00 70.12 298 PHE A O 1
ATOM 2425 N N . THR A 1 299 ? 81.688 8.486 -132.287 1.00 69.31 299 THR A N 1
ATOM 2426 C CA . THR A 1 299 ? 83.048 9.039 -132.281 1.00 69.31 299 THR A CA 1
ATOM 2427 C C . THR A 1 299 ? 84.060 8.019 -132.814 1.00 69.31 299 THR A C 1
ATOM 2429 O O . THR A 1 299 ? 84.946 8.371 -133.594 1.00 69.31 299 THR A O 1
ATOM 2432 N N . GLU A 1 300 ? 83.872 6.741 -132.478 1.00 72.81 300 GLU A N 1
ATOM 2433 C CA . GLU A 1 300 ? 84.675 5.632 -133.012 1.00 72.81 300 GLU A CA 1
ATOM 2434 C C . GLU A 1 300 ? 84.537 5.509 -134.539 1.00 72.81 300 GLU A C 1
ATOM 2436 O O . GLU A 1 300 ? 85.536 5.428 -135.254 1.00 72.81 300 GLU A O 1
ATOM 2441 N N . ASN A 1 301 ? 83.310 5.610 -135.059 1.00 69.38 301 ASN A N 1
ATOM 2442 C CA . ASN A 1 301 ? 83.024 5.438 -136.485 1.00 69.38 301 ASN A CA 1
ATOM 2443 C C . ASN A 1 301 ? 83.556 6.601 -137.356 1.00 69.38 301 ASN A C 1
ATOM 2445 O O . ASN A 1 301 ? 83.962 6.397 -138.502 1.00 69.38 301 ASN A O 1
ATOM 2449 N N . ILE A 1 302 ? 83.600 7.838 -136.838 1.00 70.31 302 ILE A N 1
ATOM 2450 C CA . ILE A 1 302 ? 84.279 8.948 -137.537 1.00 70.31 302 ILE A CA 1
ATOM 2451 C C . ILE A 1 302 ? 85.778 8.691 -137.636 1.00 70.31 302 ILE A C 1
ATOM 2453 O O . ILE A 1 302 ? 86.364 8.916 -138.698 1.00 70.31 302 ILE A O 1
ATOM 2457 N N . ASN A 1 303 ? 86.395 8.249 -136.541 1.00 70.94 303 ASN A N 1
ATOM 2458 C CA . ASN A 1 303 ? 87.830 8.011 -136.511 1.00 70.94 303 ASN A CA 1
ATOM 2459 C C . ASN A 1 303 ? 88.232 6.961 -137.549 1.00 70.94 303 ASN A C 1
ATOM 2461 O O . ASN A 1 303 ? 89.131 7.235 -138.342 1.00 70.94 303 ASN A O 1
ATOM 2465 N N . GLU A 1 304 ? 87.526 5.831 -137.627 1.00 71.31 304 GLU A N 1
ATOM 2466 C CA . GLU A 1 304 ? 87.806 4.791 -138.627 1.00 71.31 304 GLU A CA 1
ATOM 2467 C C . GLU A 1 304 ? 87.674 5.309 -140.068 1.00 71.31 304 GLU A C 1
ATOM 2469 O O . GLU A 1 304 ? 88.623 5.207 -140.849 1.00 71.31 304 GLU A O 1
ATOM 2474 N N . ASN A 1 305 ? 86.555 5.958 -140.406 1.00 68.31 305 ASN A N 1
ATOM 2475 C CA . ASN A 1 305 ? 86.316 6.440 -141.773 1.00 68.31 305 ASN A CA 1
ATOM 2476 C C . ASN A 1 305 ? 87.260 7.585 -142.183 1.00 68.31 305 ASN A C 1
ATOM 2478 O O . ASN A 1 305 ? 87.647 7.697 -143.348 1.00 68.31 305 ASN A O 1
ATOM 2482 N N . SER A 1 306 ? 87.650 8.452 -141.243 1.00 67.00 306 SER A N 1
ATOM 2483 C CA . SER A 1 306 ? 88.629 9.514 -141.509 1.00 67.00 306 SER A CA 1
ATOM 2484 C C . SER A 1 306 ? 90.027 8.954 -141.792 1.00 67.00 306 SER A C 1
ATOM 2486 O O . SER A 1 306 ? 90.735 9.477 -142.656 1.00 67.00 306 SER A O 1
ATOM 2488 N N . LEU A 1 307 ? 90.400 7.854 -141.127 1.00 71.25 307 LEU A N 1
ATOM 2489 C CA . LEU A 1 307 ? 91.678 7.178 -141.325 1.00 71.25 307 LEU A CA 1
ATOM 2490 C C . LEU A 1 307 ? 91.770 6.538 -142.718 1.00 71.25 307 LEU A C 1
ATOM 2492 O O . LEU A 1 307 ? 92.819 6.609 -143.363 1.00 71.25 307 LEU A O 1
ATOM 2496 N N . GLU A 1 308 ? 90.677 5.939 -143.198 1.00 68.88 308 GLU A N 1
ATOM 2497 C CA . GLU A 1 308 ? 90.600 5.352 -144.542 1.00 68.88 308 GLU A CA 1
ATOM 2498 C C . GLU A 1 308 ? 90.727 6.406 -145.648 1.00 68.88 308 GLU A C 1
ATOM 2500 O O . GLU A 1 308 ? 91.519 6.233 -146.578 1.00 68.88 308 GLU A O 1
ATOM 2505 N N . LEU A 1 309 ? 90.041 7.544 -145.504 1.00 69.62 309 LEU A N 1
ATOM 2506 C CA . LEU A 1 309 ? 90.183 8.684 -146.416 1.00 69.62 309 LEU A CA 1
ATOM 2507 C C . LEU A 1 309 ? 91.625 9.198 -146.476 1.00 69.62 309 LEU A C 1
ATOM 2509 O O . LEU A 1 309 ? 92.146 9.475 -147.557 1.00 69.62 309 LEU A O 1
ATOM 2513 N N . PHE A 1 310 ? 92.292 9.290 -145.323 1.00 69.94 310 PHE A N 1
ATOM 2514 C CA . PHE A 1 310 ? 93.681 9.740 -145.254 1.00 69.94 310 PHE A CA 1
ATOM 2515 C C . PHE A 1 310 ? 94.637 8.778 -145.978 1.00 69.94 310 PHE A C 1
ATOM 2517 O O . PHE A 1 310 ? 95.551 9.215 -146.681 1.00 69.94 310 PHE A O 1
ATOM 2524 N N . ARG A 1 311 ? 94.409 7.461 -145.860 1.00 71.94 311 ARG A N 1
ATOM 2525 C CA . ARG A 1 311 ? 95.189 6.432 -146.574 1.00 71.94 311 ARG A CA 1
ATOM 2526 C C . ARG A 1 311 ? 95.003 6.515 -148.092 1.00 71.94 311 ARG A C 1
ATOM 2528 O O . ARG A 1 311 ? 95.993 6.426 -148.821 1.00 71.94 311 ARG A O 1
ATOM 2535 N N . ALA A 1 312 ? 93.774 6.727 -148.566 1.00 64.94 312 ALA A N 1
ATOM 2536 C CA . ALA A 1 312 ? 93.487 6.884 -149.994 1.00 64.94 312 ALA A CA 1
ATOM 2537 C C . ALA A 1 312 ? 94.168 8.135 -150.585 1.00 64.94 312 ALA A C 1
ATOM 2539 O O . ALA A 1 312 ? 94.786 8.062 -151.646 1.00 64.94 312 ALA A O 1
ATOM 2540 N N . ILE A 1 313 ? 94.143 9.263 -149.864 1.00 66.88 313 ILE A N 1
ATOM 2541 C CA . ILE A 1 313 ? 94.796 10.515 -150.288 1.00 66.88 313 ILE A CA 1
ATOM 2542 C C . ILE A 1 313 ? 96.320 10.354 -150.389 1.00 66.88 313 ILE A C 1
ATOM 2544 O O . ILE A 1 313 ? 96.909 10.735 -151.400 1.00 66.88 313 ILE A O 1
ATOM 2548 N N . ASN A 1 314 ? 96.965 9.754 -149.385 1.00 65.75 314 ASN A N 1
ATOM 2549 C CA . ASN A 1 314 ? 98.417 9.539 -149.411 1.00 65.75 314 ASN A CA 1
ATOM 2550 C C . ASN A 1 314 ? 98.858 8.607 -150.549 1.00 65.75 314 ASN A C 1
ATOM 2552 O O . ASN A 1 314 ? 99.932 8.795 -151.116 1.00 65.75 314 ASN A O 1
ATOM 2556 N N . SER A 1 315 ? 98.024 7.630 -150.911 1.00 65.56 315 SER A N 1
ATOM 2557 C CA . SER A 1 315 ? 98.310 6.705 -152.015 1.00 65.56 315 SER A CA 1
ATOM 2558 C C . SER A 1 315 ? 98.236 7.385 -153.390 1.00 65.56 315 SER A C 1
ATOM 2560 O O . SER A 1 315 ? 98.926 6.971 -154.315 1.00 65.56 315 SER A O 1
ATOM 2562 N N . LEU A 1 316 ? 97.442 8.454 -153.527 1.00 60.81 316 LEU A N 1
ATOM 2563 C CA . LEU A 1 316 ? 97.378 9.274 -154.742 1.00 60.81 316 LEU A CA 1
ATOM 2564 C C . LEU A 1 316 ? 98.557 10.256 -154.865 1.00 60.81 316 LEU A C 1
ATOM 2566 O O . LEU A 1 316 ? 98.951 10.595 -155.977 1.00 60.81 316 LEU A O 1
ATOM 2570 N N . GLN A 1 317 ? 99.140 10.705 -153.747 1.00 61.81 317 GLN A N 1
ATOM 2571 C CA . GLN A 1 317 ? 100.259 11.660 -153.745 1.00 61.81 317 GLN A CA 1
ATOM 2572 C C . GLN A 1 317 ? 101.623 11.036 -154.077 1.00 61.81 317 GLN A C 1
ATOM 2574 O O . GLN A 1 317 ? 102.544 11.758 -154.449 1.00 61.81 317 GLN A O 1
ATOM 2579 N N . SER A 1 318 ? 101.773 9.716 -153.957 1.00 61.06 318 SER A N 1
ATOM 2580 C CA . SER A 1 318 ? 103.030 9.004 -154.227 1.00 61.06 318 SER A CA 1
ATOM 2581 C C . SER A 1 318 ? 103.226 8.602 -155.696 1.00 61.06 318 SER A C 1
ATOM 2583 O O . SER A 1 318 ? 104.208 7.931 -156.020 1.00 61.06 318 SER A O 1
ATOM 2585 N N . LEU A 1 319 ? 102.322 9.005 -156.596 1.00 61.53 319 LEU A N 1
ATOM 2586 C CA . LEU A 1 319 ? 102.422 8.687 -158.019 1.00 61.53 319 LEU A CA 1
ATOM 2587 C C . LEU A 1 319 ? 103.550 9.501 -158.695 1.00 61.53 319 LEU A C 1
ATOM 2589 O O . LEU A 1 319 ? 103.593 10.723 -158.544 1.00 61.53 319 LEU A O 1
ATOM 2593 N N . PRO A 1 320 ? 104.465 8.851 -159.442 1.00 57.91 320 PRO A N 1
ATOM 2594 C CA . PRO A 1 320 ? 105.556 9.531 -160.135 1.00 57.91 320 PRO A CA 1
ATOM 2595 C C . PRO A 1 320 ? 105.044 10.430 -161.271 1.00 57.91 320 PRO A C 1
ATOM 2597 O O . PRO A 1 320 ? 104.012 10.154 -161.884 1.00 57.91 320 PRO A O 1
ATOM 2600 N N . ASP A 1 321 ? 105.789 11.501 -161.555 1.00 55.53 321 ASP A N 1
ATOM 2601 C CA . ASP A 1 321 ? 105.463 12.505 -162.574 1.00 55.53 321 ASP A CA 1
ATOM 2602 C C . ASP A 1 321 ? 105.251 11.851 -163.954 1.00 55.53 321 ASP A C 1
ATOM 2604 O O . ASP A 1 321 ? 106.150 11.247 -164.541 1.00 55.53 321 ASP A O 1
ATOM 2608 N N . LEU A 1 322 ? 104.020 11.945 -164.463 1.00 60.12 322 LEU A N 1
ATOM 2609 C CA . LEU A 1 322 ? 103.552 11.236 -165.658 1.00 60.12 322 LEU A CA 1
ATOM 2610 C C . LEU A 1 322 ? 104.128 11.796 -166.967 1.00 60.12 322 LEU A C 1
ATOM 2612 O O . LEU A 1 322 ? 103.938 11.199 -168.028 1.00 60.12 322 LEU A O 1
ATOM 2616 N N . SER A 1 323 ? 104.835 12.925 -166.906 1.00 56.22 323 SER A N 1
ATOM 2617 C CA . SER A 1 323 ? 105.432 13.591 -168.068 1.00 56.22 323 SER A CA 1
ATOM 2618 C C . SER A 1 323 ? 106.670 12.879 -168.640 1.00 56.22 323 SER A C 1
ATOM 2620 O O . SER A 1 323 ? 107.115 13.221 -169.734 1.00 56.22 323 SER A O 1
ATOM 2622 N N . ILE A 1 324 ? 107.199 11.865 -167.943 1.00 57.78 324 ILE A N 1
ATOM 2623 C CA . ILE A 1 324 ? 108.469 11.187 -168.265 1.00 57.78 324 ILE A CA 1
ATOM 2624 C C . ILE A 1 324 ? 108.270 9.764 -168.828 1.00 57.78 324 ILE A C 1
ATOM 2626 O O . ILE A 1 324 ? 109.235 9.090 -169.183 1.00 57.78 324 ILE A O 1
ATOM 2630 N N . LEU A 1 325 ? 107.027 9.281 -168.900 1.00 57.94 325 LEU A N 1
ATOM 2631 C CA . LEU A 1 325 ? 106.731 7.892 -169.259 1.00 57.94 325 LEU A CA 1
ATOM 2632 C C . LEU A 1 325 ? 106.627 7.702 -170.773 1.00 57.94 325 LEU A C 1
ATOM 2634 O O . LEU A 1 325 ? 105.971 8.472 -171.478 1.00 57.94 325 LEU A O 1
ATOM 2638 N N . THR A 1 326 ? 107.252 6.636 -171.271 1.00 55.62 326 THR A N 1
ATOM 2639 C CA . THR A 1 326 ? 107.184 6.257 -172.685 1.00 55.62 326 THR A CA 1
ATOM 2640 C C . THR A 1 326 ? 105.784 5.736 -173.048 1.00 55.62 326 THR A C 1
ATOM 2642 O O . THR A 1 326 ? 105.001 5.354 -172.175 1.00 55.62 326 THR A O 1
ATOM 2645 N N . GLN A 1 327 ? 105.429 5.710 -174.341 1.00 59.22 327 GLN A N 1
ATOM 2646 C CA . GLN A 1 327 ? 104.098 5.259 -174.796 1.00 59.22 327 GLN A CA 1
ATOM 2647 C C . GLN A 1 327 ? 103.741 3.827 -174.354 1.00 59.22 327 GLN A C 1
ATOM 2649 O O . GLN A 1 327 ? 102.559 3.488 -174.266 1.00 59.22 327 GLN A O 1
ATOM 2654 N N . GLU A 1 328 ? 104.737 2.988 -174.078 1.00 57.38 328 GLU A N 1
ATOM 2655 C CA . GLU A 1 328 ? 104.538 1.611 -173.626 1.00 57.38 328 GLU A CA 1
ATOM 2656 C C . GLU A 1 328 ? 104.232 1.554 -172.117 1.00 57.38 328 GLU A C 1
ATOM 2658 O O . GLU A 1 328 ? 103.338 0.819 -171.694 1.00 57.38 328 GLU A O 1
ATOM 2663 N N . ASP A 1 329 ? 104.833 2.445 -171.323 1.00 56.56 329 ASP A N 1
ATOM 2664 C CA . ASP A 1 329 ? 104.570 2.571 -169.884 1.00 56.56 329 ASP A CA 1
ATOM 2665 C C . ASP A 1 329 ? 103.223 3.255 -169.584 1.00 56.56 329 ASP A C 1
ATOM 2667 O O . ASP A 1 329 ? 102.534 2.908 -168.620 1.00 56.56 329 ASP A O 1
ATOM 2671 N N . GLN A 1 330 ? 102.764 4.164 -170.454 1.00 58.03 330 GLN A N 1
ATOM 2672 C CA . GLN A 1 330 ? 101.433 4.778 -170.332 1.00 58.03 330 GLN A CA 1
ATOM 2673 C C . GLN A 1 330 ? 100.284 3.756 -170.443 1.00 58.03 330 GLN A C 1
ATOM 2675 O O . GLN A 1 330 ? 99.221 3.967 -169.851 1.00 58.03 330 GLN A O 1
ATOM 2680 N N . LYS A 1 331 ? 100.491 2.615 -171.122 1.00 58.72 331 LYS A N 1
ATOM 2681 C CA . LYS A 1 331 ? 99.502 1.519 -171.173 1.00 58.72 331 LYS A CA 1
ATOM 2682 C C . LYS A 1 331 ? 99.409 0.717 -169.870 1.00 58.72 331 LYS A C 1
ATOM 2684 O O . LYS A 1 331 ? 98.365 0.116 -169.624 1.00 58.72 331 LYS A O 1
ATOM 2689 N N . ILE A 1 332 ? 100.448 0.724 -169.033 1.00 59.03 332 ILE A N 1
ATOM 2690 C CA . ILE A 1 332 ? 100.492 -0.019 -167.761 1.00 59.03 332 ILE A CA 1
ATOM 2691 C C . ILE A 1 332 ? 100.018 0.852 -166.588 1.00 59.03 332 ILE A C 1
ATOM 2693 O O . ILE A 1 332 ? 99.353 0.358 -165.679 1.00 59.03 332 ILE A O 1
ATOM 2697 N N . VAL A 1 333 ? 100.304 2.156 -166.620 1.00 60.03 333 VAL A N 1
ATOM 2698 C CA . VAL A 1 333 ? 100.011 3.073 -165.504 1.00 60.03 333 VAL A CA 1
ATOM 2699 C C . VAL A 1 333 ? 98.545 3.538 -165.481 1.00 60.03 333 VAL A C 1
ATOM 2701 O O . VAL A 1 333 ? 97.975 3.756 -164.411 1.00 60.03 333 VAL A O 1
ATOM 2704 N N . SER A 1 334 ? 97.878 3.625 -166.638 1.00 60.75 334 SER A N 1
ATOM 2705 C CA . SER A 1 334 ? 96.491 4.116 -166.724 1.00 60.75 334 SER A CA 1
ATOM 2706 C C . SER A 1 334 ? 95.461 3.293 -165.911 1.00 60.75 334 SER A C 1
ATOM 2708 O O . SER A 1 334 ? 94.653 3.907 -165.207 1.00 60.75 334 SER A O 1
ATOM 2710 N N . PRO A 1 335 ? 95.486 1.942 -165.899 1.00 63.88 335 PRO A N 1
ATOM 2711 C CA . PRO A 1 335 ? 94.578 1.152 -165.061 1.00 63.88 335 PRO A CA 1
ATOM 2712 C C . PRO A 1 335 ? 94.791 1.341 -163.552 1.00 63.88 335 PRO A C 1
ATOM 2714 O O . PRO A 1 335 ? 93.820 1.364 -162.801 1.00 63.88 335 PRO A O 1
ATOM 2717 N N . GLN A 1 336 ? 96.036 1.504 -163.092 1.00 63.47 336 GLN A N 1
ATOM 2718 C CA . GLN A 1 336 ? 96.340 1.636 -161.660 1.00 63.47 336 GLN A CA 1
ATOM 2719 C C . GLN A 1 336 ? 95.880 2.982 -161.093 1.00 63.47 336 GLN A C 1
ATOM 2721 O O . GLN A 1 336 ? 95.309 3.028 -160.005 1.00 63.47 336 GLN A O 1
ATOM 2726 N N . ILE A 1 337 ? 96.046 4.065 -161.858 1.00 65.56 337 ILE A N 1
ATOM 2727 C CA . ILE A 1 337 ? 95.503 5.380 -161.491 1.00 65.56 337 ILE A CA 1
ATOM 2728 C C . ILE A 1 337 ? 93.976 5.320 -161.406 1.00 65.56 337 ILE A C 1
ATOM 2730 O O . ILE A 1 337 ? 93.386 5.901 -160.499 1.00 65.56 337 ILE A O 1
ATOM 2734 N N . ARG A 1 338 ? 93.329 4.573 -162.309 1.00 65.12 338 ARG A N 1
ATOM 2735 C CA . ARG A 1 338 ? 91.874 4.400 -162.286 1.00 65.12 338 ARG A CA 1
ATOM 2736 C C . ARG A 1 338 ? 91.392 3.720 -161.002 1.00 65.12 338 ARG A C 1
ATOM 2738 O O . ARG A 1 338 ? 90.448 4.211 -160.396 1.00 65.12 338 ARG A O 1
ATOM 2745 N N . ILE A 1 339 ? 92.077 2.662 -160.561 1.00 70.69 339 ILE A N 1
ATOM 2746 C CA . ILE A 1 339 ? 91.759 1.959 -159.306 1.00 70.69 339 ILE A CA 1
ATOM 2747 C C . ILE A 1 339 ? 91.929 2.889 -158.095 1.00 70.69 339 ILE A C 1
ATOM 2749 O O . ILE A 1 339 ? 91.078 2.905 -157.211 1.00 70.69 339 ILE A O 1
ATOM 2753 N N . LEU A 1 340 ? 92.993 3.696 -158.054 1.00 66.75 340 LEU A N 1
ATOM 2754 C CA . LEU A 1 340 ? 93.222 4.637 -156.949 1.00 66.75 340 LEU A CA 1
ATOM 2755 C C . LEU A 1 340 ? 92.168 5.753 -156.893 1.00 66.75 340 LEU A C 1
ATOM 2757 O O . LEU A 1 340 ? 91.753 6.149 -155.804 1.00 66.75 340 LEU A O 1
ATOM 2761 N N . ILE A 1 341 ? 91.707 6.243 -158.048 1.00 66.75 341 ILE A N 1
ATOM 2762 C CA . ILE A 1 341 ? 90.609 7.217 -158.115 1.00 66.75 341 ILE A CA 1
ATOM 2763 C C . ILE A 1 341 ? 89.297 6.583 -157.632 1.00 66.75 341 ILE A C 1
ATOM 2765 O O . ILE A 1 341 ? 88.596 7.200 -156.834 1.00 66.75 341 ILE A O 1
ATOM 2769 N N . GLU A 1 342 ? 88.993 5.346 -158.039 1.00 70.94 342 GLU A N 1
ATOM 2770 C CA . GLU A 1 342 ? 87.804 4.622 -157.563 1.00 70.94 342 GLU A CA 1
ATOM 2771 C C . GLU A 1 342 ? 87.834 4.408 -156.041 1.00 70.94 342 GLU A C 1
ATOM 2773 O O . GLU A 1 342 ? 86.838 4.667 -155.368 1.00 70.94 342 GLU A O 1
ATOM 2778 N N . GLN A 1 343 ? 88.986 4.032 -155.477 1.00 72.62 343 GLN A N 1
ATOM 2779 C CA . GLN A 1 343 ? 89.156 3.886 -154.025 1.00 72.62 343 GLN A CA 1
ATOM 2780 C C . GLN A 1 343 ? 88.981 5.211 -153.273 1.00 72.62 343 GLN A C 1
ATOM 2782 O O . GLN A 1 343 ? 88.380 5.246 -152.198 1.00 72.62 343 GLN A O 1
ATOM 2787 N N . TYR A 1 344 ? 89.484 6.316 -153.828 1.00 72.56 344 TYR A N 1
ATOM 2788 C CA . TYR A 1 344 ? 89.282 7.641 -153.247 1.00 72.56 344 TYR A CA 1
ATOM 2789 C C . TYR A 1 344 ? 87.810 8.068 -153.281 1.00 72.56 344 TYR A C 1
ATOM 2791 O O . TYR A 1 344 ? 87.296 8.568 -152.277 1.00 72.56 344 TYR A O 1
ATOM 2799 N N . ASP A 1 345 ? 87.116 7.852 -154.398 1.00 69.44 345 ASP A N 1
ATOM 2800 C CA . ASP A 1 345 ? 85.696 8.185 -154.515 1.00 69.44 345 ASP A CA 1
ATOM 2801 C C . ASP A 1 345 ? 84.836 7.328 -153.579 1.00 69.44 345 ASP A C 1
ATOM 2803 O O . ASP A 1 345 ? 83.926 7.854 -152.935 1.00 69.44 345 ASP A O 1
ATOM 2807 N N . GLU A 1 346 ? 85.155 6.042 -153.417 1.00 74.88 346 GLU A N 1
ATOM 2808 C CA . GLU A 1 346 ? 84.469 5.168 -152.464 1.00 74.88 346 GLU A CA 1
ATOM 2809 C C . GLU A 1 346 ? 84.668 5.641 -151.014 1.00 74.88 346 GLU A C 1
ATOM 2811 O O . GLU A 1 346 ? 83.689 5.827 -150.282 1.00 74.88 346 GLU A O 1
ATOM 2816 N N . ALA A 1 347 ? 85.908 5.949 -150.616 1.00 71.31 347 ALA A N 1
ATOM 2817 C CA . ALA A 1 347 ? 86.210 6.487 -149.288 1.00 71.31 347 ALA A CA 1
ATOM 2818 C C . ALA A 1 347 ? 85.510 7.839 -149.040 1.00 71.31 347 ALA A C 1
ATOM 2820 O O . ALA A 1 347 ? 84.924 8.072 -147.978 1.00 71.31 347 ALA A O 1
ATOM 2821 N N . ARG A 1 348 ? 85.493 8.725 -150.043 1.00 72.44 348 ARG A N 1
ATOM 2822 C CA . ARG A 1 348 ? 84.795 10.016 -149.982 1.00 72.44 348 ARG A CA 1
ATOM 2823 C C . ARG A 1 348 ? 83.279 9.846 -149.850 1.00 72.44 348 ARG A C 1
ATOM 2825 O O . ARG A 1 348 ? 82.658 10.565 -149.065 1.00 72.44 348 ARG A O 1
ATOM 2832 N N . ILE A 1 349 ? 82.673 8.912 -150.586 1.00 73.38 349 ILE A N 1
ATOM 2833 C CA . ILE A 1 349 ? 81.237 8.603 -150.490 1.00 73.38 349 ILE A CA 1
ATOM 2834 C C . ILE A 1 349 ? 80.902 8.055 -149.103 1.00 73.38 349 ILE A C 1
ATOM 2836 O O . ILE A 1 349 ? 79.903 8.471 -148.512 1.00 73.38 349 ILE A O 1
ATOM 2840 N N . ASN A 1 350 ? 81.726 7.159 -148.560 1.00 72.75 350 ASN A N 1
ATOM 2841 C CA . ASN A 1 350 ? 81.508 6.593 -147.230 1.00 72.75 350 ASN A CA 1
ATOM 2842 C C . ASN A 1 350 ? 81.598 7.665 -146.140 1.00 72.75 350 ASN A C 1
ATOM 2844 O O . ASN A 1 350 ? 80.712 7.748 -145.287 1.00 72.75 350 ASN A O 1
ATOM 2848 N N . TYR A 1 351 ? 82.562 8.579 -146.239 1.00 72.75 351 TYR A N 1
ATOM 2849 C CA . TYR A 1 351 ? 82.631 9.743 -145.356 1.00 72.75 351 TYR A CA 1
ATOM 2850 C C . TYR A 1 351 ? 81.432 10.692 -145.522 1.00 72.75 351 TYR A C 1
ATOM 2852 O O . TYR A 1 351 ? 80.888 11.207 -144.542 1.00 72.75 351 TYR A O 1
ATOM 2860 N N . GLY A 1 352 ? 80.947 10.879 -146.752 1.00 69.44 352 GLY A N 1
ATOM 2861 C CA . GLY A 1 352 ? 79.715 11.618 -147.031 1.00 69.44 352 GLY A CA 1
ATOM 2862 C C . GLY A 1 352 ? 78.484 10.987 -146.369 1.00 69.44 352 GLY A C 1
ATOM 2863 O O . GLY A 1 352 ? 77.694 11.677 -145.730 1.00 69.44 352 GLY A O 1
ATOM 2864 N N . LYS A 1 353 ? 78.337 9.659 -146.438 1.00 76.06 353 LYS A N 1
ATOM 2865 C CA . LYS A 1 353 ? 77.248 8.932 -145.762 1.00 76.06 353 LYS A CA 1
ATOM 2866 C C . LYS A 1 353 ? 77.356 9.030 -144.242 1.00 76.06 353 LYS A C 1
ATOM 2868 O O . LYS A 1 353 ? 76.339 9.236 -143.578 1.00 76.06 353 LYS A O 1
ATOM 2873 N N . ALA A 1 354 ? 78.569 8.918 -143.696 1.00 71.50 354 ALA A N 1
ATOM 2874 C CA . ALA A 1 354 ? 78.812 9.091 -142.269 1.00 71.50 354 ALA A CA 1
ATOM 2875 C C . ALA A 1 354 ? 78.378 10.493 -141.820 1.00 71.50 354 ALA A C 1
ATOM 2877 O O . ALA A 1 354 ? 77.562 10.607 -140.910 1.00 71.50 354 ALA A O 1
ATOM 2878 N N . THR A 1 355 ? 78.807 11.545 -142.524 1.00 69.56 355 THR A N 1
ATOM 2879 C CA . THR A 1 355 ? 78.434 12.935 -142.204 1.00 69.56 355 THR A CA 1
ATOM 2880 C C . THR A 1 355 ? 76.940 13.220 -142.368 1.00 69.56 355 THR A C 1
ATOM 2882 O O . THR A 1 355 ? 76.355 13.915 -141.543 1.00 69.56 355 THR A O 1
ATOM 2885 N N . GLN A 1 356 ? 76.265 12.617 -143.344 1.00 73.75 356 GLN A N 1
ATOM 2886 C CA . GLN A 1 356 ? 74.817 12.769 -143.501 1.00 73.75 356 GLN A CA 1
ATOM 2887 C C . GLN A 1 356 ? 74.028 12.101 -142.358 1.00 73.75 356 GLN A C 1
ATOM 2889 O O . GLN A 1 356 ? 73.021 12.641 -141.889 1.00 73.75 356 GLN A O 1
ATOM 2894 N N . LYS A 1 357 ? 74.515 10.960 -141.851 1.00 73.38 357 LYS A N 1
ATOM 2895 C CA . LYS A 1 357 ? 73.951 10.295 -140.666 1.00 73.38 357 LYS A CA 1
ATOM 2896 C C . LYS A 1 357 ? 74.116 11.154 -139.402 1.00 73.38 357 LYS A C 1
ATOM 2898 O O . LYS A 1 357 ? 73.220 11.152 -138.562 1.00 73.38 357 LYS A O 1
ATOM 2903 N N . ILE A 1 358 ? 75.184 11.960 -139.309 1.00 66.56 358 ILE A N 1
ATOM 2904 C CA . ILE A 1 358 ? 75.370 12.972 -138.244 1.00 66.56 358 ILE A CA 1
ATOM 2905 C C . ILE A 1 358 ? 74.268 14.010 -138.297 1.00 66.56 358 ILE A C 1
ATOM 2907 O O . ILE A 1 358 ? 73.629 14.281 -137.286 1.00 66.56 358 ILE A O 1
ATOM 2911 N N . THR A 1 359 ? 74.023 14.583 -139.475 1.00 66.94 359 THR A N 1
ATOM 2912 C CA . THR A 1 359 ? 72.989 15.606 -139.631 1.00 66.94 359 THR A CA 1
ATOM 2913 C C . THR A 1 359 ? 71.614 15.057 -139.247 1.00 66.94 359 THR A C 1
ATOM 2915 O O . THR A 1 359 ? 70.825 15.760 -138.624 1.00 66.94 359 THR A O 1
ATOM 2918 N N . GLN A 1 360 ? 71.332 13.782 -139.534 1.00 73.31 360 GLN A N 1
ATOM 2919 C CA . GLN A 1 360 ? 70.090 13.135 -139.101 1.00 73.31 360 GLN A CA 1
ATOM 2920 C C . GLN A 1 360 ? 70.017 12.929 -137.582 1.00 73.31 360 GLN A C 1
ATOM 2922 O O . GLN A 1 360 ? 68.981 13.235 -136.994 1.00 73.31 360 GLN A O 1
ATOM 2927 N N . LEU A 1 361 ? 71.089 12.462 -136.933 1.00 68.75 361 LEU A N 1
ATOM 2928 C CA . LEU A 1 361 ? 71.123 12.287 -135.474 1.00 68.75 361 LEU A CA 1
ATOM 2929 C C . LEU A 1 361 ? 71.029 13.629 -134.731 1.00 68.75 361 LEU A C 1
ATOM 2931 O O . LEU A 1 361 ? 70.281 13.736 -133.761 1.00 68.75 361 LEU A O 1
ATOM 2935 N N . LEU A 1 362 ? 71.707 14.669 -135.223 1.00 64.44 362 LEU A N 1
ATOM 2936 C CA . LEU A 1 362 ? 71.606 16.031 -134.691 1.00 64.44 362 LEU A CA 1
ATOM 2937 C C . LEU A 1 362 ? 70.218 16.650 -134.908 1.00 64.44 362 LEU A C 1
ATOM 2939 O O . LEU A 1 362 ? 69.769 17.414 -134.066 1.00 64.44 362 LEU A O 1
ATOM 2943 N N . ASN A 1 363 ? 69.507 16.297 -135.982 1.00 63.69 363 ASN A N 1
ATOM 2944 C CA . ASN A 1 363 ? 68.125 16.745 -136.186 1.00 63.69 363 ASN A CA 1
ATOM 2945 C C . ASN A 1 363 ? 67.106 15.955 -135.341 1.00 63.69 363 ASN A C 1
ATOM 2947 O O . ASN A 1 363 ? 66.053 16.487 -134.997 1.00 63.69 363 ASN A O 1
ATOM 2951 N N . GLN A 1 364 ? 67.393 14.693 -134.995 1.00 66.69 364 GLN A N 1
ATOM 2952 C CA . GLN A 1 364 ? 66.592 13.915 -134.035 1.00 66.69 364 GLN A CA 1
ATOM 2953 C C . GLN A 1 364 ? 66.799 14.389 -132.591 1.00 66.69 364 GLN A C 1
ATOM 2955 O O . GLN A 1 364 ? 65.890 14.282 -131.763 1.00 66.69 364 GLN A O 1
ATOM 2960 N N . LEU A 1 365 ? 67.970 14.957 -132.302 1.00 63.62 365 LEU A N 1
ATOM 2961 C CA . LEU A 1 365 ? 68.210 15.819 -131.154 1.00 63.62 365 LEU A CA 1
ATOM 2962 C C . LEU A 1 365 ? 67.400 17.105 -131.322 1.00 63.62 365 LEU A C 1
ATOM 2964 O O . LEU A 1 365 ? 67.882 18.139 -131.770 1.00 63.62 365 LEU A O 1
ATOM 2968 N N . ASN A 1 366 ? 66.132 17.047 -130.932 1.00 56.12 366 ASN A N 1
ATOM 2969 C CA . ASN A 1 366 ? 65.361 18.251 -130.689 1.00 56.12 366 ASN A CA 1
ATOM 2970 C C . ASN A 1 366 ? 66.089 19.026 -129.575 1.00 56.12 366 ASN A C 1
ATOM 2972 O O . ASN A 1 366 ? 65.990 18.643 -128.408 1.00 56.12 366 ASN A O 1
ATOM 2976 N N . LEU A 1 367 ? 66.868 20.056 -129.932 1.00 54.16 367 LEU A N 1
ATOM 2977 C CA . LEU A 1 367 ? 67.745 20.821 -129.026 1.00 54.16 367 LEU A CA 1
ATOM 2978 C C . LEU A 1 367 ? 67.006 21.388 -127.798 1.00 54.16 367 LEU A C 1
ATOM 2980 O O . LEU A 1 367 ? 67.635 21.680 -126.784 1.00 54.16 367 LEU A O 1
ATOM 2984 N N . ASN A 1 368 ? 65.671 21.428 -127.831 1.00 55.00 368 ASN A N 1
ATOM 2985 C CA . ASN A 1 368 ? 64.826 21.724 -126.673 1.00 55.00 368 ASN A CA 1
ATOM 2986 C C . ASN A 1 368 ? 65.042 20.736 -125.506 1.00 55.00 368 ASN A C 1
ATOM 2988 O O . ASN A 1 368 ? 65.072 21.151 -124.355 1.00 55.00 368 ASN A O 1
ATOM 2992 N N . THR A 1 369 ? 65.311 19.454 -125.782 1.00 55.31 369 THR A N 1
ATOM 2993 C CA . THR A 1 369 ? 65.595 18.458 -124.727 1.00 55.31 369 THR A CA 1
ATOM 2994 C C . THR A 1 369 ? 66.937 18.652 -124.021 1.00 55.31 369 THR A C 1
ATOM 2996 O O . THR A 1 369 ? 67.116 18.115 -122.934 1.00 55.31 369 THR A O 1
ATOM 2999 N N . PHE A 1 370 ? 67.869 19.422 -124.591 1.00 52.19 370 PHE A N 1
ATOM 3000 C CA . PHE A 1 370 ? 69.150 19.711 -123.941 1.00 52.19 370 PHE A CA 1
ATOM 3001 C C . PHE A 1 370 ? 69.031 20.886 -122.954 1.00 52.19 370 PHE A C 1
ATOM 3003 O O . PHE A 1 370 ? 69.616 20.835 -121.874 1.00 52.19 370 PHE A O 1
ATOM 3010 N N . ASN A 1 371 ? 68.199 21.890 -123.265 1.00 52.22 371 ASN A N 1
ATOM 3011 C CA . ASN A 1 371 ? 67.869 22.967 -122.322 1.00 52.22 371 ASN A CA 1
ATOM 3012 C C . ASN A 1 371 ? 67.041 22.455 -121.130 1.00 52.22 371 ASN A C 1
ATOM 3014 O O . ASN A 1 371 ? 67.323 22.833 -119.997 1.00 52.22 371 ASN A O 1
ATOM 3018 N N . ASP A 1 372 ? 66.112 21.520 -121.355 1.00 52.75 372 ASP A N 1
ATOM 3019 C CA . ASP A 1 372 ? 65.282 20.949 -120.282 1.00 52.75 372 ASP A CA 1
ATOM 3020 C C . ASP A 1 372 ? 66.082 20.095 -119.273 1.00 52.75 372 ASP A C 1
ATOM 3022 O O . ASP A 1 372 ? 65.682 19.952 -118.117 1.00 52.75 372 ASP A O 1
ATOM 3026 N N . VAL A 1 373 ? 67.214 19.511 -119.692 1.00 53.31 373 VAL A N 1
ATOM 3027 C CA . VAL A 1 373 ? 68.100 18.719 -118.816 1.00 53.31 373 VAL A CA 1
ATOM 3028 C C . VAL A 1 373 ? 69.043 19.620 -118.013 1.00 53.31 373 VAL A C 1
ATOM 3030 O O . VAL A 1 373 ? 69.281 19.343 -116.841 1.00 53.31 373 VAL A O 1
ATOM 3033 N N . ILE A 1 374 ? 69.516 20.732 -118.588 1.00 54.28 374 ILE A N 1
ATOM 3034 C CA . ILE A 1 374 ? 70.364 21.699 -117.871 1.00 54.28 374 ILE A CA 1
ATOM 3035 C C . ILE A 1 374 ? 69.542 22.523 -116.864 1.00 54.28 374 ILE A C 1
ATOM 3037 O O . ILE A 1 374 ? 70.018 22.785 -115.759 1.00 54.28 374 ILE A O 1
ATOM 3041 N N . GLU A 1 375 ? 68.290 22.879 -117.173 1.00 52.44 375 GLU A N 1
ATOM 3042 C CA . GLU A 1 375 ? 67.421 23.571 -116.207 1.00 52.44 375 GLU A CA 1
ATOM 3043 C C . GLU A 1 375 ? 67.013 22.678 -115.020 1.00 52.44 375 GLU A C 1
ATOM 3045 O O . GLU A 1 375 ? 66.862 23.178 -113.902 1.00 52.44 375 GLU A O 1
ATOM 3050 N N . ALA A 1 376 ? 66.918 21.356 -115.210 1.00 54.19 376 ALA A N 1
ATOM 3051 C CA . ALA A 1 376 ? 66.618 20.410 -114.132 1.00 54.19 376 ALA A CA 1
ATOM 3052 C C . ALA A 1 376 ? 67.756 20.278 -113.095 1.00 54.19 376 ALA A C 1
ATOM 3054 O O . ALA A 1 376 ? 67.491 19.956 -111.938 1.00 54.19 376 ALA A O 1
ATOM 3055 N N . GLU A 1 377 ? 69.007 20.572 -113.464 1.00 46.94 377 GLU A N 1
ATOM 3056 C CA . GLU A 1 377 ? 70.168 20.455 -112.567 1.00 46.94 377 GLU A CA 1
ATOM 3057 C C . GLU A 1 377 ? 70.460 21.755 -111.782 1.00 46.94 377 GLU A C 1
ATOM 3059 O O . GLU A 1 377 ? 71.134 21.732 -110.750 1.00 46.94 377 GLU A O 1
ATOM 3064 N N . VAL A 1 378 ? 69.879 22.891 -112.197 1.00 47.53 378 VAL A N 1
ATOM 3065 C CA . VAL A 1 378 ? 70.032 24.199 -111.522 1.00 47.53 378 VAL A CA 1
ATOM 3066 C C . VAL A 1 378 ? 68.984 24.429 -110.417 1.00 47.53 378 VAL A C 1
ATOM 3068 O O . VAL A 1 378 ? 69.173 25.288 -109.553 1.00 47.53 378 VAL A O 1
ATOM 3071 N N . ILE A 1 379 ? 67.921 23.618 -110.350 1.00 44.47 379 ILE A N 1
ATOM 3072 C CA . ILE A 1 379 ? 66.874 23.708 -109.314 1.00 44.47 379 ILE A CA 1
ATOM 3073 C C . ILE A 1 379 ? 66.968 22.515 -108.347 1.00 44.47 379 ILE A C 1
ATOM 3075 O O . ILE A 1 379 ? 66.009 21.783 -108.128 1.00 44.47 379 ILE A O 1
ATOM 3079 N N . MET A 1 380 ? 68.125 22.325 -107.708 1.00 39.25 380 MET A N 1
ATOM 3080 C CA . MET A 1 380 ? 68.171 21.594 -106.437 1.00 39.25 380 MET A CA 1
ATOM 3081 C C . MET A 1 380 ? 67.952 22.579 -105.276 1.00 39.25 380 MET A C 1
ATOM 3083 O O . MET A 1 380 ? 68.761 23.494 -105.088 1.00 39.25 380 MET A O 1
ATOM 3087 N N . PRO A 1 381 ? 66.888 22.433 -104.461 1.00 41.81 381 PRO A N 1
ATOM 3088 C CA . PRO A 1 381 ? 66.688 23.290 -103.304 1.00 41.81 381 PRO A CA 1
ATOM 3089 C C . PRO A 1 381 ? 67.782 23.033 -102.262 1.00 41.81 381 PRO A C 1
ATOM 3091 O O . PRO A 1 381 ? 68.008 21.906 -101.817 1.00 41.81 381 PRO A O 1
ATOM 3094 N N . LYS A 1 382 ? 68.457 24.115 -101.853 1.00 46.66 382 LYS A N 1
ATOM 3095 C CA . LYS A 1 382 ? 69.332 24.151 -100.676 1.00 46.66 382 LYS A CA 1
ATOM 3096 C C . LYS A 1 382 ? 68.590 23.534 -99.487 1.00 46.66 382 LYS A C 1
ATOM 3098 O O . LYS A 1 382 ? 67.589 24.088 -99.037 1.00 46.66 382 LYS A O 1
ATOM 3103 N N . LYS A 1 383 ? 69.111 22.412 -98.982 1.00 38.12 383 LYS A N 1
ATOM 3104 C CA . LYS A 1 383 ? 68.712 21.809 -97.705 1.00 38.12 383 LYS A CA 1
ATOM 3105 C C . LYS A 1 383 ? 68.667 22.881 -96.606 1.00 38.12 383 LYS A C 1
ATOM 3107 O O . LYS A 1 383 ? 69.665 23.572 -96.384 1.00 38.12 383 LYS A O 1
ATOM 3112 N N . ARG A 1 384 ? 67.530 22.977 -95.921 1.00 39.91 384 ARG A N 1
ATOM 3113 C CA . ARG A 1 384 ? 67.426 23.391 -94.519 1.00 39.91 384 ARG A CA 1
ATOM 3114 C C . ARG A 1 384 ? 66.916 22.205 -93.728 1.00 39.91 384 ARG A C 1
ATOM 3116 O O . ARG A 1 384 ? 66.008 21.529 -94.260 1.00 39.91 384 ARG A O 1
#

Sequence (384 aa):
MTNLSMEKFDYSALDTSTASLAKESAIEIKAREKAIWENIIEIGNSLIEVKNALPYGTFESWIKSEFKWSKMTASKYIKVAKEIEPKVKDSLLLPNSLESLYRLASGLSNSDEETKEQILSKVESKTQEKGKALTEKEIKEITAKIKSEYEARISILEGQLEQTEIESDSRLTQLVKVESTLRFKEERYEAQNQTIKEMEDKKQLFFDKELELAQQKKELGDRQVEIDTLIDKKAKLLAQEEIDREKARLLGKEQELEEQIRKTKNELKEAKKLRGEAETDAYRLKKFVNWMGALETFTENINENSLELFRAINSLQSLPDLSILTQEDQKIVSPQIRILIEQYDEARINYGKATQKITQLLNQLNLNTFNDVIEAEVIMPKKR

Foldseek 3Di:
DDPPDPPPPPLVPDDPVVSVVVVVVVVVVLVVLQVLLVVLLVLLVVLVVVVVVDPPPCSQVVCCVPPVDHPVLSVLSVLLNVQPVVPPPPQSAAANDSLLSSLLSVLRVPDDPVLNVQLVVVLSVVCVVVVHGDDSVVSNVSSVVSVVVVVVVVVVVVVVVVVVVVVVVVVVVVVVVVVVVVVVVVVVVVVVVVVVVVVVVVVVVVVVVVVVVVVVVVVVVVVVVVVVVVVVVVVVVVVVVVVVVVVVVVVVVVVVVVVVVVVVVVVVVVVVVVVVVVVVVVVLVVVVVVLVVVVVVLVVVLVVLVVQLVVLVVVLVPDPDPPPDDPVVCVVVVVVNVVSVVSNVVSVVVNVVSVVVVVVSVVVPPVVSVVVVVVVVVPDDDDD

Radius of gyration: 105.98 Å; chains: 1; bounding box: 177×68×262 Å

Secondary structure (DSSP, 8-state):
----------GGGS-HHHHHHHHHHHHHHHHHHHHHHHHHHHHHHHHHHHHHHSPTTTHHHHHHHHT---HHHHHHHHHHHHHHGGG-TT-S---SSHHHHHHHHHHHTTS-HHHHHHHHHHHHHHHHHHTSPPPHHHHHHHHHHHHHHHHHHHHHHHHHHHHHHHHHHHHHHHHHHHHHHHHHHHHHHHHHHHHHHHHHHHHHHHHHHHHHHHHHHHHHHHHHHHHHHHHHHHHHHHHHHHHHHHHHHHHHHHHHHHHHHHHHHHHHHHHHHHHHHHHHHHHHHHHHHHHHHHHHHHHHHHHHHHHHHHHHHHHHHT---GGG--TTTHHHHHHHHHHHHHHHHHHHHHHHHHHHHHHHHHHHS-THHHHHHHHHHH------

pLDDT: mean 80.78, std 14.17, range [27.44, 96.0]